Protein AF-A0A6G0V3E5-F1 (afdb_monomer_lite)

Radius of gyration: 25.42 Å; chains: 1; bounding box: 52×51×71 Å

Foldseek 3Di:
DDPDDDVQQFKWFWADDDPDIDIDTDHPPDLVVLVRGQEMEGEPNNQVVVVNPDQQSSVVCCCVVSVNPQGWYWYADPQQAIWIAHVVVPRHIDTDGHDDDPDPDCPCVSVLLVVQCVVCVVVVHDSVVSSVVVSVVVVPVPDLFLEAPQLLVLQCVPDDPCLSVQFRQPVQDGHVQAKFAADNDPPDAQPAAAEEEFEAALAHRCLCVLLCVVVVVVPGDSNRYIYHGFDPRRPDPPLQDALDPRSLLSLLVVLVSSCVRNVAAHEYEAAAQRLVSLLCSQCFQADPVPRDGNDHGPQASHAEYEYFQYQQLHAPPNDPPTNNRPDDPSVVDPEDRSYNAYEYEYECQANGRHQDRPNHGRRDDPHHLYYHYHYPAYRSRSVNVCSVVSVCCSVDRND

Structure (mmCIF, N/CA/C/O backbone):
data_AF-A0A6G0V3E5-F1
#
_entry.id   AF-A0A6G0V3E5-F1
#
loop_
_atom_site.group_PDB
_atom_site.id
_atom_site.type_symbol
_atom_site.label_atom_id
_atom_site.label_alt_id
_atom_site.label_comp_id
_atom_site.label_asym_id
_atom_site.label_entity_id
_atom_site.label_seq_id
_atom_site.pdbx_PDB_ins_code
_atom_site.Cartn_x
_atom_site.Cartn_y
_atom_site.Cartn_z
_atom_site.occupancy
_atom_site.B_iso_or_equiv
_atom_site.auth_seq_id
_atom_site.auth_comp_id
_atom_site.auth_asym_id
_atom_site.auth_atom_id
_atom_site.pdbx_PDB_model_num
ATOM 1 N N . MET A 1 1 ? -5.894 -5.005 -27.599 1.00 24.70 1 MET A N 1
ATOM 2 C CA . MET A 1 1 ? -4.762 -4.752 -26.684 1.00 24.70 1 MET A CA 1
ATOM 3 C C . MET A 1 1 ? -4.203 -6.109 -26.269 1.00 24.70 1 MET A C 1
ATOM 5 O O . MET A 1 1 ? -4.812 -6.770 -25.445 1.00 24.70 1 MET A O 1
ATOM 9 N N . CYS A 1 2 ? -3.124 -6.569 -26.907 1.00 19.83 2 CYS A N 1
ATOM 10 C CA . CYS A 1 2 ? -2.401 -7.780 -26.504 1.00 19.83 2 CYS A CA 1
ATOM 11 C C . CYS A 1 2 ? -0.999 -7.359 -26.060 1.00 19.83 2 CYS A C 1
ATOM 13 O O . CYS A 1 2 ? -0.075 -7.311 -26.864 1.00 19.83 2 CYS A O 1
ATOM 15 N N . LEU A 1 3 ? -0.860 -7.027 -24.778 1.00 27.19 3 LEU A N 1
ATOM 16 C CA . LEU A 1 3 ? 0.431 -7.038 -24.096 1.00 27.19 3 LEU A CA 1
ATOM 17 C C . LEU A 1 3 ? 0.569 -8.423 -23.466 1.00 27.19 3 LEU A C 1
ATOM 19 O O . LEU A 1 3 ? 0.084 -8.678 -22.370 1.00 27.19 3 LEU A O 1
ATOM 23 N N . GLY A 1 4 ? 1.150 -9.341 -24.232 1.00 23.06 4 GLY A N 1
ATOM 24 C CA . GLY A 1 4 ? 1.422 -10.714 -23.825 1.00 23.06 4 GLY A CA 1
ATOM 25 C C . GLY A 1 4 ? 2.794 -11.117 -24.339 1.00 23.06 4 GLY A C 1
ATOM 26 O O . GLY A 1 4 ? 2.901 -11.847 -25.315 1.00 23.06 4 GLY A O 1
ATOM 27 N N . GLY A 1 5 ? 3.844 -10.570 -23.733 1.00 29.44 5 GLY A N 1
ATOM 28 C CA . GLY A 1 5 ? 5.225 -10.876 -24.086 1.00 29.44 5 GLY A CA 1
ATOM 29 C C . GLY A 1 5 ? 6.170 -9.842 -23.497 1.00 29.44 5 GLY A C 1
ATOM 30 O O . GLY A 1 5 ? 5.984 -8.646 -23.688 1.00 29.44 5 GLY A O 1
ATOM 31 N N . ASN A 1 6 ? 7.170 -10.304 -22.755 1.00 35.00 6 ASN A N 1
ATOM 32 C CA . ASN A 1 6 ? 8.210 -9.458 -22.186 1.00 35.00 6 ASN A CA 1
ATOM 33 C C . ASN A 1 6 ? 9.000 -8.817 -23.351 1.00 35.00 6 ASN A C 1
ATOM 35 O O . ASN A 1 6 ? 9.703 -9.531 -24.077 1.00 35.00 6 ASN A O 1
ATOM 39 N N . ALA A 1 7 ? 8.882 -7.500 -23.561 1.00 40.75 7 ALA A N 1
ATOM 40 C CA . ALA A 1 7 ? 9.558 -6.786 -24.656 1.00 40.75 7 ALA A CA 1
ATOM 41 C C . ALA A 1 7 ? 11.096 -6.893 -24.571 1.00 40.75 7 ALA A C 1
ATOM 43 O O . ALA A 1 7 ? 11.799 -6.703 -25.561 1.00 40.75 7 ALA A O 1
ATOM 44 N N . ALA A 1 8 ? 11.620 -7.283 -23.404 1.00 38.12 8 ALA A N 1
ATOM 45 C CA . ALA A 1 8 ? 13.034 -7.560 -23.172 1.00 38.12 8 ALA A CA 1
ATOM 46 C C . ALA A 1 8 ? 13.593 -8.733 -24.012 1.00 38.12 8 ALA A C 1
ATOM 48 O O . ALA A 1 8 ? 14.749 -8.686 -24.430 1.00 38.12 8 ALA A O 1
ATOM 49 N N . ASN A 1 9 ? 12.783 -9.751 -24.334 1.00 41.28 9 ASN A N 1
ATOM 50 C CA . ASN A 1 9 ? 13.268 -11.003 -24.942 1.00 41.28 9 ASN A CA 1
ATOM 51 C C . ASN A 1 9 ? 12.860 -11.191 -26.417 1.00 41.28 9 ASN A C 1
ATOM 53 O O . ASN A 1 9 ? 13.040 -12.279 -26.962 1.00 41.28 9 ASN A O 1
ATOM 57 N N . SER A 1 10 ? 12.275 -10.179 -27.068 1.00 56.00 10 SER A N 1
ATOM 58 C CA . SER A 1 10 ? 11.623 -10.344 -28.378 1.00 56.00 10 SER A CA 1
ATOM 59 C C . SER A 1 10 ? 11.710 -9.099 -29.277 1.00 56.00 10 SER A C 1
ATOM 61 O O . SER A 1 10 ? 12.403 -8.132 -28.958 1.00 56.00 10 SER A O 1
ATOM 63 N N . THR A 1 11 ? 11.043 -9.147 -30.434 1.00 50.44 11 THR A N 1
ATOM 64 C CA . THR A 1 11 ? 10.917 -8.035 -31.384 1.00 50.44 11 THR A CA 1
ATOM 65 C C . THR A 1 11 ? 9.550 -7.370 -31.194 1.00 50.44 11 THR A C 1
ATOM 67 O O . THR A 1 11 ? 8.526 -8.054 -31.154 1.00 50.44 11 THR A O 1
ATOM 70 N N . THR A 1 12 ? 9.510 -6.042 -31.092 1.00 62.66 12 THR A N 1
ATOM 71 C CA . THR A 1 12 ? 8.259 -5.266 -31.032 1.00 62.66 12 THR A CA 1
ATOM 72 C C . THR A 1 12 ? 8.038 -4.570 -32.366 1.00 62.66 12 THR A C 1
ATOM 74 O O . THR A 1 12 ? 8.946 -3.914 -32.867 1.00 62.66 12 THR A O 1
ATOM 77 N N . VAL A 1 13 ? 6.850 -4.700 -32.950 1.00 56.50 13 VAL A N 1
ATOM 78 C CA . VAL A 1 13 ? 6.536 -4.124 -34.266 1.00 56.50 13 VAL A CA 1
ATOM 79 C C . VAL A 1 13 ? 5.373 -3.141 -34.206 1.00 56.50 13 VAL A C 1
ATOM 81 O O . VAL A 1 13 ? 4.427 -3.334 -33.437 1.00 56.50 13 VAL A O 1
ATOM 84 N N . LEU A 1 14 ? 5.457 -2.084 -35.020 1.00 60.41 14 LEU A N 1
ATOM 85 C CA . LEU A 1 14 ? 4.463 -1.015 -35.106 1.00 60.41 14 LEU A CA 1
ATOM 86 C C . LEU A 1 14 ? 4.150 -0.652 -36.569 1.00 60.41 14 LEU A C 1
ATOM 88 O O . LEU A 1 14 ? 5.042 -0.422 -37.386 1.00 60.41 14 LEU A O 1
ATOM 92 N N . LYS A 1 15 ? 2.854 -0.667 -36.898 1.00 49.38 15 LYS A N 1
ATOM 93 C CA . LYS A 1 15 ? 2.314 -0.285 -38.204 1.00 49.38 15 LYS A CA 1
ATOM 94 C C . LYS A 1 15 ? 2.024 1.207 -38.129 1.00 49.38 15 LYS A C 1
ATOM 96 O O . LYS A 1 15 ? 1.567 1.654 -37.079 1.00 49.38 15 LYS A O 1
ATOM 101 N N . GLN A 1 16 ? 2.354 1.943 -39.188 1.00 51.88 16 GLN A N 1
ATOM 102 C CA . GLN A 1 16 ? 2.337 3.406 -39.274 1.00 51.88 16 GLN A CA 1
ATOM 103 C C . GLN A 1 16 ? 1.298 4.140 -38.398 1.00 51.88 16 GLN A C 1
ATOM 105 O O . GLN A 1 16 ? 0.151 3.710 -38.248 1.00 51.88 16 GLN A O 1
ATOM 110 N N . PHE A 1 17 ? 1.701 5.307 -37.887 1.00 50.19 17 PHE A N 1
ATOM 111 C CA . PHE A 1 17 ? 0.911 6.210 -37.046 1.00 50.19 17 PHE A CA 1
ATOM 112 C C . PHE A 1 17 ? -0.388 6.678 -37.731 1.00 50.19 17 PHE A C 1
ATOM 114 O O . PHE A 1 17 ? -0.426 7.696 -38.414 1.00 50.19 17 PHE A O 1
ATOM 121 N N . THR A 1 18 ? -1.469 5.935 -37.519 1.00 45.50 18 THR A N 1
ATOM 122 C CA . THR A 1 18 ? -2.856 6.339 -37.799 1.00 45.50 18 THR A CA 1
ATOM 123 C C . THR A 1 18 ? -3.667 6.201 -36.508 1.00 45.50 18 THR A C 1
ATOM 125 O O . THR A 1 18 ? -3.165 5.649 -35.529 1.00 45.50 18 THR A O 1
ATOM 128 N N . GLU A 1 19 ? -4.919 6.671 -36.473 1.00 40.75 19 GLU A N 1
ATOM 129 C CA . GLU A 1 19 ? -5.807 6.624 -35.288 1.00 40.75 19 GLU A CA 1
ATOM 130 C C . GLU A 1 19 ? -6.019 5.205 -34.696 1.00 40.75 19 GLU A C 1
ATOM 132 O O . GLU A 1 19 ? -6.573 5.062 -33.610 1.00 40.75 19 GLU A O 1
ATOM 137 N N . ASN A 1 20 ? -5.524 4.154 -35.365 1.00 43.44 20 ASN A N 1
ATOM 138 C CA . ASN A 1 20 ? -5.594 2.749 -34.961 1.00 43.44 20 ASN A CA 1
ATOM 139 C C . ASN A 1 20 ? -4.195 2.110 -34.795 1.00 43.44 20 ASN A C 1
ATOM 141 O O . ASN A 1 20 ? -3.851 1.158 -35.499 1.00 43.44 20 ASN A O 1
ATOM 145 N N . VAL A 1 21 ? -3.372 2.609 -33.865 1.00 51.91 21 VAL A N 1
ATOM 146 C CA . VAL A 1 21 ? -2.047 2.024 -33.571 1.00 51.91 21 VAL A CA 1
ATOM 147 C C . VAL A 1 21 ? -2.191 0.608 -32.987 1.00 51.91 21 VAL A C 1
ATOM 149 O O . VAL A 1 21 ? -2.751 0.420 -31.906 1.00 51.91 21 VAL A O 1
ATOM 152 N N . GLN A 1 22 ? -1.634 -0.397 -33.671 1.00 53.62 22 GLN A N 1
ATOM 153 C CA . GLN A 1 22 ? -1.476 -1.760 -33.150 1.00 53.62 22 GLN A CA 1
ATOM 154 C C . GLN A 1 22 ? -0.012 -2.020 -32.770 1.00 53.62 22 GLN A C 1
ATOM 156 O O . GLN A 1 22 ? 0.864 -2.050 -33.632 1.00 53.62 22 GLN A O 1
ATOM 161 N N . LEU A 1 23 ? 0.234 -2.235 -31.473 1.00 55.31 23 LEU A N 1
ATOM 162 C CA . LEU A 1 23 ? 1.493 -2.763 -30.942 1.00 55.31 23 LEU A CA 1
ATOM 163 C C . LEU A 1 23 ? 1.401 -4.283 -30.822 1.00 55.31 23 LEU A C 1
ATOM 165 O O . LEU A 1 23 ? 0.497 -4.799 -30.159 1.00 55.31 23 LEU A O 1
ATOM 169 N N . CYS A 1 24 ? 2.358 -4.987 -31.420 1.00 56.25 24 CYS A N 1
ATOM 170 C CA . CYS A 1 24 ? 2.471 -6.436 -31.302 1.00 56.25 24 CYS A CA 1
ATOM 171 C C . CYS A 1 24 ? 3.870 -6.816 -30.803 1.00 56.25 24 CYS A C 1
ATOM 173 O O . CYS A 1 24 ? 4.877 -6.430 -31.399 1.00 56.25 24 CYS A O 1
ATOM 175 N N . ALA A 1 25 ? 3.925 -7.595 -29.721 1.00 54.66 25 ALA A N 1
ATOM 176 C CA . ALA A 1 25 ? 5.123 -8.338 -29.345 1.00 54.66 25 ALA A CA 1
ATOM 177 C C . ALA A 1 25 ? 5.152 -9.625 -30.180 1.00 54.66 25 ALA A C 1
ATOM 179 O O . ALA A 1 25 ? 4.193 -10.396 -30.161 1.00 54.66 25 ALA A O 1
ATOM 180 N N . SER A 1 26 ? 6.216 -9.841 -30.948 1.00 51.66 26 SER A N 1
ATOM 181 C CA . SER A 1 26 ? 6.352 -10.995 -31.837 1.00 51.66 26 SER A CA 1
ATOM 182 C C . SER A 1 26 ? 7.631 -11.761 -31.505 1.00 51.66 26 SER A C 1
ATOM 184 O O . SER A 1 26 ? 8.723 -11.189 -31.480 1.00 51.66 26 SER A O 1
ATOM 186 N N . LEU A 1 27 ? 7.508 -13.078 -31.318 1.00 49.88 27 LEU A N 1
ATOM 187 C CA . LEU A 1 27 ? 8.622 -13.999 -31.530 1.00 49.88 27 LEU A CA 1
ATOM 188 C C . LEU A 1 27 ? 8.760 -14.195 -33.048 1.00 49.88 27 LEU A C 1
ATOM 190 O O . LEU A 1 27 ? 7.812 -14.664 -33.682 1.00 49.88 27 LEU A O 1
ATOM 194 N N . PRO A 1 28 ? 9.899 -13.845 -33.665 1.00 50.59 28 PRO A N 1
ATOM 195 C CA . PRO A 1 28 ? 10.071 -13.918 -35.111 1.00 50.59 28 PRO A CA 1
ATOM 196 C C . PRO A 1 28 ? 10.420 -15.351 -35.532 1.00 50.59 28 PRO A C 1
ATOM 198 O O . PRO A 1 28 ? 11.506 -15.645 -36.031 1.00 50.59 28 PRO A O 1
ATOM 201 N N . GLU A 1 29 ? 9.487 -16.264 -35.291 1.00 52.44 29 GLU A N 1
ATOM 202 C CA . GLU A 1 29 ? 9.343 -17.469 -36.109 1.00 52.44 29 GLU A CA 1
ATOM 203 C C . GLU A 1 29 ? 8.380 -17.213 -37.279 1.00 52.44 29 GLU A C 1
ATOM 205 O O . GLU A 1 29 ? 8.401 -17.946 -38.262 1.00 52.44 29 GLU A O 1
ATOM 210 N N . ASN A 1 30 ? 7.586 -16.132 -37.223 1.00 55.22 30 ASN A N 1
ATOM 211 C CA . ASN A 1 30 ? 6.556 -15.822 -38.211 1.00 55.22 30 ASN A CA 1
ATOM 212 C C . ASN A 1 30 ? 6.948 -14.610 -39.089 1.00 55.22 30 ASN A C 1
ATOM 214 O O . ASN A 1 30 ? 6.633 -13.463 -38.766 1.00 55.22 30 ASN A O 1
ATOM 218 N N . ASN A 1 31 ? 7.652 -14.874 -40.200 1.00 58.69 31 ASN A N 1
ATOM 219 C CA . ASN A 1 31 ? 8.136 -13.877 -41.179 1.00 58.69 31 ASN A CA 1
ATOM 220 C C . ASN A 1 31 ? 7.040 -12.915 -41.677 1.00 58.69 31 ASN A C 1
ATOM 222 O O . ASN A 1 31 ? 7.294 -11.732 -41.891 1.00 58.69 31 ASN A O 1
ATOM 226 N N . GLU A 1 32 ? 5.811 -13.409 -41.825 1.00 63.19 32 GLU A N 1
ATOM 227 C CA . GLU A 1 32 ? 4.684 -12.653 -42.385 1.00 63.19 32 GLU A CA 1
ATOM 228 C C . GLU A 1 32 ? 4.275 -11.446 -41.531 1.00 63.19 32 GLU A C 1
ATOM 230 O O . GLU A 1 32 ? 3.823 -10.434 -42.063 1.00 63.19 32 GLU A O 1
ATOM 235 N N . ILE A 1 33 ? 4.485 -11.506 -40.210 1.00 62.38 33 ILE A N 1
ATOM 236 C CA . ILE A 1 33 ? 4.178 -10.378 -39.326 1.00 62.38 33 ILE A CA 1
ATOM 237 C C . ILE A 1 33 ? 5.123 -9.228 -39.642 1.00 62.38 33 ILE A C 1
ATOM 239 O O . ILE A 1 33 ? 4.641 -8.149 -39.936 1.00 62.38 33 ILE A O 1
ATOM 243 N N . LEU A 1 34 ? 6.440 -9.444 -39.685 1.00 63.69 34 LEU A N 1
ATOM 244 C CA . LEU A 1 34 ? 7.425 -8.374 -39.908 1.00 63.69 34 LEU A CA 1
ATOM 245 C C . LEU A 1 34 ? 7.197 -7.614 -41.226 1.00 63.69 34 LEU A C 1
ATOM 247 O O . LEU A 1 34 ? 7.428 -6.405 -41.289 1.00 63.69 34 LEU A O 1
ATOM 251 N N . LYS A 1 35 ? 6.659 -8.287 -42.250 1.00 65.88 35 LYS A N 1
ATOM 252 C CA . LYS A 1 35 ? 6.292 -7.675 -43.535 1.00 65.88 35 LYS A CA 1
ATOM 253 C C . LYS A 1 35 ? 5.205 -6.605 -43.404 1.00 65.88 35 LYS A C 1
ATOM 255 O O . LYS A 1 35 ? 5.253 -5.627 -44.143 1.00 65.88 35 LYS A O 1
ATOM 260 N N . MET A 1 36 ? 4.297 -6.719 -42.435 1.00 64.81 36 MET A N 1
ATOM 261 C CA . MET A 1 36 ? 3.136 -5.828 -42.280 1.00 64.81 36 MET A CA 1
ATOM 262 C C . MET A 1 36 ? 3.391 -4.529 -41.493 1.00 64.81 36 MET A C 1
ATOM 264 O O . MET A 1 36 ? 2.482 -3.698 -41.422 1.00 64.81 36 MET A O 1
ATOM 268 N N . TYR A 1 37 ? 4.568 -4.359 -40.880 1.00 72.19 37 TYR A N 1
ATOM 269 C CA . TYR A 1 37 ? 4.875 -3.233 -39.981 1.00 72.19 37 TYR A CA 1
ATOM 270 C C . TYR A 1 37 ? 6.064 -2.419 -40.497 1.00 72.19 37 TYR A C 1
ATOM 272 O O . TYR A 1 37 ? 7.005 -2.984 -41.053 1.00 72.19 37 TYR A O 1
ATOM 280 N N . ASP A 1 38 ? 6.032 -1.105 -40.286 1.00 80.19 38 ASP A N 1
ATOM 281 C CA . ASP A 1 38 ? 7.004 -0.152 -40.845 1.00 80.19 38 ASP A CA 1
ATOM 282 C C . ASP A 1 38 ? 8.120 0.193 -39.853 1.00 80.19 38 ASP A C 1
ATOM 284 O O . ASP A 1 38 ? 9.230 0.536 -40.254 1.00 80.19 38 ASP A O 1
ATOM 288 N N . LEU A 1 39 ? 7.831 0.064 -38.554 1.00 84.19 39 LEU A N 1
ATOM 289 C CA . LEU A 1 39 ? 8.760 0.306 -37.458 1.00 84.19 39 LEU A CA 1
ATOM 290 C C . LEU A 1 39 ? 8.978 -0.978 -36.654 1.00 84.19 39 LEU A C 1
ATOM 292 O O . LEU A 1 39 ? 8.026 -1.611 -36.189 1.00 84.19 39 LEU A O 1
ATOM 296 N N . ILE A 1 40 ? 10.243 -1.333 -36.443 1.00 85.94 40 ILE A N 1
ATOM 297 C CA . ILE A 1 40 ? 10.650 -2.540 -35.727 1.00 85.94 40 ILE A CA 1
ATOM 298 C C . ILE A 1 40 ? 11.621 -2.176 -34.601 1.00 85.94 40 ILE A C 1
ATOM 300 O O . ILE A 1 40 ? 12.705 -1.660 -34.851 1.00 85.94 40 ILE A O 1
ATOM 304 N N . PHE A 1 41 ? 11.275 -2.516 -33.360 1.00 85.75 41 PHE A N 1
ATOM 305 C CA . PHE A 1 41 ? 12.206 -2.538 -32.235 1.00 85.75 41 PHE A CA 1
ATOM 306 C C . PHE A 1 41 ? 12.750 -3.948 -32.035 1.00 85.75 41 PHE A C 1
ATOM 308 O O . PHE A 1 41 ? 11.994 -4.902 -31.851 1.00 85.75 41 PHE A O 1
ATOM 315 N N . MET A 1 42 ? 14.069 -4.080 -32.024 1.00 84.75 42 MET A N 1
ATOM 316 C CA . MET A 1 42 ? 14.763 -5.355 -31.895 1.00 84.75 42 MET A CA 1
ATOM 317 C C . MET A 1 42 ? 15.612 -5.385 -30.627 1.00 84.75 42 MET A C 1
ATOM 319 O O . MET A 1 42 ? 16.400 -4.474 -30.382 1.00 84.75 42 MET A O 1
ATOM 323 N N . SER A 1 43 ? 15.483 -6.440 -29.819 1.00 80.81 43 SER A N 1
ATOM 324 C CA . SER A 1 43 ? 16.285 -6.561 -28.602 1.00 80.81 43 SER A CA 1
ATOM 325 C C . SER A 1 43 ? 17.706 -7.072 -28.882 1.00 80.81 43 SER A C 1
ATOM 327 O O . SER A 1 43 ? 17.966 -7.864 -29.798 1.00 80.81 43 SER A O 1
ATOM 329 N N . LYS A 1 44 ? 18.653 -6.642 -28.041 1.00 80.69 44 LYS A N 1
ATOM 330 C CA . LYS A 1 44 ? 20.040 -7.136 -28.022 1.00 80.69 44 LYS A CA 1
ATOM 331 C C . LYS A 1 44 ? 20.110 -8.656 -27.843 1.00 80.69 44 LYS A C 1
ATOM 333 O O . LYS A 1 44 ? 20.923 -9.311 -28.490 1.00 80.69 44 LYS A O 1
ATOM 338 N N . ASP A 1 45 ? 19.283 -9.215 -26.964 1.00 79.06 45 ASP A N 1
ATOM 339 C CA . ASP A 1 45 ? 19.348 -10.639 -26.621 1.00 79.06 45 ASP A CA 1
ATOM 340 C C . ASP A 1 45 ? 18.791 -11.511 -27.751 1.00 79.06 45 ASP A C 1
ATOM 342 O O . ASP A 1 45 ? 19.390 -12.533 -28.089 1.00 79.06 45 ASP A O 1
ATOM 346 N N . PHE A 1 46 ? 17.739 -11.043 -28.432 1.00 80.12 46 PHE A N 1
ATOM 347 C CA . PHE A 1 46 ? 17.275 -11.643 -29.680 1.00 80.12 46 PHE A CA 1
ATOM 348 C C . PHE A 1 46 ? 18.370 -11.635 -30.758 1.00 80.12 46 PHE A C 1
ATOM 350 O O . PHE A 1 46 ? 18.639 -12.659 -31.388 1.00 80.12 46 PHE A O 1
ATOM 357 N N . SER A 1 47 ? 19.040 -10.493 -30.933 1.00 84.69 47 SER A N 1
ATOM 358 C CA . SER A 1 47 ? 20.103 -10.334 -31.932 1.00 84.69 47 SER A CA 1
ATOM 359 C C . SER A 1 47 ? 21.249 -11.322 -31.698 1.00 84.69 47 SER A C 1
ATOM 361 O O . SER A 1 47 ? 21.670 -12.034 -32.611 1.00 84.69 47 SER A O 1
ATOM 363 N N . LYS A 1 48 ? 21.684 -11.450 -30.438 1.00 82.75 48 LYS A N 1
ATOM 364 C CA . LYS A 1 48 ? 22.708 -12.419 -30.034 1.00 82.75 48 LYS A CA 1
ATOM 365 C C . LYS A 1 48 ? 22.275 -13.863 -30.272 1.00 82.75 48 LYS A C 1
ATOM 367 O O . LYS A 1 48 ? 23.078 -14.653 -30.758 1.00 82.75 48 LYS A O 1
ATOM 372 N N . ALA A 1 49 ? 21.019 -14.205 -29.982 1.00 80.62 49 ALA A N 1
ATOM 373 C CA . ALA A 1 49 ? 20.486 -15.546 -30.225 1.00 80.62 49 ALA A CA 1
ATOM 374 C C . ALA A 1 49 ? 20.467 -15.925 -31.720 1.00 80.62 49 ALA A C 1
ATOM 376 O O . ALA A 1 49 ? 20.504 -17.108 -32.054 1.00 80.62 49 ALA A O 1
ATOM 377 N N . LYS A 1 50 ? 20.442 -14.941 -32.631 1.00 82.38 50 LYS A N 1
ATOM 378 C CA . LYS A 1 50 ? 20.546 -15.151 -34.087 1.00 82.38 50 LYS A CA 1
ATOM 379 C C . LYS A 1 50 ? 21.985 -15.137 -34.617 1.00 82.38 50 LYS A C 1
ATOM 381 O O . LYS A 1 50 ? 22.172 -15.339 -35.814 1.00 82.38 50 LYS A O 1
ATOM 386 N N . GLY A 1 51 ? 22.981 -14.955 -33.747 1.00 86.62 51 GLY A N 1
ATOM 387 C CA . GLY A 1 51 ? 24.399 -14.908 -34.113 1.00 86.62 51 GLY A CA 1
ATOM 388 C C . GLY A 1 51 ? 24.899 -13.524 -34.535 1.00 86.62 51 GLY A C 1
ATOM 389 O O . GLY A 1 51 ? 26.033 -13.410 -34.990 1.00 86.62 51 GLY A O 1
ATOM 390 N N . TRP A 1 52 ? 24.093 -12.470 -34.375 1.00 91.38 52 TRP A N 1
ATOM 391 C CA . TRP A 1 52 ? 24.490 -11.099 -34.694 1.00 91.38 52 TRP A CA 1
ATOM 392 C C . TRP A 1 52 ? 25.187 -10.457 -33.491 1.00 91.38 52 TRP A C 1
ATOM 394 O O . TRP A 1 52 ? 24.605 -10.297 -32.413 1.00 91.38 52 TRP A O 1
ATOM 404 N N . THR A 1 53 ? 26.469 -10.136 -33.654 1.00 85.75 53 THR A N 1
ATOM 405 C CA . THR A 1 53 ? 27.376 -9.781 -32.549 1.00 85.75 53 THR A CA 1
ATOM 406 C C . THR A 1 53 ? 27.377 -8.298 -32.186 1.00 85.75 53 THR A C 1
ATOM 408 O O . THR A 1 53 ? 27.841 -7.925 -31.105 1.00 85.75 53 THR A O 1
ATOM 411 N N . ASP A 1 54 ? 26.828 -7.454 -33.055 1.00 87.19 54 ASP A N 1
ATOM 412 C CA . ASP A 1 54 ? 26.685 -6.010 -32.871 1.00 87.19 54 ASP A CA 1
ATOM 413 C C . ASP A 1 54 ? 25.408 -5.486 -33.546 1.00 87.19 54 ASP A C 1
ATOM 415 O O . ASP A 1 54 ? 24.797 -6.173 -34.367 1.00 87.19 54 ASP A O 1
ATOM 419 N N . GLY A 1 55 ? 24.994 -4.264 -33.206 1.00 84.75 55 GLY A N 1
ATOM 420 C CA . GLY A 1 55 ? 23.729 -3.719 -33.695 1.00 84.75 55 GLY A CA 1
ATOM 421 C C . GLY A 1 55 ? 23.679 -3.454 -35.203 1.00 84.75 55 GLY A C 1
ATOM 422 O O . GLY A 1 55 ? 22.596 -3.547 -35.772 1.00 84.75 55 GLY A O 1
ATOM 423 N N . ASN A 1 56 ? 24.812 -3.214 -35.877 1.00 89.50 56 ASN A N 1
ATOM 424 C CA . ASN A 1 56 ? 24.832 -3.090 -37.339 1.00 89.50 56 ASN A CA 1
ATOM 425 C C . ASN A 1 56 ? 24.602 -4.453 -37.992 1.00 89.50 56 ASN A C 1
ATOM 427 O O . ASN A 1 56 ? 23.733 -4.580 -38.853 1.00 89.50 56 ASN A O 1
ATOM 431 N N . SER A 1 57 ? 25.321 -5.485 -37.537 1.00 91.88 57 SER A N 1
ATOM 432 C CA . SER A 1 57 ? 25.102 -6.863 -37.997 1.00 91.88 57 SER A CA 1
ATOM 433 C C . SER A 1 57 ? 23.667 -7.329 -37.736 1.00 91.88 57 SER A C 1
ATOM 435 O O . SER A 1 57 ? 23.097 -8.049 -38.549 1.00 91.88 57 SER A O 1
ATOM 437 N N . ALA A 1 58 ? 23.056 -6.864 -36.641 1.00 90.00 58 ALA A N 1
ATOM 438 C CA . ALA A 1 58 ? 21.680 -7.182 -36.305 1.00 90.00 58 ALA A CA 1
ATOM 439 C C . ALA A 1 58 ? 20.687 -6.518 -37.268 1.00 90.00 58 ALA A C 1
ATOM 441 O O . ALA A 1 58 ? 19.789 -7.189 -37.766 1.00 90.00 58 ALA A O 1
ATOM 442 N N . ILE A 1 59 ? 20.847 -5.221 -37.560 1.00 91.19 59 ILE A N 1
ATOM 443 C CA . ILE A 1 59 ? 19.986 -4.498 -38.513 1.00 91.19 59 ILE A CA 1
ATOM 444 C C . ILE A 1 59 ? 20.082 -5.126 -39.908 1.00 91.19 59 ILE A C 1
ATOM 446 O O . ILE A 1 59 ? 19.057 -5.432 -40.517 1.00 91.19 59 ILE A O 1
ATOM 450 N N . LEU A 1 60 ? 21.305 -5.353 -40.396 1.00 90.75 60 LEU A N 1
ATOM 451 C CA . LEU A 1 60 ? 21.539 -5.944 -41.715 1.00 90.75 60 LEU A CA 1
ATOM 452 C C . LEU A 1 60 ? 21.016 -7.381 -41.785 1.00 90.75 60 LEU A C 1
ATOM 454 O O . LEU A 1 60 ? 20.297 -7.733 -42.716 1.00 90.75 60 LEU A O 1
ATOM 458 N N . GLY A 1 61 ? 21.298 -8.186 -40.760 1.00 89.25 61 GLY A N 1
ATOM 459 C CA . GLY A 1 61 ? 20.815 -9.557 -40.673 1.00 89.25 61 GLY A CA 1
ATOM 460 C C . GLY A 1 61 ? 19.293 -9.648 -40.583 1.00 89.25 61 GLY A C 1
ATOM 461 O O . GLY A 1 61 ? 18.710 -10.578 -41.137 1.00 89.25 61 GLY A O 1
ATOM 462 N N . LEU A 1 62 ? 18.626 -8.686 -39.935 1.00 86.69 62 LEU A N 1
ATOM 463 C CA . LEU A 1 62 ? 17.166 -8.619 -39.907 1.00 86.69 62 LEU A CA 1
ATOM 464 C C . LEU A 1 62 ? 16.596 -8.291 -41.296 1.00 86.69 62 LEU A C 1
ATOM 466 O O . LEU A 1 62 ? 15.646 -8.949 -41.719 1.00 86.69 62 LEU A O 1
ATOM 470 N N . ARG A 1 63 ? 17.196 -7.330 -42.016 1.00 88.12 63 ARG A N 1
ATOM 471 C CA . ARG A 1 63 ? 16.820 -6.998 -43.404 1.00 88.12 63 ARG A CA 1
ATOM 472 C C . ARG A 1 63 ? 16.958 -8.204 -44.326 1.00 88.12 63 ARG A C 1
ATOM 474 O O . ARG A 1 63 ? 16.006 -8.525 -45.027 1.00 88.12 63 ARG A O 1
ATOM 481 N N . GLU A 1 64 ? 18.098 -8.886 -44.274 1.00 87.19 64 GLU A N 1
ATOM 482 C CA . GLU A 1 64 ? 18.399 -10.035 -45.133 1.00 87.19 64 GLU A CA 1
ATOM 483 C C . GLU A 1 64 ? 17.516 -11.247 -44.807 1.00 87.19 64 GLU A C 1
ATOM 485 O O . GLU A 1 64 ? 16.884 -11.826 -45.686 1.00 87.19 64 GLU A O 1
ATOM 490 N N . LYS A 1 65 ? 17.444 -11.638 -43.531 1.00 83.00 65 LYS A N 1
ATOM 491 C CA . LYS A 1 65 ? 16.817 -12.903 -43.124 1.00 83.00 65 LYS A CA 1
ATOM 492 C C . LYS A 1 65 ? 15.290 -12.848 -43.054 1.00 83.00 65 LYS A C 1
ATOM 494 O O . LYS A 1 65 ? 14.650 -13.893 -43.152 1.00 83.00 65 LYS A O 1
ATOM 499 N N . TYR A 1 66 ? 14.723 -11.662 -42.842 1.00 78.31 66 TYR A N 1
ATOM 500 C CA . TYR A 1 66 ? 13.285 -11.471 -42.624 1.00 78.31 66 TYR A CA 1
ATOM 501 C C . TYR A 1 66 ? 12.654 -10.497 -43.632 1.00 78.31 66 TYR A C 1
ATOM 503 O O . TYR A 1 66 ? 11.562 -9.992 -43.380 1.00 78.31 66 TYR A O 1
ATOM 511 N N . GLU A 1 67 ? 13.329 -10.223 -44.758 1.00 80.81 67 GLU A N 1
ATOM 512 C CA . GLU A 1 67 ? 12.837 -9.347 -45.839 1.00 80.81 67 GLU A CA 1
ATOM 513 C C . GLU A 1 67 ? 12.385 -7.963 -45.321 1.00 80.81 67 GLU A C 1
ATOM 515 O O . GLU A 1 67 ? 11.400 -7.382 -45.776 1.00 80.81 67 GLU A O 1
ATOM 520 N N . ALA A 1 68 ? 13.095 -7.427 -44.322 1.00 79.94 68 ALA A N 1
ATOM 521 C CA . ALA A 1 68 ? 12.746 -6.176 -43.646 1.00 79.94 68 ALA A CA 1
ATOM 522 C C . ALA A 1 68 ? 13.307 -4.926 -44.358 1.00 79.94 68 ALA A C 1
ATOM 524 O O . ALA A 1 68 ? 13.613 -3.920 -43.717 1.00 79.94 68 ALA A O 1
ATOM 525 N N . GLU A 1 69 ? 13.490 -4.996 -45.676 1.00 83.19 69 GLU A N 1
ATOM 526 C CA . GLU A 1 69 ? 14.041 -3.904 -46.478 1.00 83.19 69 GLU A CA 1
ATOM 527 C C . GLU A 1 69 ? 13.092 -2.694 -46.520 1.00 83.19 69 GLU A C 1
ATOM 529 O O . GLU A 1 69 ? 11.872 -2.852 -46.551 1.00 83.19 69 GLU A O 1
ATOM 534 N N . GLY A 1 70 ? 13.642 -1.474 -46.466 1.00 85.50 70 GLY A N 1
ATOM 535 C CA . GLY A 1 70 ? 12.853 -0.234 -46.460 1.00 85.50 70 GLY A CA 1
ATOM 536 C C . GLY A 1 70 ? 12.122 0.081 -45.146 1.00 85.50 70 GLY A C 1
ATOM 537 O O . GLY A 1 70 ? 11.399 1.071 -45.084 1.00 85.50 70 GLY A O 1
ATOM 538 N N . LYS A 1 71 ? 12.315 -0.718 -44.086 1.00 86.94 71 LYS A N 1
ATOM 539 C CA . LYS A 1 71 ? 11.684 -0.516 -42.771 1.00 86.94 71 LYS A CA 1
ATOM 540 C C . LYS A 1 71 ? 12.591 0.245 -41.808 1.00 86.94 71 LYS A C 1
ATOM 542 O O . LYS A 1 71 ? 13.809 0.062 -41.806 1.00 86.94 71 LYS A O 1
ATOM 547 N N . THR A 1 72 ? 11.990 1.036 -40.923 1.00 90.19 72 THR A N 1
ATOM 548 C CA . THR A 1 72 ? 12.701 1.656 -39.802 1.00 90.19 72 THR A CA 1
ATOM 549 C C . THR A 1 72 ? 12.984 0.593 -38.743 1.00 90.19 72 THR A C 1
ATOM 551 O O . THR A 1 72 ? 12.063 -0.033 -38.214 1.00 90.19 72 THR A O 1
ATOM 554 N N . ILE A 1 73 ? 14.255 0.386 -38.399 1.00 90.56 73 ILE A N 1
ATOM 555 C CA . ILE A 1 73 ? 14.665 -0.603 -37.390 1.00 90.56 73 ILE A CA 1
ATOM 556 C C . ILE A 1 73 ? 15.425 0.117 -36.282 1.00 90.56 73 ILE A C 1
ATOM 558 O O . ILE A 1 73 ? 16.347 0.879 -36.555 1.00 90.56 73 ILE A O 1
ATOM 562 N N . ILE A 1 74 ? 15.058 -0.144 -35.029 1.00 89.94 74 ILE A N 1
ATOM 563 C CA . ILE A 1 74 ? 15.687 0.409 -33.828 1.00 89.94 74 ILE A CA 1
ATOM 564 C C . ILE A 1 74 ? 16.140 -0.754 -32.943 1.00 89.94 74 ILE A C 1
ATOM 566 O O . ILE A 1 74 ? 15.341 -1.584 -32.521 1.00 89.94 74 ILE A O 1
ATOM 570 N N . CYS A 1 75 ? 17.431 -0.815 -32.636 1.00 88.25 75 CYS A N 1
ATOM 571 C CA . CYS A 1 75 ? 18.059 -1.882 -31.867 1.00 88.25 75 CYS A CA 1
ATOM 572 C C . CYS A 1 75 ? 18.832 -1.317 -30.663 1.00 88.25 75 CYS A C 1
ATOM 574 O O . CYS A 1 75 ? 20.010 -0.950 -30.783 1.00 88.25 75 CYS A O 1
ATOM 576 N N . PRO A 1 76 ? 18.205 -1.244 -29.475 1.00 85.12 76 PRO A N 1
ATOM 577 C CA . PRO A 1 76 ? 18.890 -0.866 -28.244 1.00 85.12 76 PRO A CA 1
ATOM 578 C C . PRO A 1 76 ? 19.979 -1.880 -27.882 1.00 85.12 76 PRO A C 1
ATOM 580 O O . PRO A 1 76 ? 19.752 -3.090 -27.890 1.00 85.12 76 PRO A O 1
ATOM 583 N N . TRP A 1 77 ? 21.162 -1.392 -27.511 1.00 84.38 77 TRP A N 1
ATOM 584 C CA . TRP A 1 77 ? 22.341 -2.209 -27.212 1.00 84.38 77 TRP A CA 1
ATOM 585 C C . TRP A 1 77 ? 22.856 -2.016 -25.779 1.00 84.38 77 TRP A C 1
ATOM 587 O O . TRP A 1 77 ? 24.061 -2.027 -25.507 1.00 84.38 77 TRP A O 1
ATOM 597 N N . GLY A 1 78 ? 21.923 -1.863 -24.837 1.00 75.12 78 GLY A N 1
ATOM 598 C CA . GLY A 1 78 ? 22.218 -1.619 -23.425 1.00 75.12 78 GLY A CA 1
ATOM 599 C C . GLY A 1 78 ? 22.992 -0.317 -23.215 1.00 75.12 78 GLY A C 1
ATOM 600 O O . GLY A 1 78 ? 22.733 0.680 -23.882 1.00 75.12 78 GLY A O 1
ATOM 601 N N . GLU A 1 79 ? 23.981 -0.344 -22.321 1.00 70.44 79 GLU A N 1
ATOM 602 C CA . GLU A 1 79 ? 24.813 0.820 -21.970 1.00 70.44 79 GLU A CA 1
ATOM 603 C C . GLU A 1 79 ? 25.585 1.427 -23.150 1.00 70.44 79 GLU A C 1
ATOM 605 O O . GLU A 1 79 ? 25.974 2.592 -23.099 1.00 70.44 79 GLU A O 1
ATOM 610 N N . LYS A 1 80 ? 25.804 0.659 -24.229 1.00 79.75 80 LYS A N 1
ATOM 611 C CA . LYS A 1 80 ? 26.536 1.163 -25.394 1.00 79.75 80 LYS A CA 1
ATOM 612 C C . LYS A 1 80 ? 25.743 2.246 -26.117 1.00 79.75 80 LYS A C 1
ATOM 614 O O . LYS A 1 80 ? 26.352 3.186 -26.617 1.00 79.75 80 LYS A O 1
ATOM 619 N N . GLY A 1 81 ? 24.416 2.147 -26.146 1.00 83.06 81 GLY A N 1
ATOM 620 C CA . GLY A 1 81 ? 23.549 3.059 -26.887 1.00 83.06 81 GLY A CA 1
ATOM 621 C C . GLY A 1 81 ? 22.551 2.321 -27.765 1.00 83.06 81 GLY A C 1
ATOM 622 O O . GLY A 1 81 ? 22.186 1.183 -27.476 1.00 83.06 81 GLY A O 1
ATOM 623 N N . VAL A 1 82 ? 22.118 2.963 -28.844 1.00 87.75 82 VAL A N 1
ATOM 624 C CA . VAL A 1 82 ? 21.132 2.415 -29.780 1.00 87.75 82 VAL A CA 1
ATOM 625 C C . VAL A 1 82 ? 21.652 2.484 -31.209 1.00 87.75 82 VAL A C 1
ATOM 627 O O . VAL A 1 82 ? 22.199 3.499 -31.636 1.00 87.75 82 VAL A O 1
ATOM 630 N N . PHE A 1 83 ? 21.475 1.387 -31.938 1.00 90.81 83 PHE A N 1
ATOM 631 C CA . PHE A 1 83 ? 21.653 1.334 -33.383 1.00 90.81 83 PHE A CA 1
ATOM 632 C C . PHE A 1 83 ? 20.291 1.514 -34.035 1.00 90.81 83 PHE A C 1
ATOM 634 O O . PHE A 1 83 ? 19.315 0.938 -33.560 1.00 90.81 83 PHE A O 1
ATOM 641 N N . ALA A 1 84 ? 20.204 2.295 -35.099 1.00 91.88 84 ALA A N 1
ATOM 642 C CA . ALA A 1 84 ? 18.959 2.461 -35.827 1.00 91.88 84 ALA A CA 1
ATOM 643 C C . ALA A 1 84 ? 19.213 2.686 -37.317 1.00 91.88 84 ALA A C 1
ATOM 645 O O . ALA A 1 84 ? 20.308 3.068 -37.716 1.00 91.88 84 ALA A O 1
ATOM 646 N N . ILE A 1 85 ? 18.195 2.444 -38.130 1.00 92.31 85 ILE A N 1
ATOM 647 C CA . ILE A 1 85 ? 18.151 2.797 -39.548 1.00 92.31 85 ILE A CA 1
ATOM 648 C C . ILE A 1 85 ? 16.782 3.389 -39.850 1.00 92.31 85 ILE A C 1
ATOM 650 O O . ILE A 1 85 ? 15.768 2.909 -39.335 1.00 92.31 85 ILE A O 1
ATOM 654 N N . ASP A 1 86 ? 16.763 4.432 -40.670 1.00 91.88 86 ASP A N 1
ATOM 655 C CA . ASP A 1 86 ? 15.545 5.075 -41.142 1.00 91.88 86 ASP A CA 1
ATOM 656 C C . ASP A 1 86 ? 15.656 5.314 -42.654 1.00 91.88 86 ASP A C 1
ATOM 658 O O . ASP A 1 86 ? 16.136 6.372 -43.073 1.00 91.88 86 ASP A O 1
ATOM 662 N N . PRO A 1 87 ? 15.206 4.347 -43.475 1.00 88.25 87 PRO A N 1
ATOM 663 C CA . PRO A 1 87 ? 15.329 4.416 -44.931 1.00 88.25 87 PRO A CA 1
ATOM 664 C C . PRO A 1 87 ? 14.601 5.605 -45.569 1.00 88.25 87 PRO A C 1
ATOM 666 O O . PRO A 1 87 ? 14.861 5.930 -46.724 1.00 88.25 87 PRO A O 1
ATOM 669 N N . SER A 1 88 ? 13.698 6.271 -44.836 1.00 82.81 88 SER A N 1
ATOM 670 C CA . SER A 1 88 ? 13.033 7.488 -45.313 1.00 82.81 88 SER A CA 1
ATOM 671 C C . SER A 1 88 ? 13.955 8.715 -45.335 1.00 82.81 88 SER A C 1
ATOM 673 O O . SER A 1 88 ? 13.665 9.684 -46.037 1.00 82.81 88 SER A O 1
ATOM 675 N N . ILE A 1 89 ? 15.065 8.668 -44.589 1.00 82.44 89 ILE A N 1
ATOM 676 C CA . ILE A 1 89 ? 16.064 9.738 -44.485 1.00 82.44 89 ILE A CA 1
ATOM 677 C C . ILE A 1 89 ? 17.393 9.291 -45.101 1.00 82.44 89 ILE A C 1
ATOM 679 O O . ILE A 1 89 ? 17.928 9.974 -45.973 1.00 82.44 89 ILE A O 1
ATOM 683 N N . ASP A 1 90 ? 17.934 8.168 -44.628 1.00 84.94 90 ASP A N 1
ATOM 684 C CA . ASP A 1 90 ? 19.205 7.587 -45.064 1.00 84.94 90 ASP A CA 1
ATOM 685 C C . ASP A 1 90 ? 19.145 6.071 -44.849 1.00 84.94 90 ASP A C 1
ATOM 687 O O . ASP A 1 90 ? 18.906 5.592 -43.737 1.00 84.94 90 ASP A O 1
ATOM 691 N N . ASP A 1 91 ? 19.383 5.306 -45.913 1.00 88.44 91 ASP A N 1
ATOM 692 C CA . ASP A 1 91 ? 19.345 3.840 -45.885 1.00 88.44 91 ASP A CA 1
ATOM 693 C C . ASP A 1 91 ? 20.630 3.211 -45.306 1.00 88.44 91 ASP A C 1
ATOM 695 O O . ASP A 1 91 ? 20.991 2.069 -45.599 1.00 88.44 91 ASP A O 1
ATOM 699 N N . SER A 1 92 ? 21.322 3.959 -44.447 1.00 88.88 92 SER A N 1
ATOM 700 C CA . SER A 1 92 ? 22.541 3.555 -43.752 1.00 88.88 92 SER A CA 1
ATOM 701 C C . SER A 1 92 ? 22.290 3.469 -42.239 1.00 88.88 92 SER A C 1
ATOM 703 O O . SER A 1 92 ? 21.771 4.419 -41.646 1.00 88.88 92 SER A O 1
ATOM 705 N N . PRO A 1 93 ? 22.674 2.369 -41.559 1.00 91.44 93 PRO A N 1
ATOM 706 C CA . PRO A 1 93 ? 22.578 2.294 -40.107 1.00 91.44 93 PRO A CA 1
ATOM 707 C C . PRO A 1 93 ? 23.411 3.383 -39.423 1.00 91.44 93 PRO A C 1
ATOM 709 O O . PRO A 1 93 ? 24.577 3.600 -39.755 1.00 91.44 93 PRO A O 1
ATOM 712 N N . PHE A 1 94 ? 22.842 4.013 -38.403 1.00 91.00 94 PHE A N 1
ATOM 713 C CA . PHE A 1 94 ? 23.523 4.965 -37.539 1.00 91.00 94 PHE A CA 1
ATOM 714 C C . PHE A 1 94 ? 23.506 4.501 -36.084 1.00 91.00 94 PHE A C 1
ATOM 716 O O . PHE A 1 94 ? 22.673 3.704 -35.647 1.00 91.00 94 PHE A O 1
ATOM 723 N N . PHE A 1 95 ? 24.447 5.030 -35.307 1.00 89.88 95 PHE A N 1
ATOM 724 C CA . PHE A 1 95 ? 24.596 4.711 -33.895 1.00 89.88 95 PHE A CA 1
ATOM 725 C C . PHE A 1 95 ? 24.513 5.971 -33.042 1.00 89.88 95 PHE A C 1
ATOM 727 O O . PHE A 1 95 ? 25.230 6.947 -33.267 1.00 89.88 95 PHE A O 1
ATOM 734 N N . VAL A 1 96 ? 23.666 5.924 -32.019 1.00 86.06 96 VAL A N 1
ATOM 735 C CA . VAL A 1 96 ? 23.585 6.949 -30.983 1.00 86.06 96 VAL A CA 1
ATOM 736 C C . VAL A 1 96 ? 24.222 6.388 -29.722 1.00 86.06 96 VAL A C 1
ATOM 738 O O . VAL A 1 96 ? 23.703 5.454 -29.107 1.00 86.06 96 VAL A O 1
ATOM 741 N N . LYS A 1 97 ? 25.367 6.964 -29.346 1.00 82.94 97 LYS A N 1
ATOM 742 C CA . LYS A 1 97 ? 26.128 6.555 -28.164 1.00 82.94 97 LYS A CA 1
ATOM 743 C C . LYS A 1 97 ? 25.302 6.767 -26.893 1.00 82.94 97 LYS A C 1
ATOM 745 O O . LYS A 1 97 ? 24.775 7.853 -26.662 1.00 82.94 97 LYS A O 1
ATOM 750 N N . GLY A 1 98 ? 25.239 5.732 -26.064 1.00 71.75 98 GLY A N 1
ATOM 751 C CA . GLY A 1 98 ? 24.645 5.785 -24.736 1.00 71.75 98 GLY A CA 1
ATOM 752 C C . GLY A 1 98 ? 25.478 6.653 -23.799 1.00 71.75 98 GLY A C 1
ATOM 753 O O . GLY A 1 98 ? 26.709 6.696 -23.885 1.00 71.75 98 GLY A O 1
ATOM 754 N N . ILE A 1 99 ? 24.804 7.356 -22.896 1.00 70.12 99 ILE A N 1
ATOM 755 C CA . ILE A 1 99 ? 25.471 8.091 -21.824 1.00 70.12 99 ILE A CA 1
ATOM 756 C C . ILE A 1 99 ? 25.674 7.108 -20.664 1.00 70.12 99 ILE A C 1
ATOM 758 O O . ILE A 1 99 ? 24.689 6.529 -20.203 1.00 70.12 99 ILE A O 1
ATOM 762 N N . PRO A 1 100 ? 26.917 6.885 -20.191 1.00 60.81 100 PRO A N 1
ATOM 763 C CA . PRO A 1 100 ? 27.167 5.999 -19.064 1.00 60.81 100 PRO A CA 1
ATOM 764 C C . PRO A 1 100 ? 26.442 6.509 -17.819 1.00 60.81 100 PRO A C 1
ATOM 766 O O . PRO A 1 100 ? 26.662 7.640 -17.386 1.00 60.81 100 PR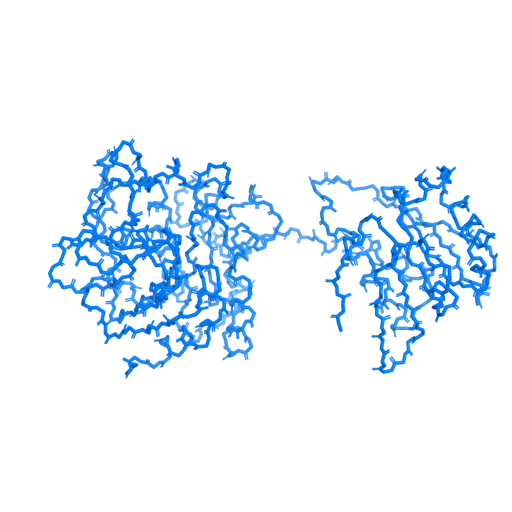O A O 1
ATOM 769 N N . VAL A 1 101 ? 25.604 5.663 -17.229 1.00 58.06 101 VAL A N 1
ATOM 770 C CA . VAL A 1 101 ? 24.926 5.926 -15.957 1.00 58.06 101 VAL A CA 1
ATOM 771 C C . VAL A 1 101 ? 25.255 4.807 -14.980 1.00 58.06 101 VAL A C 1
ATOM 773 O O . VAL A 1 101 ? 25.453 3.659 -15.381 1.00 58.06 101 VAL A O 1
ATOM 776 N N . LYS A 1 102 ? 25.315 5.121 -13.684 1.00 51.81 102 LYS A N 1
ATOM 777 C CA . LYS A 1 102 ? 25.429 4.092 -12.647 1.00 51.81 102 LYS A CA 1
ATOM 778 C C . LYS A 1 102 ? 24.093 3.352 -12.569 1.00 51.81 102 LYS A C 1
ATOM 780 O O . LYS A 1 102 ? 23.181 3.799 -11.882 1.00 51.81 102 LYS A O 1
ATOM 785 N N . ALA A 1 103 ? 23.971 2.258 -13.315 1.00 48.91 103 ALA A N 1
ATOM 786 C CA . ALA A 1 103 ? 22.784 1.414 -13.300 1.00 48.91 103 ALA A CA 1
ATOM 787 C C . ALA A 1 103 ? 22.612 0.791 -11.905 1.00 48.91 103 ALA A C 1
ATOM 789 O O . ALA A 1 103 ? 23.509 0.105 -11.416 1.00 48.91 103 ALA A O 1
ATOM 790 N N . ILE A 1 104 ? 21.480 1.076 -11.257 1.00 51.16 104 ILE A N 1
ATOM 791 C CA . ILE A 1 104 ? 21.099 0.475 -9.969 1.00 51.16 104 ILE A CA 1
ATOM 792 C C . ILE A 1 104 ? 20.205 -0.747 -10.226 1.00 51.16 104 ILE A C 1
ATOM 794 O O . ILE A 1 104 ? 20.444 -1.801 -9.649 1.00 51.16 104 ILE A O 1
ATOM 798 N N . ASP A 1 105 ? 19.247 -0.631 -11.151 1.00 48.94 105 ASP A N 1
ATOM 799 C CA . ASP A 1 105 ? 18.445 -1.728 -11.709 1.00 48.94 105 ASP A CA 1
ATOM 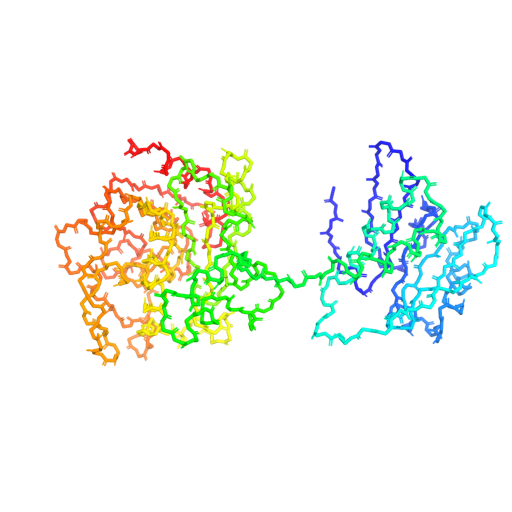800 C C . ASP A 1 105 ? 17.956 -1.305 -13.124 1.00 48.94 105 ASP A C 1
ATOM 802 O O . ASP A 1 105 ? 17.970 -0.123 -13.477 1.00 48.94 105 ASP A O 1
ATOM 806 N N . THR A 1 106 ? 17.654 -2.272 -13.990 1.00 54.56 106 THR A N 1
ATOM 807 C CA . THR A 1 106 ? 17.348 -2.095 -15.423 1.00 54.56 106 THR A CA 1
ATOM 808 C C . THR A 1 106 ? 15.966 -2.630 -15.822 1.00 54.56 106 THR A C 1
ATOM 810 O O . THR A 1 106 ? 15.606 -2.573 -17.002 1.00 54.56 106 THR A O 1
ATOM 813 N N . LEU A 1 107 ? 15.171 -3.126 -14.863 1.00 53.81 107 LEU A N 1
ATOM 814 C CA . LEU A 1 107 ? 13.812 -3.615 -15.106 1.00 53.81 107 LEU A CA 1
ATOM 815 C C . LEU A 1 107 ? 12.914 -2.498 -15.680 1.00 53.81 107 LEU A C 1
ATOM 817 O O . LEU A 1 107 ? 12.833 -1.407 -15.123 1.00 53.81 107 LEU A O 1
ATOM 821 N N . GLY A 1 108 ? 12.254 -2.752 -16.816 1.00 57.44 108 GLY A N 1
ATOM 822 C CA . GLY A 1 108 ? 11.371 -1.785 -17.494 1.00 57.44 108 GLY A CA 1
ATOM 823 C C . GLY A 1 108 ? 12.079 -0.700 -18.323 1.00 57.44 108 GLY A C 1
ATOM 824 O O . GLY A 1 108 ? 11.417 0.060 -19.028 1.00 57.44 108 GLY A O 1
ATOM 825 N N . ALA A 1 109 ? 13.418 -0.642 -18.322 1.00 65.81 109 ALA A N 1
ATOM 826 C CA . ALA A 1 109 ? 14.167 0.347 -19.108 1.00 65.81 109 ALA A CA 1
ATOM 827 C C . ALA A 1 109 ? 13.897 0.231 -20.621 1.00 65.81 109 ALA A C 1
ATOM 829 O O . ALA A 1 109 ? 13.838 1.240 -21.323 1.00 65.81 109 ALA A O 1
ATOM 830 N N . GLY A 1 110 ? 13.692 -0.996 -21.115 1.00 69.19 110 GLY A N 1
ATOM 831 C CA . GLY A 1 110 ? 13.320 -1.261 -22.507 1.00 69.19 110 GLY A CA 1
ATOM 832 C C . GLY A 1 110 ? 11.928 -0.735 -22.867 1.00 69.19 110 GLY A C 1
ATOM 833 O O . GLY A 1 110 ? 11.770 -0.117 -23.917 1.00 69.19 110 GLY A O 1
ATOM 834 N N . ASP A 1 111 ? 10.944 -0.903 -21.982 1.00 70.62 111 ASP A N 1
ATOM 835 C CA . ASP A 1 111 ? 9.569 -0.443 -22.215 1.00 70.62 111 ASP A CA 1
ATOM 836 C C . ASP A 1 111 ? 9.494 1.086 -22.234 1.00 70.62 111 ASP A C 1
ATOM 838 O O . ASP A 1 111 ? 8.921 1.676 -23.151 1.00 70.62 111 ASP A O 1
ATOM 842 N N . CYS A 1 112 ? 10.154 1.740 -21.271 1.00 69.94 112 CYS A N 1
ATOM 843 C CA . CYS A 1 112 ? 10.284 3.196 -21.238 1.00 69.94 112 CYS A CA 1
ATOM 844 C C . CYS A 1 112 ? 10.976 3.730 -22.498 1.00 69.94 112 CYS A C 1
ATOM 846 O O . CYS A 1 112 ? 10.547 4.735 -23.066 1.00 69.94 112 CYS A O 1
ATOM 848 N N . PHE A 1 113 ? 12.023 3.041 -22.960 1.00 76.12 113 PHE A N 1
ATOM 849 C CA . PHE A 1 113 ? 12.726 3.393 -24.187 1.00 76.12 113 PHE A CA 1
ATOM 850 C C . PHE A 1 113 ? 11.808 3.308 -25.415 1.00 76.12 113 PHE A C 1
ATOM 852 O O . PHE A 1 113 ? 11.750 4.256 -26.200 1.00 76.12 113 PHE A O 1
ATOM 859 N N . ILE A 1 114 ? 11.069 2.206 -25.577 1.00 77.81 114 ILE A N 1
ATOM 860 C CA . ILE A 1 114 ? 10.141 2.012 -26.700 1.00 77.81 114 ILE A CA 1
ATOM 861 C C . ILE A 1 114 ? 9.042 3.079 -26.663 1.00 77.81 114 ILE A C 1
ATOM 863 O O . ILE A 1 114 ? 8.812 3.759 -27.664 1.00 77.81 114 ILE A O 1
ATOM 867 N N . ALA A 1 115 ? 8.407 3.287 -25.507 1.00 73.38 115 ALA A N 1
ATOM 868 C CA . ALA A 1 115 ? 7.319 4.249 -25.352 1.00 73.38 115 ALA A CA 1
ATOM 869 C C . ALA A 1 115 ? 7.754 5.679 -25.705 1.00 73.38 115 ALA A C 1
ATOM 871 O O . ALA A 1 115 ? 7.087 6.369 -26.478 1.00 73.38 115 ALA A O 1
ATOM 872 N N . ALA A 1 116 ? 8.902 6.119 -25.192 1.00 72.31 116 ALA A N 1
ATOM 873 C CA . ALA A 1 116 ? 9.377 7.468 -25.453 1.00 72.31 116 ALA A CA 1
ATOM 874 C C . ALA A 1 116 ? 9.958 7.631 -26.878 1.00 72.31 116 ALA A C 1
ATOM 876 O O . ALA A 1 116 ? 9.872 8.722 -27.443 1.00 72.31 116 ALA A O 1
ATOM 877 N N . SER A 1 117 ? 10.452 6.553 -27.505 1.00 79.75 117 SER A N 1
ATOM 878 C CA . SER A 1 117 ? 10.797 6.535 -28.938 1.00 79.75 117 SER A CA 1
ATOM 879 C C . SER A 1 117 ? 9.567 6.798 -29.801 1.00 79.75 117 SER A C 1
ATOM 881 O O . SER A 1 117 ? 9.588 7.670 -30.668 1.00 79.75 117 SER A O 1
ATOM 883 N N . ILE A 1 118 ? 8.482 6.068 -29.526 1.00 78.81 118 ILE A N 1
ATOM 884 C CA . ILE A 1 118 ? 7.199 6.208 -30.220 1.00 78.81 118 ILE A CA 1
ATOM 885 C C . ILE A 1 118 ? 6.654 7.626 -30.036 1.00 78.81 118 ILE A C 1
ATOM 887 O O . ILE A 1 118 ? 6.252 8.252 -31.012 1.00 78.81 118 ILE A O 1
ATOM 891 N N . TRP A 1 119 ? 6.699 8.163 -28.815 1.00 77.25 119 TRP A N 1
ATOM 892 C CA . TRP A 1 119 ? 6.262 9.532 -28.533 1.00 77.25 119 TRP A CA 1
ATOM 893 C C . TRP A 1 119 ? 7.062 10.592 -29.301 1.00 77.25 119 TRP A C 1
ATOM 895 O O . TRP A 1 119 ? 6.481 11.546 -29.824 1.00 77.25 119 TRP A O 1
ATOM 905 N N . GLY A 1 120 ? 8.387 10.433 -29.385 1.00 79.50 120 GLY A N 1
ATOM 906 C CA . GLY A 1 120 ? 9.255 11.335 -30.143 1.00 79.50 120 GLY A CA 1
ATOM 907 C C . GLY A 1 120 ? 8.849 11.407 -31.614 1.00 79.50 120 GLY A C 1
ATOM 908 O O . GLY A 1 120 ? 8.597 12.502 -32.121 1.00 79.50 120 GLY A O 1
ATOM 909 N N . MET A 1 121 ? 8.695 10.243 -32.249 1.00 83.38 121 MET A N 1
ATOM 910 C CA . MET A 1 121 ? 8.281 10.136 -33.651 1.00 83.38 121 MET A CA 1
ATOM 911 C C . MET A 1 121 ? 6.854 10.654 -33.868 1.00 83.38 121 MET A C 1
ATOM 913 O O . MET A 1 121 ? 6.611 11.405 -34.808 1.00 83.38 121 MET A O 1
ATOM 917 N N . TYR A 1 122 ? 5.927 10.344 -32.956 1.00 77.38 122 TYR A N 1
ATOM 918 C CA . TYR A 1 122 ? 4.559 10.874 -32.987 1.00 77.38 122 TYR A CA 1
ATOM 919 C C . TYR A 1 122 ? 4.516 12.407 -32.892 1.00 77.38 122 TYR A C 1
ATOM 921 O O . TYR A 1 122 ? 3.676 13.053 -33.510 1.00 77.38 122 TYR A O 1
ATOM 929 N N . SER A 1 123 ? 5.460 13.008 -32.165 1.00 77.19 123 SER A N 1
ATOM 930 C CA . SER A 1 123 ? 5.591 14.464 -32.028 1.00 77.19 123 SER A CA 1
ATOM 931 C C . SER A 1 123 ? 6.276 15.136 -33.231 1.00 77.19 123 SER A C 1
ATOM 933 O O . SER A 1 123 ? 6.679 16.294 -33.130 1.00 77.19 123 SER A O 1
ATOM 935 N N . GLY A 1 124 ? 6.459 14.418 -34.344 1.00 80.25 124 GLY A N 1
ATOM 936 C CA . GLY A 1 124 ? 7.061 14.936 -35.574 1.00 80.25 124 GLY A CA 1
ATOM 937 C C . GLY A 1 124 ? 8.590 14.999 -35.571 1.00 80.25 124 GLY A C 1
ATOM 938 O O . GLY A 1 124 ? 9.164 15.646 -36.443 1.00 80.25 124 GLY A O 1
ATOM 939 N N . LYS A 1 125 ? 9.267 14.360 -34.608 1.00 83.94 125 LYS A N 1
ATOM 940 C CA . LYS A 1 125 ? 10.736 14.281 -34.590 1.00 83.94 125 LYS A CA 1
ATOM 941 C C . LYS A 1 125 ? 11.221 13.153 -35.496 1.00 83.94 125 LYS A C 1
ATOM 943 O O . LYS A 1 125 ? 10.605 12.090 -35.544 1.00 83.94 125 LYS A O 1
ATOM 948 N N . SER A 1 126 ? 12.375 13.340 -36.135 1.00 87.62 126 SER A N 1
ATOM 949 C CA . SER A 1 126 ? 13.059 12.247 -36.841 1.00 87.62 126 SER A CA 1
ATOM 950 C C . 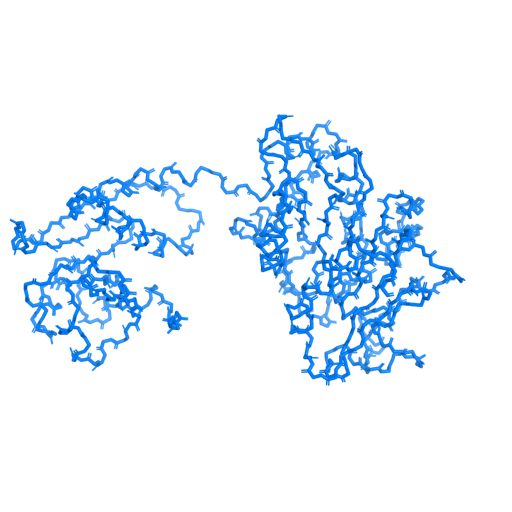SER A 1 126 ? 13.414 11.098 -35.887 1.00 87.62 126 SER A C 1
ATOM 952 O O . SER A 1 126 ? 13.477 11.282 -34.664 1.00 87.62 126 SER A O 1
ATOM 954 N N . VAL A 1 127 ? 13.702 9.905 -36.421 1.00 87.00 127 VAL A N 1
ATOM 955 C CA . VAL A 1 127 ? 14.177 8.773 -35.604 1.00 87.00 127 VAL A CA 1
ATOM 956 C C . VAL A 1 127 ? 15.433 9.176 -34.830 1.00 87.00 127 VAL A C 1
ATOM 958 O O . VAL A 1 127 ? 15.505 8.966 -33.621 1.00 87.00 127 VAL A O 1
ATOM 961 N N . LEU A 1 128 ? 16.385 9.849 -35.483 1.00 86.50 128 LEU A N 1
ATOM 962 C CA . LEU A 1 128 ? 17.614 10.331 -34.850 1.00 86.50 128 LEU A CA 1
ATOM 963 C C . LEU A 1 128 ? 17.342 11.317 -33.701 1.00 86.50 128 LEU A C 1
ATOM 965 O O . LEU A 1 128 ? 17.942 11.198 -32.633 1.00 86.50 128 LEU A O 1
ATOM 969 N N . GLU A 1 129 ? 16.450 12.290 -33.891 1.00 83.12 129 GLU A N 1
ATOM 970 C CA . GLU A 1 129 ? 16.076 13.244 -32.836 1.00 83.12 129 GLU A CA 1
ATOM 971 C C . GLU A 1 129 ? 15.317 12.571 -31.695 1.00 83.12 129 GLU A C 1
ATOM 973 O O . GLU A 1 129 ? 15.565 12.880 -30.529 1.00 83.12 129 GLU A O 1
ATOM 978 N N . SER A 1 130 ? 14.447 11.614 -32.012 1.00 83.81 130 SER A N 1
ATOM 979 C CA . SER A 1 130 ? 13.754 10.792 -31.020 1.00 83.81 130 SER A CA 1
ATOM 980 C C . SER A 1 130 ? 14.763 10.015 -30.174 1.00 83.81 130 SER A C 1
ATOM 982 O O . SER A 1 130 ? 14.688 10.056 -28.949 1.00 83.81 130 SER A O 1
ATOM 984 N N . MET A 1 131 ? 15.789 9.424 -30.800 1.00 81.44 131 MET A N 1
ATOM 985 C CA . MET A 1 131 ? 16.878 8.738 -30.093 1.00 81.44 131 MET A CA 1
ATOM 986 C C . MET A 1 131 ? 17.726 9.683 -29.230 1.00 81.44 131 MET A C 1
ATOM 988 O O . MET A 1 131 ? 18.198 9.289 -28.165 1.00 81.44 131 MET A O 1
ATOM 992 N N . LYS A 1 132 ? 17.905 10.942 -29.648 1.00 72.12 132 LYS A N 1
ATOM 993 C CA . LYS A 1 132 ? 18.659 11.955 -28.889 1.00 72.12 132 LYS A CA 1
ATOM 994 C C . LYS A 1 132 ? 17.877 12.524 -27.700 1.00 72.12 132 LYS A C 1
ATOM 996 O O . LYS A 1 132 ? 18.466 12.763 -26.652 1.00 72.12 132 LYS A O 1
ATOM 1001 N N . VAL A 1 133 ? 16.565 12.727 -27.830 1.00 58.88 133 VAL A N 1
ATOM 1002 C CA . VAL A 1 133 ? 15.695 13.253 -26.755 1.00 58.88 133 VAL A CA 1
ATOM 1003 C C . VAL A 1 133 ? 15.519 12.227 -25.630 1.00 58.88 133 VAL A C 1
ATOM 1005 O O . VAL A 1 133 ? 15.424 12.595 -24.460 1.00 58.88 133 VAL A O 1
ATOM 1008 N N . LEU A 1 134 ? 15.573 10.937 -25.963 1.00 55.84 134 LEU A N 1
ATOM 1009 C CA . LEU A 1 134 ? 15.558 9.832 -25.002 1.00 55.84 134 LEU A CA 1
ATOM 1010 C C . LEU A 1 134 ? 16.729 9.856 -24.013 1.00 55.84 134 LEU A C 1
ATOM 1012 O O . LEU A 1 134 ? 16.545 9.484 -22.856 1.00 55.84 134 LEU A O 1
ATOM 1016 N N . LEU A 1 135 ? 17.893 10.376 -24.420 1.00 51.50 135 LEU A N 1
ATOM 1017 C CA . LEU A 1 135 ? 19.060 10.543 -23.543 1.00 51.50 135 LEU A CA 1
ATOM 1018 C C . LEU A 1 135 ? 18.821 11.571 -22.422 1.00 51.50 135 LEU A C 1
ATOM 1020 O O . LEU A 1 135 ? 19.496 11.524 -21.396 1.00 51.50 135 LEU A O 1
ATOM 1024 N N . ILE A 1 136 ? 17.840 12.466 -22.591 1.00 47.66 136 ILE A N 1
ATOM 1025 C CA . ILE A 1 136 ? 17.420 13.450 -21.583 1.00 47.66 136 ILE A CA 1
ATOM 1026 C C . ILE A 1 136 ? 16.283 12.891 -20.712 1.00 47.66 136 ILE A C 1
ATOM 1028 O O . ILE A 1 136 ? 16.205 13.205 -19.530 1.00 47.66 136 ILE A O 1
ATOM 1032 N N . ILE A 1 137 ? 15.436 11.999 -21.236 1.00 46.69 137 ILE A N 1
ATOM 1033 C CA . ILE A 1 137 ? 14.360 11.367 -20.448 1.00 46.69 137 ILE A CA 1
ATOM 1034 C C . ILE A 1 137 ? 14.925 10.307 -19.486 1.00 46.69 137 ILE A C 1
ATOM 1036 O O . ILE A 1 137 ? 14.438 10.193 -18.364 1.00 46.69 137 ILE A O 1
ATOM 1040 N N . SER A 1 138 ? 16.036 9.637 -19.823 1.00 44.03 138 SER A N 1
ATOM 1041 C CA . SER A 1 138 ? 16.821 8.863 -18.840 1.00 44.03 138 SER A CA 1
ATOM 1042 C C . SER A 1 138 ? 17.455 9.736 -17.742 1.00 44.03 138 SER A C 1
ATOM 1044 O O . SER A 1 138 ? 17.834 9.222 -16.694 1.00 44.03 138 SER A O 1
ATOM 1046 N N . PHE A 1 139 ? 17.535 11.053 -17.959 1.00 39.06 139 PHE A N 1
ATOM 1047 C CA . PHE A 1 139 ? 17.935 12.059 -16.970 1.00 39.06 139 PHE A CA 1
ATOM 1048 C C . PHE A 1 139 ? 16.760 12.535 -16.089 1.00 39.06 139 PHE A C 1
ATOM 1050 O O . PHE A 1 139 ? 16.993 13.142 -15.047 1.00 39.06 139 PHE A O 1
ATOM 1057 N N . ILE A 1 140 ? 15.510 12.211 -16.451 1.00 41.22 140 ILE A N 1
ATOM 1058 C CA . ILE A 1 140 ? 14.294 12.439 -15.645 1.00 41.22 140 ILE A CA 1
ATOM 1059 C C . ILE A 1 140 ? 13.747 11.094 -15.127 1.00 41.22 140 ILE A C 1
ATOM 1061 O O . ILE A 1 140 ? 12.550 10.904 -14.950 1.00 41.22 140 ILE A O 1
ATOM 1065 N N . VAL A 1 141 ? 14.634 10.150 -14.806 1.00 41.69 141 VAL A N 1
ATOM 1066 C CA . VAL A 1 141 ? 14.378 9.231 -13.684 1.00 41.69 141 VAL A CA 1
ATOM 1067 C C . VAL A 1 141 ? 15.117 9.796 -12.471 1.00 41.69 141 VAL A C 1
ATOM 1069 O O . VAL A 1 141 ? 15.964 9.161 -11.847 1.00 41.69 141 VAL A O 1
ATOM 1072 N N . GLY A 1 142 ? 14.854 11.076 -12.198 1.00 37.34 142 GLY A N 1
ATOM 1073 C CA . GLY A 1 142 ? 15.285 11.735 -10.980 1.00 37.34 142 GLY A CA 1
ATOM 1074 C C . GLY A 1 142 ? 14.518 11.108 -9.831 1.00 37.34 142 GLY A C 1
ATOM 1075 O O . GLY A 1 142 ? 13.321 11.327 -9.728 1.00 37.34 142 GLY A O 1
ATOM 1076 N N . VAL A 1 143 ? 15.221 10.301 -9.035 1.00 40.84 143 VAL A N 1
ATOM 1077 C CA . VAL A 1 143 ? 14.793 9.734 -7.750 1.00 40.84 143 VAL A CA 1
ATOM 1078 C C . VAL A 1 143 ? 13.368 9.188 -7.805 1.00 40.84 143 VAL A C 1
ATOM 1080 O O . VAL A 1 143 ? 12.403 9.880 -7.501 1.00 40.84 143 VAL A O 1
ATOM 1083 N N . SER A 1 144 ? 13.239 7.911 -8.163 1.00 47.56 144 SER A N 1
ATOM 1084 C CA . SER A 1 144 ? 12.002 7.172 -7.927 1.00 47.56 144 SER A CA 1
ATOM 1085 C C . SER A 1 144 ? 11.807 7.024 -6.415 1.00 47.56 144 SER A C 1
ATOM 1087 O O . SER A 1 144 ? 12.124 5.983 -5.842 1.00 47.56 144 SER A O 1
ATOM 1089 N N . SER A 1 145 ? 11.366 8.090 -5.756 1.00 52.62 145 SER A N 1
ATOM 1090 C CA . SER A 1 145 ? 10.996 8.068 -4.354 1.00 52.62 145 SER A CA 1
ATOM 1091 C C . SER A 1 145 ? 9.692 7.287 -4.238 1.00 52.62 145 SER A C 1
ATOM 1093 O O . SER A 1 145 ? 8.794 7.406 -5.074 1.00 52.62 145 SER A O 1
ATOM 1095 N N . THR A 1 146 ? 9.626 6.398 -3.258 1.00 77.88 146 THR A N 1
ATOM 1096 C CA . THR A 1 146 ? 8.422 5.611 -3.011 1.00 77.88 146 THR A CA 1
ATOM 1097 C C . THR A 1 146 ? 7.332 6.561 -2.508 1.00 77.88 146 THR A C 1
ATOM 1099 O O . THR A 1 146 ? 6.302 6.730 -3.155 1.00 77.88 146 THR A O 1
ATOM 1102 N N . PHE A 1 147 ? 7.618 7.320 -1.448 1.00 89.38 147 PHE A N 1
ATOM 1103 C CA . PHE A 1 147 ? 6.842 8.486 -1.030 1.00 89.38 147 PHE A CA 1
ATOM 1104 C C . PHE A 1 147 ? 7.269 9.752 -1.755 1.00 89.38 147 PHE A C 1
ATOM 1106 O O . PHE A 1 147 ? 8.361 9.827 -2.305 1.00 89.38 147 PHE A O 1
ATOM 1113 N N . THR A 1 148 ? 6.444 10.795 -1.727 1.00 89.12 148 THR A N 1
ATOM 1114 C CA . THR A 1 148 ? 6.900 12.105 -2.197 1.00 89.12 148 THR A CA 1
ATOM 1115 C C . THR A 1 148 ? 8.018 12.648 -1.296 1.00 89.12 148 THR A C 1
ATOM 1117 O O . THR A 1 148 ? 7.986 12.431 -0.079 1.00 89.12 148 THR A O 1
ATOM 1120 N N . PRO A 1 149 ? 8.969 13.438 -1.834 1.00 89.00 149 PRO A N 1
ATOM 1121 C CA . PRO A 1 149 ? 10.028 14.046 -1.025 1.00 89.00 149 PRO A CA 1
ATOM 1122 C C . PRO A 1 149 ? 9.499 14.870 0.155 1.00 89.00 149 PRO A C 1
ATOM 1124 O O . PRO A 1 149 ? 10.128 14.935 1.209 1.00 89.00 149 PRO A O 1
ATOM 1127 N N . HIS A 1 150 ? 8.321 15.481 0.002 1.00 92.38 150 HIS A N 1
ATOM 1128 C CA . HIS A 1 150 ? 7.673 16.234 1.069 1.00 92.38 150 HIS A CA 1
ATOM 1129 C C . HIS A 1 150 ? 7.259 15.339 2.240 1.00 92.38 150 HIS A C 1
ATOM 1131 O O . HIS A 1 150 ? 7.412 15.730 3.398 1.00 92.38 150 HIS A O 1
ATOM 1137 N N . PHE A 1 151 ? 6.676 14.172 1.964 1.00 94.38 151 PHE A N 1
ATOM 1138 C CA . PHE A 1 151 ? 6.263 13.273 3.031 1.00 94.38 151 PHE A CA 1
ATOM 1139 C C . PHE A 1 151 ? 7.478 12.605 3.674 1.00 94.38 151 PHE A C 1
ATOM 1141 O O . PHE A 1 151 ? 7.558 12.581 4.895 1.00 94.38 151 PHE A O 1
ATOM 1148 N N . GLU A 1 152 ? 8.493 12.208 2.901 1.00 91.62 152 GLU A N 1
ATOM 1149 C CA . GLU A 1 152 ? 9.756 11.708 3.469 1.00 91.62 152 GLU A CA 1
ATOM 1150 C C . GLU A 1 152 ? 10.443 12.734 4.379 1.00 91.62 152 GLU A C 1
ATOM 1152 O O . GLU A 1 152 ? 10.929 12.387 5.454 1.00 91.62 152 GLU A O 1
ATOM 1157 N N . ALA A 1 153 ? 10.463 14.011 3.979 1.00 91.88 153 ALA A N 1
ATOM 1158 C CA . ALA A 1 153 ? 10.985 15.085 4.819 1.00 91.88 153 ALA A CA 1
ATOM 1159 C C . ALA A 1 153 ? 10.170 15.243 6.109 1.00 91.88 153 ALA A C 1
ATOM 1161 O O . ALA A 1 153 ? 10.747 15.430 7.177 1.00 91.88 153 ALA A O 1
ATOM 1162 N N . TYR A 1 154 ? 8.842 15.126 6.033 1.00 94.56 154 TYR A N 1
ATOM 1163 C CA . TYR A 1 154 ? 7.994 15.119 7.221 1.00 94.56 154 TYR A CA 1
ATOM 1164 C C . TYR A 1 154 ? 8.327 13.940 8.147 1.00 94.56 154 TYR A C 1
ATOM 1166 O O . TYR A 1 154 ? 8.522 14.165 9.339 1.00 94.56 154 TYR A O 1
ATOM 1174 N N . LEU A 1 155 ? 8.463 12.721 7.613 1.00 94.31 155 LEU A N 1
ATOM 1175 C CA . LEU A 1 155 ? 8.821 11.542 8.406 1.00 94.31 155 LEU A CA 1
ATOM 1176 C C . LEU A 1 155 ? 10.162 11.736 9.122 1.00 94.31 155 LEU A C 1
ATOM 1178 O O . LEU A 1 155 ? 10.251 11.523 10.325 1.00 94.31 155 LEU A O 1
ATOM 1182 N N . ARG A 1 156 ? 11.179 12.224 8.405 1.00 92.69 156 ARG A N 1
ATOM 1183 C CA . ARG A 1 156 ? 12.517 12.476 8.959 1.00 92.69 156 ARG A CA 1
ATOM 1184 C C . ARG A 1 156 ? 12.538 13.546 10.048 1.00 92.69 156 ARG A C 1
ATOM 1186 O O . ARG A 1 156 ? 13.359 13.478 10.949 1.00 92.69 156 ARG A O 1
ATOM 1193 N N . ASN A 1 157 ? 11.668 14.547 9.945 1.00 92.88 157 ASN A N 1
ATOM 1194 C CA . ASN A 1 157 ? 11.661 15.680 10.870 1.00 92.88 157 ASN A CA 1
ATOM 1195 C C . ASN A 1 157 ? 10.790 15.450 12.116 1.00 92.88 157 ASN A C 1
ATOM 1197 O O . ASN A 1 157 ? 10.888 16.239 13.052 1.00 92.88 157 ASN A O 1
ATOM 1201 N N . ASN A 1 158 ? 9.912 14.439 12.119 1.00 91.81 158 ASN A N 1
ATOM 1202 C CA . ASN A 1 158 ? 8.898 14.256 13.169 1.00 91.81 158 ASN A CA 1
ATOM 1203 C C . ASN A 1 158 ? 8.956 12.890 13.873 1.00 91.81 158 ASN A C 1
ATOM 1205 O O . ASN A 1 158 ? 8.230 12.696 14.845 1.00 91.81 158 ASN A O 1
ATOM 1209 N N . PHE A 1 159 ? 9.784 11.957 13.402 1.00 90.50 159 PHE A N 1
ATOM 1210 C CA . PHE A 1 159 ? 9.912 10.608 13.958 1.00 90.50 159 PHE A CA 1
ATOM 1211 C C . PHE A 1 159 ? 11.381 10.248 14.196 1.00 90.50 159 PHE A C 1
ATOM 1213 O O . PHE A 1 159 ? 12.278 10.940 13.717 1.00 90.50 159 PHE A O 1
ATOM 1220 N N . ASP A 1 160 ? 11.608 9.162 14.939 1.00 86.94 160 ASP A N 1
ATOM 1221 C CA . ASP A 1 160 ? 12.943 8.685 15.302 1.00 86.94 160 ASP A CA 1
ATOM 1222 C C . ASP A 1 160 ? 13.843 8.425 14.081 1.00 86.94 160 ASP A C 1
ATOM 1224 O O . ASP A 1 160 ? 13.386 8.086 12.982 1.00 86.94 160 ASP A O 1
ATOM 1228 N N . ASP A 1 161 ? 15.155 8.530 14.295 1.00 81.38 161 ASP A N 1
ATOM 1229 C CA . ASP A 1 161 ? 16.157 8.311 13.255 1.00 81.38 161 ASP A CA 1
ATOM 1230 C C . ASP A 1 161 ? 15.977 6.950 12.560 1.00 81.38 161 ASP A C 1
ATOM 1232 O O . ASP A 1 161 ? 15.973 5.887 13.181 1.00 81.38 161 ASP A O 1
ATOM 1236 N N . GLY A 1 162 ? 15.869 6.980 11.228 1.00 77.75 162 GLY A N 1
ATOM 1237 C CA . GLY A 1 162 ? 15.689 5.787 10.397 1.00 77.75 162 GLY A CA 1
ATOM 1238 C C . GLY A 1 162 ? 14.233 5.362 10.182 1.00 77.75 162 GLY A C 1
ATOM 1239 O O . GLY A 1 162 ? 13.995 4.456 9.377 1.00 77.75 162 GLY A O 1
ATOM 1240 N N . PHE A 1 163 ? 13.266 6.034 10.814 1.00 84.62 163 PHE A N 1
ATOM 1241 C CA . PHE A 1 163 ? 11.840 5.810 10.576 1.00 84.62 163 PHE A CA 1
ATOM 1242 C C . PHE A 1 163 ? 11.437 6.075 9.120 1.00 84.62 163 PHE A C 1
ATOM 1244 O O . PHE A 1 163 ? 10.694 5.295 8.523 1.00 84.62 163 PHE A O 1
ATOM 1251 N N . ASP A 1 164 ? 11.982 7.134 8.513 1.00 82.44 164 ASP A N 1
ATOM 1252 C CA . ASP A 1 164 ? 11.760 7.458 7.102 1.00 82.44 164 ASP A CA 1
ATOM 1253 C C . ASP A 1 164 ? 12.161 6.287 6.197 1.00 82.44 164 ASP A C 1
ATOM 1255 O O . ASP A 1 164 ? 11.363 5.843 5.381 1.00 82.44 164 ASP A O 1
ATOM 1259 N N . LYS A 1 165 ? 13.342 5.696 6.406 1.00 83.44 165 LYS A N 1
ATOM 1260 C CA . LYS A 1 165 ? 13.811 4.526 5.643 1.00 83.44 165 LYS A CA 1
ATOM 1261 C C . LYS A 1 165 ? 12.934 3.296 5.863 1.00 83.44 165 LYS A C 1
ATOM 1263 O O . LYS A 1 165 ? 12.623 2.601 4.893 1.00 83.44 165 LYS A O 1
ATOM 1268 N N . GLN A 1 166 ? 12.523 3.044 7.109 1.00 84.88 166 GLN A N 1
ATOM 1269 C CA . GLN A 1 166 ? 11.631 1.933 7.449 1.00 84.88 166 GLN A CA 1
ATOM 1270 C C . GLN A 1 166 ? 10.297 2.042 6.699 1.00 84.88 166 GLN A C 1
ATOM 1272 O O . GLN A 1 166 ? 9.774 1.031 6.240 1.00 84.88 166 GLN A O 1
ATOM 1277 N N . MET A 1 167 ? 9.763 3.253 6.533 1.00 89.00 167 MET A N 1
ATOM 1278 C CA . MET A 1 167 ? 8.494 3.469 5.837 1.00 89.00 167 MET A CA 1
ATOM 1279 C C . MET A 1 167 ? 8.655 3.585 4.323 1.00 89.00 167 MET A C 1
ATOM 1281 O O . MET A 1 167 ? 7.822 3.064 3.583 1.00 89.00 167 MET A O 1
ATOM 1285 N N . THR A 1 168 ? 9.702 4.254 3.840 1.00 86.19 168 THR A N 1
ATOM 1286 C CA . THR A 1 168 ? 9.971 4.470 2.412 1.00 86.19 168 THR A CA 1
ATOM 1287 C C . THR A 1 168 ? 10.182 3.140 1.700 1.00 86.19 168 THR A C 1
ATOM 1289 O O . THR A 1 168 ? 9.706 2.982 0.583 1.00 86.19 168 THR A O 1
ATOM 1292 N N . ARG A 1 169 ? 10.838 2.153 2.320 1.00 85.62 169 ARG A N 1
ATOM 1293 C CA . ARG A 1 169 ? 11.043 0.830 1.703 1.00 85.62 169 ARG A CA 1
ATOM 1294 C C . ARG A 1 169 ? 11.637 0.881 0.292 1.00 85.62 169 ARG A C 1
ATOM 1296 O O . ARG A 1 169 ? 11.213 0.163 -0.613 1.00 85.62 169 ARG A O 1
ATOM 1303 N N . SER A 1 170 ? 12.640 1.734 0.092 1.00 79.12 170 SER A N 1
ATOM 1304 C CA . SER A 1 170 ? 13.375 1.829 -1.179 1.00 79.12 170 SER A CA 1
ATOM 1305 C C . SER A 1 170 ? 14.165 0.554 -1.513 1.00 79.12 170 SER A C 1
ATOM 1307 O O . SER A 1 170 ? 14.595 0.374 -2.648 1.00 79.12 170 SER A O 1
ATOM 1309 N N . ASP A 1 171 ? 14.311 -0.357 -0.545 1.00 76.81 171 ASP A N 1
ATOM 1310 C CA . ASP A 1 171 ? 14.854 -1.710 -0.694 1.00 76.81 171 ASP A CA 1
ATOM 1311 C C . ASP A 1 171 ? 13.898 -2.684 -1.412 1.00 76.81 171 ASP A C 1
ATOM 1313 O O . ASP A 1 171 ? 14.322 -3.748 -1.857 1.00 76.81 171 ASP A O 1
ATOM 1317 N N . MET A 1 172 ? 12.615 -2.337 -1.563 1.00 76.25 172 MET A N 1
ATOM 1318 C CA . MET A 1 172 ? 11.561 -3.226 -2.078 1.00 76.25 172 MET A CA 1
ATOM 1319 C C . MET A 1 172 ? 11.333 -3.130 -3.599 1.00 76.25 172 MET A C 1
ATOM 1321 O O . MET A 1 172 ? 10.279 -3.531 -4.105 1.00 76.25 172 MET A O 1
ATOM 1325 N N . GLY A 1 173 ? 12.331 -2.654 -4.346 1.00 61.06 173 GLY A N 1
ATOM 1326 C CA . GLY A 1 173 ? 12.282 -2.492 -5.803 1.00 61.06 173 GLY A CA 1
ATOM 1327 C C . GLY A 1 173 ? 11.793 -1.110 -6.250 1.00 61.06 173 GLY A C 1
ATOM 1328 O O . GLY A 1 173 ? 11.609 -0.204 -5.442 1.00 61.06 173 GLY A O 1
ATOM 1329 N N . PHE A 1 174 ? 11.621 -0.924 -7.561 1.00 52.31 174 PHE A N 1
ATOM 1330 C CA . PHE A 1 174 ? 11.379 0.398 -8.141 1.00 52.31 174 PHE A CA 1
ATOM 1331 C C . PHE A 1 174 ? 10.004 1.007 -7.830 1.00 52.31 174 PHE A C 1
ATOM 1333 O O . PHE A 1 174 ? 8.964 0.355 -7.936 1.00 52.31 174 PHE A O 1
ATOM 1340 N N . GLY A 1 175 ? 10.009 2.315 -7.558 1.00 60.03 175 GLY A N 1
ATOM 1341 C CA . GLY A 1 175 ? 8.816 3.157 -7.496 1.00 60.03 175 GLY A CA 1
ATOM 1342 C C . GLY A 1 175 ? 7.805 2.724 -6.451 1.00 60.03 175 GLY A C 1
ATOM 1343 O O . GLY A 1 175 ? 8.146 2.362 -5.330 1.00 60.03 175 GLY A O 1
ATOM 1344 N N . LEU A 1 176 ? 6.536 2.760 -6.837 1.00 58.84 176 LEU A N 1
ATOM 1345 C CA . LEU A 1 176 ? 5.407 2.545 -5.936 1.00 58.84 176 LEU A CA 1
ATOM 1346 C C . LEU A 1 176 ? 5.239 1.070 -5.498 1.00 58.84 176 LEU A C 1
ATOM 1348 O O . LEU A 1 176 ? 4.232 0.710 -4.891 1.00 58.84 176 LEU A O 1
ATOM 1352 N N . MET A 1 177 ? 6.201 0.199 -5.832 1.00 69.31 177 MET A N 1
ATOM 1353 C CA . MET A 1 177 ? 6.248 -1.189 -5.366 1.00 69.31 177 MET A CA 1
ATOM 1354 C C . MET A 1 177 ? 6.492 -1.254 -3.858 1.00 69.31 177 MET A C 1
ATOM 1356 O O . MET A 1 177 ? 5.818 -2.030 -3.183 1.00 69.31 177 MET A O 1
ATOM 1360 N N . GLY A 1 178 ? 7.424 -0.441 -3.347 1.00 81.75 178 GLY A N 1
ATOM 1361 C CA . GLY A 1 178 ? 7.772 -0.400 -1.928 1.00 81.75 178 GLY A CA 1
ATOM 1362 C C . GLY A 1 178 ? 6.743 0.366 -1.111 1.00 81.75 178 GLY A C 1
ATOM 1363 O O . GLY A 1 178 ? 6.091 -0.213 -0.243 1.00 81.75 178 GLY A O 1
ATOM 1364 N N . SER A 1 179 ? 6.560 1.641 -1.439 1.00 91.56 179 SER A N 1
ATOM 1365 C CA . SER A 1 179 ? 5.630 2.538 -0.751 1.00 91.56 179 SER A CA 1
ATOM 1366 C C . SER A 1 179 ? 5.125 3.625 -1.697 1.00 91.56 179 SER A C 1
ATOM 1368 O O . SER A 1 179 ? 5.699 3.834 -2.764 1.00 91.56 179 SER A O 1
ATOM 1370 N N . PHE A 1 180 ? 4.041 4.301 -1.327 1.00 92.81 180 PHE A N 1
ATOM 1371 C CA . PHE A 1 180 ? 3.491 5.430 -2.074 1.00 92.81 180 PHE A CA 1
ATOM 1372 C C . PHE A 1 180 ? 2.681 6.371 -1.191 1.00 92.81 180 PHE A C 1
ATOM 1374 O O . PHE A 1 180 ? 2.129 5.951 -0.176 1.00 92.81 180 PHE A O 1
ATOM 1381 N N . GLY A 1 181 ? 2.610 7.642 -1.591 1.00 94.44 181 GLY A N 1
ATOM 1382 C CA . GLY A 1 181 ? 1.800 8.670 -0.939 1.00 94.44 181 GLY A CA 1
ATOM 1383 C C . GLY A 1 181 ? 2.583 9.919 -0.545 1.00 94.44 181 GLY A C 1
ATOM 1384 O O . GLY A 1 181 ? 3.812 9.971 -0.637 1.00 94.44 181 GLY A O 1
ATOM 1385 N N . GLY A 1 182 ? 1.841 10.933 -0.106 1.00 94.44 182 GLY A N 1
ATOM 1386 C CA . GLY A 1 182 ? 2.379 12.233 0.276 1.00 94.44 182 GLY A CA 1
ATOM 1387 C C . GLY A 1 182 ? 2.026 13.351 -0.699 1.00 94.44 182 GLY A C 1
ATOM 1388 O O . GLY A 1 182 ? 1.690 13.122 -1.860 1.00 94.44 182 GLY A O 1
ATOM 1389 N N . LYS A 1 183 ? 2.110 14.593 -0.219 1.00 93.31 183 LYS A N 1
ATOM 1390 C CA . LYS A 1 183 ? 1.917 15.781 -1.056 1.00 93.31 183 LYS A CA 1
ATOM 1391 C C . LYS A 1 183 ? 3.112 15.976 -1.979 1.00 93.31 183 LYS A C 1
ATOM 1393 O O . LYS A 1 183 ? 4.243 15.759 -1.560 1.00 93.31 183 LYS A O 1
ATOM 1398 N N . GLN A 1 184 ? 2.904 16.434 -3.203 1.00 88.06 184 GLN A N 1
ATOM 1399 C CA . GLN A 1 184 ? 3.992 16.889 -4.068 1.00 88.06 184 GLN A CA 1
ATOM 1400 C C . GLN A 1 184 ? 4.621 18.175 -3.532 1.00 88.06 184 GLN A C 1
ATOM 1402 O O . GLN A 1 184 ? 5.834 18.363 -3.606 1.00 88.06 184 GLN A O 1
ATOM 1407 N N . SER A 1 185 ? 3.803 19.052 -2.950 1.00 89.06 185 SER A N 1
ATOM 1408 C CA . SER A 1 185 ? 4.254 20.317 -2.382 1.00 89.06 185 SER A CA 1
ATOM 1409 C C . SER A 1 185 ? 3.413 20.738 -1.179 1.00 89.06 185 SER A C 1
ATOM 1411 O O . SER A 1 185 ? 2.327 20.216 -0.937 1.00 89.06 185 SER A O 1
ATOM 1413 N N . GLN A 1 186 ? 3.881 21.750 -0.450 1.00 89.50 186 GLN A N 1
ATOM 1414 C CA . GLN A 1 186 ? 3.125 22.343 0.655 1.00 89.50 186 GLN A CA 1
ATOM 1415 C C . GLN A 1 186 ? 1.771 22.933 0.205 1.00 89.50 186 GLN A C 1
ATOM 1417 O O . GLN A 1 186 ? 0.866 23.077 1.027 1.00 89.50 186 GLN A O 1
ATOM 1422 N N . ASN A 1 187 ? 1.622 23.253 -1.087 1.00 90.69 187 ASN A N 1
ATOM 1423 C CA . ASN A 1 187 ? 0.409 23.839 -1.662 1.00 90.69 187 ASN A CA 1
ATOM 1424 C C . ASN A 1 187 ? -0.681 22.803 -1.962 1.00 90.69 187 ASN A C 1
ATOM 1426 O O . ASN A 1 187 ? -1.805 23.181 -2.293 1.00 90.69 187 ASN A O 1
ATOM 1430 N N . ASP A 1 188 ? -0.371 21.510 -1.872 1.00 90.44 188 ASP A N 1
ATOM 1431 C CA . ASP A 1 188 ? -1.346 20.463 -2.134 1.00 90.44 188 ASP A CA 1
ATOM 1432 C C . ASP A 1 188 ? -2.397 20.435 -1.018 1.00 90.44 188 ASP A C 1
ATOM 1434 O O . ASP A 1 188 ? -2.094 20.334 0.181 1.00 90.44 188 ASP A O 1
ATOM 1438 N N . ILE A 1 189 ? -3.658 20.500 -1.435 1.00 92.31 189 ILE A N 1
ATOM 1439 C CA . ILE A 1 189 ? -4.814 20.527 -0.544 1.00 92.31 189 ILE A CA 1
ATOM 1440 C C . ILE A 1 189 ? -5.393 19.119 -0.449 1.00 92.31 189 ILE A C 1
ATOM 1442 O O . ILE A 1 189 ? -5.819 18.550 -1.453 1.00 92.31 189 ILE A O 1
ATOM 1446 N N . ILE A 1 190 ? -5.460 18.605 0.775 1.00 95.00 190 ILE A N 1
ATOM 1447 C CA . ILE A 1 190 ? -6.157 17.362 1.109 1.00 95.00 190 ILE A CA 1
ATOM 1448 C C . ILE A 1 190 ? -7.629 17.711 1.309 1.00 95.00 190 ILE A C 1
ATOM 1450 O O . ILE A 1 190 ? -7.967 18.516 2.176 1.00 95.00 190 ILE A O 1
ATOM 1454 N N . LYS A 1 191 ? -8.496 17.160 0.462 1.00 95.00 191 LYS A N 1
ATOM 1455 C CA . LYS A 1 191 ? -9.941 17.431 0.446 1.00 95.00 191 LYS A CA 1
ATOM 1456 C C . LYS A 1 191 ? -10.742 16.292 1.069 1.00 95.00 191 LYS A C 1
ATOM 1458 O O . LYS A 1 191 ? -11.849 16.515 1.548 1.00 95.00 191 LYS A O 1
ATOM 1463 N N . ARG A 1 192 ? -10.204 15.077 1.024 1.00 96.25 192 ARG A N 1
ATOM 1464 C CA . ARG A 1 192 ? -10.809 13.839 1.511 1.00 96.25 192 ARG A CA 1
ATOM 1465 C C . ARG A 1 192 ? -9.925 13.224 2.587 1.00 96.25 192 ARG A C 1
ATOM 1467 O O . ARG A 1 192 ? -8.717 13.444 2.617 1.00 96.25 192 ARG A O 1
ATOM 1474 N N . LYS A 1 193 ? -10.535 12.410 3.449 1.00 97.81 193 LYS A N 1
ATOM 1475 C CA . LYS A 1 193 ? -9.793 11.588 4.410 1.00 97.81 193 LYS A CA 1
ATOM 1476 C C . LYS A 1 193 ? -8.838 10.665 3.640 1.00 97.81 193 LYS A C 1
ATOM 1478 O O . LYS A 1 193 ? -9.298 9.998 2.703 1.00 97.81 193 LYS A O 1
ATOM 1483 N N . PRO A 1 194 ? -7.541 10.632 3.986 1.00 98.38 194 PRO A N 1
ATOM 1484 C CA . PRO A 1 194 ? -6.569 9.800 3.291 1.00 98.38 194 PRO A CA 1
ATOM 1485 C C . PRO A 1 194 ? -6.897 8.314 3.452 1.00 98.38 194 PRO A C 1
ATOM 1487 O O . PRO A 1 194 ? -7.470 7.898 4.458 1.00 98.38 194 PRO A O 1
ATOM 1490 N N . ILE A 1 195 ? -6.509 7.510 2.469 1.00 98.75 195 ILE A N 1
ATOM 1491 C CA . ILE A 1 195 ? -6.683 6.059 2.464 1.00 98.75 195 ILE A CA 1
ATOM 1492 C C . ILE A 1 195 ? -5.318 5.394 2.587 1.00 98.75 195 ILE A C 1
ATOM 1494 O O . ILE A 1 195 ? -4.424 5.649 1.782 1.00 98.75 195 ILE A O 1
ATOM 1498 N N . ILE A 1 196 ? -5.187 4.514 3.573 1.00 98.81 196 ILE A N 1
ATOM 1499 C CA . ILE A 1 196 ? -4.033 3.653 3.803 1.00 98.81 196 ILE A CA 1
ATOM 1500 C C . ILE A 1 196 ? -4.356 2.248 3.298 1.00 98.81 196 ILE A C 1
ATOM 1502 O O . ILE A 1 196 ? -5.309 1.611 3.748 1.00 98.81 196 ILE A O 1
ATOM 1506 N N . PHE A 1 197 ? -3.529 1.742 2.394 1.00 98.56 197 PHE A N 1
ATOM 1507 C CA . PHE A 1 197 ? -3.607 0.385 1.879 1.00 98.56 197 PHE A CA 1
ATOM 1508 C C . PHE A 1 197 ? -2.598 -0.520 2.591 1.00 98.56 197 PHE A C 1
ATOM 1510 O O . PHE A 1 197 ? -1.403 -0.216 2.631 1.00 98.56 197 PHE A O 1
ATOM 1517 N N . VAL A 1 198 ? -3.065 -1.652 3.127 1.00 98.38 198 VAL A N 1
ATOM 1518 C CA . VAL A 1 198 ? -2.228 -2.614 3.863 1.00 98.38 198 VAL A CA 1
ATOM 1519 C C . VAL A 1 198 ? -2.298 -3.983 3.196 1.00 98.38 198 VAL A C 1
ATOM 1521 O O . VAL A 1 198 ? -3.355 -4.611 3.129 1.00 98.38 198 VAL A O 1
ATOM 1524 N N . HIS A 1 199 ? -1.165 -4.439 2.660 1.00 95.19 199 HIS A N 1
ATOM 1525 C CA . HIS A 1 199 ? -1.097 -5.644 1.830 1.00 95.19 199 HIS A CA 1
ATOM 1526 C C . HIS A 1 199 ? -1.123 -6.944 2.647 1.00 95.19 199 HIS A C 1
ATOM 1528 O O . HIS A 1 199 ? -0.981 -6.949 3.868 1.00 95.19 199 HIS A O 1
ATOM 1534 N N . GLY A 1 200 ? -1.299 -8.068 1.955 1.00 90.88 200 GLY A N 1
ATOM 1535 C CA . GLY A 1 200 ? -1.233 -9.406 2.541 1.00 90.88 200 GLY A CA 1
ATOM 1536 C C . GLY A 1 200 ? 0.190 -9.939 2.681 1.00 90.88 200 GLY A C 1
ATOM 1537 O O . GLY A 1 200 ? 1.155 -9.333 2.219 1.00 90.88 200 GLY A O 1
ATOM 1538 N N . VAL A 1 201 ? 0.318 -11.124 3.265 1.00 85.00 201 VAL A N 1
ATOM 1539 C CA . VAL A 1 201 ? 1.588 -11.855 3.307 1.00 85.00 201 VAL A CA 1
ATOM 1540 C C . VAL A 1 201 ? 2.098 -12.137 1.893 1.00 85.00 201 VAL A C 1
ATOM 1542 O O . VAL A 1 201 ? 1.310 -12.277 0.960 1.00 85.00 201 VAL A O 1
ATOM 1545 N N . THR A 1 202 ? 3.415 -12.232 1.715 1.00 79.56 202 THR A N 1
ATOM 1546 C CA . THR A 1 202 ? 4.076 -12.445 0.410 1.00 79.56 202 THR A CA 1
ATOM 1547 C C . THR A 1 202 ? 3.877 -11.354 -0.648 1.00 79.56 202 THR A C 1
ATOM 1549 O O . THR A 1 202 ? 4.267 -11.532 -1.799 1.00 79.56 202 THR A O 1
ATOM 1552 N N . LEU A 1 203 ? 3.293 -10.214 -0.274 1.00 85.50 203 LEU A N 1
ATOM 1553 C CA . LEU A 1 203 ? 3.003 -9.104 -1.178 1.00 85.50 203 LEU A CA 1
ATOM 1554 C C . LEU A 1 203 ? 3.754 -7.837 -0.763 1.00 85.50 203 LEU A C 1
ATOM 1556 O O . LEU A 1 203 ? 4.481 -7.812 0.228 1.00 85.50 203 LEU A O 1
ATOM 1560 N N . ARG A 1 204 ? 3.568 -6.787 -1.562 1.00 89.62 204 ARG A N 1
ATOM 1561 C CA . ARG A 1 204 ? 4.101 -5.438 -1.353 1.00 89.62 204 ARG A CA 1
ATOM 1562 C C . ARG A 1 204 ? 2.996 -4.413 -1.559 1.00 89.62 204 ARG A C 1
ATOM 1564 O O . ARG A 1 204 ? 1.961 -4.745 -2.143 1.00 89.62 204 ARG A O 1
ATOM 1571 N N . ALA A 1 205 ? 3.223 -3.168 -1.149 1.00 91.19 205 ALA A N 1
ATOM 1572 C CA . ALA A 1 205 ? 2.261 -2.075 -1.309 1.00 91.19 205 ALA A CA 1
ATOM 1573 C C . ALA A 1 205 ? 1.767 -1.934 -2.760 1.00 91.19 205 ALA A C 1
ATOM 1575 O O . ALA A 1 205 ? 0.583 -1.691 -2.995 1.00 91.19 205 ALA A O 1
ATOM 1576 N N . GLY A 1 206 ? 2.638 -2.184 -3.743 1.00 88.06 206 GLY A N 1
ATOM 1577 C CA . GLY A 1 206 ? 2.290 -2.066 -5.159 1.00 88.06 206 GLY A CA 1
ATOM 1578 C C . GLY A 1 206 ? 1.158 -2.978 -5.660 1.00 88.06 206 GLY A C 1
ATOM 1579 O O . GLY A 1 206 ? 0.630 -2.712 -6.738 1.00 88.06 206 GLY A O 1
ATOM 1580 N N . ILE A 1 207 ? 0.706 -3.987 -4.896 1.00 88.31 207 ILE A N 1
ATOM 1581 C CA . ILE A 1 207 ? -0.512 -4.755 -5.238 1.00 88.31 207 ILE A CA 1
ATOM 1582 C C . ILE A 1 207 ? -1.751 -3.852 -5.371 1.00 88.31 207 ILE A C 1
ATOM 1584 O O . ILE A 1 207 ? -2.662 -4.149 -6.142 1.00 88.31 207 ILE A O 1
ATOM 1588 N N . PHE A 1 208 ? -1.757 -2.710 -4.679 1.00 94.62 208 PHE A N 1
ATOM 1589 C CA . PHE A 1 208 ? -2.836 -1.726 -4.714 1.00 94.62 208 PHE A CA 1
ATOM 1590 C C . PHE A 1 208 ? -2.708 -0.707 -5.847 1.00 94.62 208 PHE A C 1
ATOM 1592 O O . PHE A 1 208 ? -3.498 0.229 -5.903 1.00 94.62 208 PHE A O 1
ATOM 1599 N N . MET A 1 209 ? -1.776 -0.857 -6.796 1.00 89.56 209 MET A N 1
ATOM 1600 C CA . MET A 1 209 ? -1.643 0.119 -7.888 1.00 89.56 209 MET A CA 1
ATOM 1601 C C . MET A 1 209 ? -2.930 0.255 -8.711 1.00 89.56 209 MET A C 1
ATOM 1603 O O . MET A 1 209 ? -3.340 1.356 -9.078 1.00 89.56 209 MET A O 1
ATOM 1607 N N . GLY A 1 210 ? -3.627 -0.864 -8.927 1.00 86.44 210 GLY A N 1
ATOM 1608 C CA . GLY A 1 210 ? -4.934 -0.868 -9.579 1.00 86.44 210 GLY A CA 1
ATOM 1609 C C . GLY A 1 210 ? -6.043 -0.196 -8.757 1.00 86.44 210 GLY A C 1
ATOM 1610 O O . GLY A 1 210 ? -7.057 0.190 -9.342 1.00 86.44 210 GLY A O 1
ATOM 1611 N N . HIS A 1 211 ? -5.879 -0.064 -7.436 1.00 94.69 211 HIS A N 1
ATOM 1612 C CA . HIS A 1 211 ? -6.759 0.702 -6.545 1.00 94.69 211 HIS A CA 1
ATOM 1613 C C . HIS A 1 211 ? -6.403 2.175 -6.590 1.00 94.69 211 HIS A C 1
ATOM 1615 O O . HIS A 1 211 ? -7.292 2.986 -6.809 1.00 94.69 211 HIS A O 1
ATOM 1621 N N . VAL A 1 212 ? -5.116 2.509 -6.480 1.00 92.19 212 VAL A N 1
ATOM 1622 C CA . VAL A 1 212 ? -4.619 3.887 -6.576 1.00 92.19 212 VAL A CA 1
ATOM 1623 C C . VAL A 1 212 ? -5.113 4.541 -7.865 1.00 92.19 212 VAL A C 1
ATOM 1625 O O . VAL A 1 212 ? -5.725 5.603 -7.818 1.00 92.19 212 VAL A O 1
ATOM 1628 N N . GLN A 1 213 ? -4.959 3.862 -9.006 1.00 90.38 213 GLN A N 1
ATOM 1629 C CA . GLN A 1 213 ? -5.459 4.347 -10.295 1.00 90.38 213 GLN A CA 1
ATOM 1630 C C . GLN A 1 213 ? -6.984 4.496 -10.317 1.00 90.38 213 GLN A C 1
ATOM 1632 O O . GLN A 1 213 ? -7.500 5.506 -10.788 1.00 90.38 213 GLN A O 1
ATOM 1637 N N . TYR A 1 214 ? -7.723 3.505 -9.814 1.00 90.94 214 TYR A N 1
ATOM 1638 C CA . TYR A 1 214 ? -9.188 3.548 -9.809 1.00 90.94 214 TYR A CA 1
ATOM 1639 C C . TYR A 1 214 ? -9.722 4.694 -8.937 1.00 90.94 214 TYR A C 1
ATOM 1641 O O . TYR A 1 214 ? -10.591 5.450 -9.359 1.00 90.94 214 TYR A O 1
ATOM 1649 N N . PHE A 1 215 ? -9.161 4.861 -7.740 1.00 96.44 215 PHE A N 1
ATOM 1650 C CA . PHE A 1 215 ? -9.586 5.858 -6.762 1.00 96.44 215 PHE A CA 1
ATOM 1651 C C . PHE A 1 215 ? -9.183 7.261 -7.230 1.00 96.44 215 PHE A C 1
ATOM 1653 O O . PHE A 1 215 ? -9.951 8.208 -7.055 1.00 96.44 215 PHE A O 1
ATOM 1660 N N . HIS A 1 216 ? -8.034 7.386 -7.905 1.00 91.00 216 HIS A N 1
ATOM 1661 C CA . HIS A 1 216 ? -7.624 8.628 -8.550 1.00 91.00 216 HIS A CA 1
ATOM 1662 C C . HIS A 1 216 ? -8.609 9.068 -9.642 1.00 91.00 216 HIS A C 1
ATOM 1664 O O . HIS A 1 216 ? -9.068 10.209 -9.628 1.00 91.00 216 HIS A O 1
ATOM 1670 N N . HIS A 1 217 ? -9.023 8.152 -10.529 1.00 92.06 217 HIS A N 1
ATOM 1671 C CA . HIS A 1 217 ? -10.062 8.439 -11.528 1.00 92.06 217 HIS A CA 1
ATOM 1672 C C . HIS A 1 217 ? -11.419 8.789 -10.897 1.00 92.06 217 HIS A C 1
ATOM 1674 O O . HIS A 1 217 ? -12.184 9.553 -11.481 1.00 92.06 217 HIS A O 1
ATOM 1680 N N . ALA A 1 218 ? -11.705 8.283 -9.694 1.00 93.88 218 ALA A N 1
ATOM 1681 C CA . ALA A 1 218 ? -12.896 8.631 -8.921 1.00 93.88 218 ALA A CA 1
ATOM 1682 C C . ALA A 1 218 ? -12.763 9.941 -8.107 1.00 93.88 218 ALA A C 1
ATOM 1684 O O . ALA A 1 218 ? -13.669 10.299 -7.351 1.00 93.88 218 ALA A O 1
ATOM 1685 N N . GLY A 1 219 ? -11.655 10.676 -8.259 1.00 94.12 219 GLY A N 1
ATOM 1686 C CA . GLY A 1 219 ? -11.476 12.018 -7.705 1.00 94.12 219 GLY A CA 1
ATOM 1687 C C . GLY A 1 219 ? -10.656 12.109 -6.416 1.00 94.12 219 GLY A C 1
ATOM 1688 O O . GLY A 1 219 ? -10.664 13.172 -5.793 1.00 94.12 219 GLY A O 1
ATOM 1689 N N . TYR A 1 220 ? -9.956 11.046 -6.009 1.00 95.75 220 TYR A N 1
ATOM 1690 C CA . TYR A 1 220 ? -8.883 11.154 -5.012 1.00 95.75 220 TYR A CA 1
ATOM 1691 C C . TYR A 1 220 ? -7.619 11.744 -5.643 1.00 95.75 220 TYR A C 1
ATOM 1693 O O . TYR A 1 220 ? -7.271 11.455 -6.785 1.00 95.75 220 TYR A O 1
ATOM 1701 N N . SER A 1 221 ? -6.884 12.554 -4.896 1.00 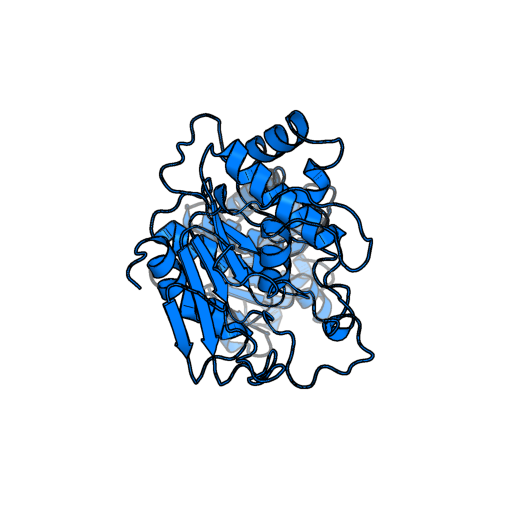94.50 221 SER A N 1
ATOM 1702 C CA . SER A 1 221 ? -5.538 12.988 -5.269 1.00 94.50 221 SER A CA 1
ATOM 1703 C C . SER A 1 221 ? -4.488 11.970 -4.815 1.00 94.50 221 SER A C 1
ATOM 1705 O O . SER A 1 221 ? -4.697 11.215 -3.868 1.00 94.50 221 SER A O 1
ATOM 1707 N N . MET A 1 222 ? -3.308 11.979 -5.441 1.00 90.56 222 MET A N 1
ATOM 1708 C CA . MET A 1 222 ? -2.187 11.141 -4.984 1.00 90.56 222 MET A CA 1
ATOM 1709 C C . MET A 1 222 ? -1.703 11.521 -3.571 1.00 90.56 222 MET A C 1
ATOM 1711 O O . MET A 1 222 ? -1.119 10.690 -2.884 1.00 90.56 222 MET A O 1
ATOM 1715 N N . ALA A 1 223 ? -2.001 12.743 -3.112 1.00 94.94 223 ALA A N 1
ATOM 1716 C CA . ALA A 1 223 ? -1.734 13.203 -1.750 1.00 94.94 223 ALA A CA 1
ATOM 1717 C C . ALA A 1 223 ? -2.678 12.594 -0.695 1.00 94.94 223 ALA A C 1
ATOM 1719 O O . ALA A 1 223 ? -2.501 12.842 0.492 1.00 94.94 223 ALA A O 1
ATOM 1720 N N . GLU A 1 224 ? -3.681 11.820 -1.113 1.00 97.81 224 GLU A N 1
ATOM 1721 C CA . GLU A 1 224 ? -4.680 11.186 -0.245 1.00 97.81 224 GLU A CA 1
ATOM 1722 C C . GLU A 1 224 ? -4.581 9.653 -0.260 1.00 97.81 224 GLU A C 1
ATOM 1724 O O . GLU A 1 224 ? -5.380 8.987 0.390 1.00 97.81 224 GLU A O 1
ATOM 1729 N N . LEU A 1 225 ? -3.630 9.070 -0.995 1.00 97.62 225 LEU A N 1
ATOM 1730 C CA . LEU A 1 225 ? -3.511 7.624 -1.191 1.00 97.62 225 LEU A CA 1
ATOM 1731 C C . LEU A 1 225 ? -2.141 7.150 -0.704 1.00 97.62 225 LEU A C 1
ATOM 1733 O O . LEU A 1 225 ? -1.115 7.599 -1.208 1.00 97.62 225 LEU A O 1
ATOM 1737 N N . TYR A 1 226 ? -2.131 6.237 0.265 1.00 98.25 226 TYR A N 1
ATOM 1738 C CA . TYR A 1 226 ? -0.936 5.858 1.012 1.00 98.25 226 TYR A CA 1
ATOM 1739 C C . TYR A 1 226 ? -0.772 4.345 1.108 1.00 98.25 226 TYR A C 1
ATOM 1741 O O . TYR A 1 226 ? -1.729 3.621 1.358 1.00 98.25 226 TYR A O 1
ATOM 1749 N N . GLY A 1 227 ? 0.455 3.859 0.986 1.00 96.81 227 GLY A N 1
ATOM 1750 C CA . GLY A 1 227 ? 0.788 2.457 1.216 1.00 96.81 227 GLY A CA 1
ATOM 1751 C C . GLY A 1 227 ? 2.258 2.299 1.568 1.00 96.81 227 GLY A C 1
ATOM 1752 O O . GLY A 1 227 ? 3.098 3.045 1.072 1.00 96.81 227 GLY A O 1
ATOM 1753 N N . THR A 1 228 ? 2.569 1.325 2.418 1.00 94.69 228 THR A N 1
ATOM 1754 C CA . THR A 1 228 ? 3.945 0.913 2.721 1.00 94.69 228 THR A CA 1
ATOM 1755 C C . THR A 1 228 ? 4.032 -0.604 2.764 1.00 94.69 228 THR A C 1
ATOM 1757 O O . THR A 1 228 ? 3.049 -1.284 3.072 1.00 94.69 228 THR A O 1
ATOM 1760 N N . THR A 1 229 ? 5.199 -1.138 2.414 1.00 92.69 229 THR A N 1
ATOM 1761 C CA . THR A 1 229 ? 5.463 -2.571 2.508 1.00 92.69 229 THR A CA 1
ATOM 1762 C C . THR A 1 229 ? 5.950 -2.908 3.911 1.00 92.69 229 THR A C 1
ATOM 1764 O O . THR A 1 229 ? 6.965 -2.367 4.353 1.00 92.69 229 THR A O 1
ATOM 1767 N N . TYR A 1 230 ? 5.276 -3.818 4.612 1.00 91.19 230 TYR A N 1
ATOM 1768 C CA . TYR A 1 230 ? 5.793 -4.384 5.861 1.00 91.19 230 TYR A CA 1
ATOM 1769 C C . TYR A 1 230 ? 6.561 -5.686 5.613 1.00 91.19 230 TYR A C 1
ATOM 1771 O O . TYR A 1 230 ? 6.439 -6.319 4.560 1.00 91.19 230 TYR A O 1
ATOM 1779 N N . GLY A 1 231 ? 7.383 -6.084 6.583 1.00 87.25 231 GLY A N 1
ATOM 1780 C CA . GLY A 1 231 ? 8.189 -7.297 6.500 1.00 87.25 231 GLY A CA 1
ATOM 1781 C C . GLY A 1 231 ? 9.195 -7.283 5.346 1.00 87.25 231 GLY A C 1
ATOM 1782 O O . GLY A 1 231 ? 9.707 -6.243 4.934 1.00 87.25 231 GLY A O 1
ATOM 1783 N N . ASP A 1 232 ? 9.484 -8.454 4.794 1.00 79.88 232 ASP A N 1
ATOM 1784 C CA . ASP A 1 232 ? 10.494 -8.638 3.745 1.00 79.88 232 ASP A CA 1
ATOM 1785 C C . ASP A 1 232 ? 9.946 -8.516 2.311 1.00 79.88 232 ASP A C 1
ATOM 1787 O O . ASP A 1 232 ? 10.647 -8.829 1.350 1.00 79.88 232 ASP A O 1
ATOM 1791 N N . GLY A 1 233 ? 8.687 -8.090 2.152 1.00 78.88 233 GLY A N 1
ATOM 1792 C CA . GLY A 1 233 ? 8.047 -7.944 0.842 1.00 78.88 233 GLY A CA 1
ATOM 1793 C C . GLY A 1 233 ? 7.946 -9.246 0.043 1.00 78.88 233 GLY A C 1
ATOM 1794 O O . GLY A 1 233 ? 7.985 -9.203 -1.191 1.00 78.88 233 GLY A O 1
ATOM 1795 N N . GLY A 1 234 ? 7.850 -10.380 0.744 1.00 78.81 234 GLY A N 1
ATOM 1796 C CA . GLY A 1 234 ? 7.551 -11.702 0.201 1.00 78.81 234 GLY A CA 1
ATOM 1797 C C . GLY A 1 234 ? 8.740 -12.610 -0.059 1.00 78.81 234 GLY A C 1
ATOM 1798 O O . GLY A 1 234 ? 8.629 -13.536 -0.858 1.00 78.81 234 GLY A O 1
ATOM 1799 N N . ILE A 1 235 ? 9.851 -12.376 0.639 1.00 77.19 235 ILE A N 1
ATOM 1800 C CA . ILE A 1 235 ? 10.985 -13.308 0.657 1.00 77.19 235 ILE A CA 1
ATOM 1801 C C . ILE A 1 235 ? 10.623 -14.544 1.491 1.00 77.19 235 ILE A C 1
ATOM 1803 O O . ILE A 1 235 ? 10.863 -15.673 1.062 1.00 77.19 235 ILE A O 1
ATOM 1807 N N . THR A 1 236 ? 10.007 -14.351 2.659 1.00 74.50 236 THR A N 1
ATOM 1808 C CA . THR A 1 236 ? 9.549 -15.452 3.510 1.00 74.50 236 THR A CA 1
ATOM 1809 C C . THR A 1 236 ? 8.271 -16.063 2.928 1.00 74.50 236 THR A C 1
ATOM 1811 O O . THR A 1 236 ? 7.291 -15.340 2.717 1.00 74.50 236 THR A O 1
ATOM 1814 N N . PRO A 1 237 ? 8.218 -17.390 2.698 1.00 74.81 237 PRO A N 1
ATOM 1815 C CA . PRO A 1 237 ? 7.009 -18.038 2.205 1.00 74.81 237 PRO A CA 1
ATOM 1816 C C . PRO A 1 237 ? 5.844 -17.906 3.195 1.00 74.81 237 PRO A C 1
ATOM 1818 O O . PRO A 1 237 ? 6.034 -17.957 4.409 1.00 74.81 237 PRO A O 1
ATOM 1821 N N . MET A 1 238 ? 4.625 -17.809 2.660 1.00 75.06 238 MET A N 1
ATOM 1822 C CA . MET A 1 238 ? 3.377 -17.525 3.385 1.00 75.06 238 MET A CA 1
ATOM 1823 C C . MET A 1 238 ? 3.218 -18.272 4.717 1.00 75.06 238 MET A C 1
ATOM 1825 O O . MET A 1 238 ? 2.972 -17.651 5.743 1.00 75.06 238 MET A O 1
ATOM 1829 N N . PHE A 1 239 ? 3.402 -19.591 4.722 1.00 73.50 239 PHE A N 1
ATOM 1830 C CA . PHE A 1 239 ? 3.191 -20.423 5.910 1.00 73.50 239 PHE A CA 1
ATOM 1831 C C . PHE A 1 239 ? 4.250 -20.249 7.012 1.00 73.50 239 PHE A C 1
ATOM 1833 O O . PHE A 1 239 ? 4.041 -20.673 8.150 1.00 73.50 239 PHE A O 1
ATOM 1840 N N . PHE A 1 240 ? 5.376 -19.611 6.691 1.00 71.62 240 PHE A N 1
ATOM 1841 C CA . PHE A 1 240 ? 6.464 -19.337 7.629 1.00 71.62 240 PHE A CA 1
ATOM 1842 C C . PHE A 1 240 ? 6.494 -17.885 8.106 1.00 71.62 240 PHE A C 1
ATOM 1844 O O . PHE A 1 240 ? 7.195 -17.588 9.074 1.00 71.62 240 PHE A O 1
ATOM 1851 N N . LYS A 1 241 ? 5.727 -16.989 7.474 1.00 76.94 241 LYS A N 1
ATOM 1852 C CA . LYS A 1 241 ? 5.624 -15.596 7.900 1.00 76.94 241 LYS A CA 1
ATOM 1853 C C . LYS A 1 241 ? 4.495 -15.460 8.919 1.00 76.94 241 LYS A C 1
ATOM 1855 O O . LYS A 1 241 ? 3.317 -15.460 8.576 1.00 76.94 241 LYS A O 1
ATOM 1860 N N . ALA A 1 242 ? 4.879 -15.365 10.187 1.00 77.62 242 ALA A N 1
ATOM 1861 C CA . ALA A 1 242 ? 3.961 -15.010 11.259 1.00 77.62 242 ALA A CA 1
ATOM 1862 C C . ALA A 1 242 ? 3.715 -13.497 11.288 1.00 77.62 242 ALA A C 1
ATOM 1864 O O . ALA A 1 242 ? 4.463 -12.715 10.700 1.00 77.62 242 ALA A O 1
ATOM 1865 N N . MET A 1 243 ? 2.672 -13.093 12.007 1.00 84.50 243 MET A N 1
ATOM 1866 C CA . MET A 1 243 ? 2.421 -11.691 12.304 1.00 84.50 243 MET A CA 1
ATOM 1867 C C . MET A 1 243 ? 3.387 -11.212 13.396 1.00 84.50 243 MET A C 1
ATOM 1869 O O . MET A 1 243 ? 3.131 -11.395 14.585 1.00 84.50 243 MET A O 1
ATOM 1873 N N . GLU A 1 244 ? 4.511 -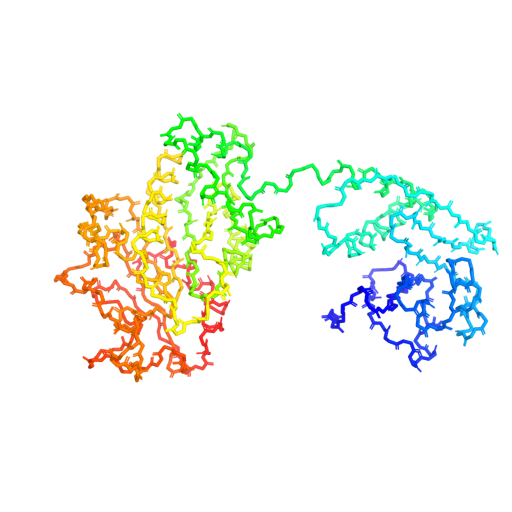10.635 12.983 1.00 88.88 244 GLU A N 1
ATOM 1874 C CA . GLU A 1 244 ? 5.576 -10.188 13.886 1.00 88.88 244 GLU A CA 1
ATOM 1875 C C . GLU A 1 244 ? 5.261 -8.815 14.493 1.00 88.88 244 GLU A C 1
ATOM 1877 O O . GLU A 1 244 ? 4.688 -7.944 13.830 1.00 88.88 244 GLU A O 1
ATOM 1882 N N . CYS A 1 245 ? 5.692 -8.575 15.738 1.00 91.00 245 CYS A N 1
ATOM 1883 C CA . CYS A 1 245 ? 5.499 -7.281 16.404 1.00 91.00 245 CYS A CA 1
ATOM 1884 C C . CYS A 1 245 ? 6.046 -6.115 15.575 1.00 91.00 245 CYS A C 1
ATOM 1886 O O . CYS A 1 245 ? 5.457 -5.037 15.547 1.00 91.00 245 CYS A O 1
ATOM 1888 N N . ASN A 1 246 ? 7.156 -6.329 14.865 1.00 91.94 246 ASN A N 1
ATOM 1889 C CA . ASN A 1 246 ? 7.764 -5.296 14.037 1.00 91.94 246 ASN A CA 1
ATOM 1890 C C . ASN A 1 246 ? 6.860 -4.874 12.865 1.00 91.94 246 ASN A C 1
ATOM 1892 O O . ASN A 1 246 ? 6.747 -3.680 12.594 1.00 91.94 246 ASN A O 1
ATOM 1896 N N . ASP A 1 247 ? 6.160 -5.819 12.228 1.00 92.25 247 ASP A N 1
ATOM 1897 C CA . ASP A 1 247 ? 5.206 -5.520 11.150 1.00 92.25 247 ASP A CA 1
ATOM 1898 C C . ASP A 1 247 ? 4.015 -4.711 11.693 1.00 92.25 247 ASP A C 1
ATOM 1900 O O . ASP A 1 247 ? 3.575 -3.730 11.090 1.00 92.25 247 ASP A O 1
ATOM 1904 N N . VAL A 1 248 ? 3.533 -5.080 12.886 1.00 94.50 248 VAL A N 1
ATOM 1905 C CA . VAL A 1 248 ? 2.461 -4.363 13.592 1.00 94.50 248 VAL A CA 1
ATOM 1906 C C . VAL A 1 248 ? 2.887 -2.944 13.961 1.00 94.50 248 VAL A C 1
ATOM 1908 O O . VAL A 1 248 ? 2.141 -2.003 13.694 1.00 94.50 248 VAL A O 1
ATOM 1911 N N . LYS A 1 249 ? 4.076 -2.771 14.550 1.00 94.44 249 LYS A N 1
ATOM 1912 C CA . LYS A 1 249 ? 4.637 -1.455 14.897 1.00 94.44 249 LYS A CA 1
ATOM 1913 C C . LYS A 1 249 ? 4.784 -0.587 13.657 1.00 94.44 249 LYS A C 1
ATOM 1915 O O . LYS A 1 249 ? 4.422 0.583 13.692 1.00 94.44 249 LYS A O 1
ATOM 1920 N N . GLN A 1 250 ? 5.251 -1.164 12.551 1.00 94.38 250 GLN A N 1
ATOM 1921 C CA . GLN A 1 250 ? 5.403 -0.427 11.305 1.00 94.38 250 GLN A CA 1
ATOM 1922 C C . GLN A 1 250 ? 4.053 0.110 10.808 1.00 94.38 250 GLN A C 1
ATOM 1924 O O . GLN A 1 250 ? 3.916 1.308 10.572 1.00 94.38 250 GLN A O 1
ATOM 1929 N N . ILE A 1 251 ? 3.024 -0.738 10.715 1.00 97.12 251 ILE A N 1
ATOM 1930 C CA . ILE A 1 251 ? 1.692 -0.295 10.278 1.00 97.12 251 ILE A CA 1
ATOM 1931 C C . ILE A 1 251 ? 1.055 0.677 11.272 1.00 97.12 251 ILE A C 1
ATOM 1933 O O . ILE A 1 251 ? 0.436 1.653 10.852 1.00 97.12 251 ILE A O 1
ATOM 1937 N N . ARG A 1 252 ? 1.244 0.466 12.576 1.00 97.31 252 ARG A N 1
ATOM 1938 C CA . ARG A 1 252 ? 0.763 1.381 13.613 1.00 97.31 252 ARG A CA 1
ATOM 1939 C C . ARG A 1 252 ? 1.347 2.782 13.443 1.00 97.31 252 ARG A C 1
ATOM 1941 O O . ARG A 1 252 ? 0.596 3.746 13.321 1.00 97.31 252 ARG A O 1
ATOM 1948 N N . ASN A 1 253 ? 2.669 2.875 13.375 1.00 95.94 253 ASN A N 1
ATOM 1949 C CA . ASN A 1 253 ? 3.347 4.156 13.248 1.00 95.94 253 ASN A CA 1
ATOM 1950 C C . ASN A 1 253 ? 3.022 4.815 11.897 1.00 95.94 253 ASN A C 1
ATOM 1952 O O . ASN A 1 253 ? 2.961 6.037 11.802 1.00 95.94 253 ASN A O 1
ATOM 1956 N N . PHE A 1 254 ? 2.771 4.025 10.846 1.00 97.75 254 PHE A N 1
ATOM 1957 C CA . PHE A 1 254 ? 2.330 4.548 9.554 1.00 97.75 254 PHE A CA 1
ATOM 1958 C C . PHE A 1 254 ? 0.932 5.183 9.624 1.00 97.75 254 PHE A C 1
ATOM 1960 O O . PHE A 1 254 ? 0.726 6.257 9.060 1.00 97.75 254 PHE A O 1
ATOM 1967 N N . ILE A 1 255 ? -0.009 4.573 10.356 1.00 98.62 255 ILE A N 1
ATOM 1968 C CA . ILE A 1 255 ? -1.341 5.148 10.614 1.00 98.62 255 ILE A CA 1
ATOM 1969 C C . ILE A 1 255 ? -1.214 6.494 11.336 1.00 98.62 255 ILE A C 1
ATOM 1971 O O . ILE A 1 255 ? -1.796 7.485 10.892 1.00 98.62 255 ILE A O 1
ATOM 1975 N N . GLU A 1 256 ? -0.421 6.548 12.409 1.00 97.81 256 GLU A N 1
ATOM 1976 C CA . GLU A 1 256 ? -0.178 7.778 13.174 1.00 97.81 256 GLU A CA 1
ATOM 1977 C C . GLU A 1 256 ? 0.489 8.859 12.306 1.00 97.81 256 GLU A C 1
ATOM 1979 O O . GLU A 1 256 ? 0.053 10.013 12.308 1.00 97.81 256 GLU A O 1
ATOM 1984 N N . ALA A 1 257 ? 1.490 8.487 11.501 1.00 97.81 257 ALA A N 1
ATOM 1985 C CA . ALA A 1 257 ? 2.201 9.405 10.618 1.00 97.81 257 ALA A CA 1
ATOM 1986 C C . ALA A 1 257 ? 1.303 10.004 9.535 1.00 97.81 257 ALA A C 1
ATOM 1988 O O . ALA A 1 257 ? 1.339 11.214 9.321 1.00 97.81 257 ALA A O 1
ATOM 1989 N N . VAL A 1 258 ? 0.477 9.196 8.867 1.00 98.44 258 VAL A N 1
ATOM 1990 C CA . VAL A 1 258 ? -0.452 9.695 7.843 1.00 98.44 258 VAL A CA 1
ATOM 1991 C C . VAL A 1 258 ? -1.548 10.548 8.482 1.00 98.44 258 VAL A C 1
ATOM 1993 O O . VAL A 1 258 ? -1.845 11.630 7.974 1.00 98.44 258 VAL A O 1
ATOM 1996 N N . SER A 1 259 ? -2.116 10.123 9.614 1.00 98.44 259 SER A N 1
ATOM 1997 C CA . SER A 1 259 ? -3.138 10.904 10.322 1.00 98.44 259 SER A CA 1
ATOM 1998 C C . SER A 1 259 ? -2.608 12.279 10.743 1.00 98.44 259 SER A C 1
ATOM 2000 O O . SER A 1 259 ? -3.226 13.302 10.445 1.00 98.44 259 SER A O 1
ATOM 2002 N N . SER A 1 260 ? -1.414 12.321 11.341 1.00 97.88 260 SER A N 1
ATOM 2003 C CA . SER A 1 260 ? -0.766 13.561 11.778 1.00 97.88 260 SER A CA 1
ATOM 2004 C C . SER A 1 260 ? -0.340 14.448 10.600 1.00 97.88 260 SER A C 1
ATOM 2006 O O . SER A 1 260 ? -0.628 15.644 10.584 1.00 97.88 260 SER A O 1
ATOM 2008 N N . TYR A 1 261 ? 0.258 13.869 9.552 1.00 97.88 261 TYR A N 1
ATOM 2009 C CA . TYR A 1 261 ? 0.687 14.596 8.350 1.00 97.88 261 TYR A CA 1
ATOM 2010 C C . TYR A 1 261 ? -0.468 15.278 7.611 1.00 97.88 261 TYR A C 1
ATOM 2012 O O . TYR A 1 261 ? -0.328 16.382 7.077 1.00 97.88 261 TYR A O 1
ATOM 2020 N N . THR A 1 262 ? -1.610 14.597 7.551 1.00 97.44 262 THR A N 1
ATOM 2021 C CA . THR A 1 262 ? -2.806 15.082 6.857 1.00 97.44 262 THR A CA 1
ATOM 2022 C C . THR A 1 262 ? -3.740 15.881 7.763 1.00 97.44 262 THR A C 1
ATOM 2024 O O . THR A 1 262 ? -4.666 16.513 7.256 1.00 97.44 262 THR A O 1
ATOM 2027 N N . ASN A 1 263 ? -3.479 15.889 9.077 1.00 96.62 263 ASN A N 1
ATOM 2028 C CA . ASN A 1 263 ? -4.352 16.436 10.112 1.00 96.62 263 ASN A CA 1
ATOM 2029 C C . ASN A 1 263 ? -5.802 15.939 9.955 1.00 96.62 263 ASN A C 1
ATOM 2031 O O . ASN A 1 263 ? -6.755 16.720 9.917 1.00 96.62 263 ASN A O 1
ATOM 2035 N N . SER A 1 264 ? -5.951 14.626 9.776 1.00 97.62 264 SER A N 1
ATOM 2036 C CA . SER A 1 264 ? -7.227 13.977 9.482 1.00 97.62 264 SER A CA 1
ATOM 2037 C C . SER A 1 264 ? -7.287 12.574 10.078 1.00 97.62 264 SER A C 1
ATOM 2039 O O . SER A 1 264 ? -6.255 11.950 10.335 1.00 97.62 264 SER A O 1
ATOM 2041 N N . THR A 1 265 ? -8.496 12.051 10.270 1.00 98.50 265 THR A N 1
ATOM 2042 C CA . THR A 1 265 ? -8.672 10.607 10.446 1.00 98.50 265 THR A CA 1
ATOM 2043 C C . THR A 1 265 ? -8.412 9.895 9.122 1.00 98.50 265 THR A C 1
ATOM 2045 O O . THR A 1 265 ? -8.560 10.475 8.045 1.00 98.50 265 THR A O 1
ATOM 2048 N N . VAL A 1 266 ? -8.008 8.631 9.190 1.00 98.75 266 VAL A N 1
ATOM 2049 C CA . VAL A 1 266 ? -7.638 7.834 8.020 1.00 98.75 266 VAL A CA 1
ATOM 2050 C C . VAL A 1 266 ? -8.697 6.785 7.718 1.00 98.75 266 VAL A C 1
ATOM 2052 O O . VAL A 1 266 ? -9.375 6.273 8.606 1.00 98.75 266 VAL A O 1
ATOM 2055 N N . ASN A 1 267 ? -8.795 6.425 6.450 1.00 98.81 267 ASN A N 1
ATOM 2056 C CA . ASN A 1 267 ? -9.470 5.224 5.995 1.00 98.81 267 ASN A CA 1
ATOM 2057 C C . ASN A 1 267 ? -8.433 4.121 5.784 1.00 98.81 267 ASN A C 1
ATOM 2059 O O . ASN A 1 267 ? -7.326 4.404 5.332 1.00 98.81 267 ASN A O 1
ATOM 2063 N N . ILE A 1 268 ? -8.772 2.870 6.074 1.00 98.88 268 ILE A N 1
ATOM 2064 C CA . ILE A 1 268 ? -7.857 1.735 5.926 1.00 98.88 268 ILE A CA 1
ATOM 2065 C C . ILE A 1 268 ? -8.521 0.660 5.075 1.00 98.88 268 ILE A C 1
ATOM 2067 O O . ILE A 1 268 ? -9.607 0.191 5.401 1.00 98.88 268 ILE A O 1
ATOM 2071 N N . ILE A 1 269 ? -7.840 0.236 4.012 1.00 98.81 269 ILE A N 1
ATOM 2072 C CA . ILE A 1 269 ? -8.197 -0.949 3.229 1.00 98.81 269 ILE A CA 1
ATOM 2073 C C . ILE A 1 269 ? -7.095 -1.981 3.444 1.00 98.81 269 ILE A C 1
ATOM 2075 O O . ILE A 1 269 ? -5.978 -1.841 2.941 1.00 98.81 269 ILE A O 1
ATOM 2079 N N . ALA A 1 270 ? -7.410 -3.016 4.213 1.00 98.44 270 ALA A N 1
ATOM 2080 C CA . ALA A 1 270 ? -6.480 -4.071 4.574 1.00 98.44 270 ALA A CA 1
ATOM 2081 C C . ALA A 1 270 ? -6.850 -5.377 3.866 1.00 98.44 270 ALA A C 1
ATOM 2083 O O . ALA A 1 270 ? -8.022 -5.742 3.785 1.00 98.44 270 ALA A O 1
ATOM 2084 N N . TYR A 1 271 ? -5.850 -6.094 3.359 1.00 97.62 271 TYR A N 1
ATOM 2085 C CA . TYR A 1 271 ? -6.046 -7.318 2.585 1.00 97.62 271 TYR A CA 1
ATOM 2086 C C . TYR A 1 271 ? -5.334 -8.512 3.216 1.00 97.62 271 TYR A C 1
ATOM 2088 O O . TYR A 1 271 ? -4.161 -8.408 3.582 1.00 97.62 271 TYR A O 1
ATOM 2096 N N . SER A 1 272 ? -6.005 -9.668 3.282 1.00 94.12 272 SER A N 1
ATOM 2097 C CA . SER A 1 272 ? -5.394 -10.926 3.738 1.00 94.12 272 SER A CA 1
ATOM 2098 C C . SER A 1 272 ? -4.763 -10.772 5.133 1.00 94.12 272 SER A C 1
ATOM 2100 O O . SER A 1 272 ? -5.419 -10.278 6.054 1.00 94.12 272 SER A O 1
ATOM 2102 N N . MET A 1 273 ? -3.492 -11.141 5.321 1.00 92.31 273 MET A N 1
ATOM 2103 C CA . MET A 1 273 ? -2.761 -10.927 6.584 1.00 92.31 273 MET A CA 1
ATOM 2104 C C . MET A 1 273 ? -2.682 -9.459 7.025 1.00 92.31 273 MET A C 1
ATOM 2106 O O . MET A 1 273 ? -2.616 -9.184 8.224 1.00 92.31 273 MET A O 1
ATOM 2110 N N . GLY A 1 274 ? -2.784 -8.513 6.088 1.00 95.25 274 GLY A N 1
ATOM 2111 C CA . GLY A 1 274 ? -2.880 -7.090 6.396 1.00 95.25 274 GLY A CA 1
ATOM 2112 C C . GLY A 1 274 ? -4.056 -6.770 7.315 1.00 95.25 274 GLY A C 1
ATOM 2113 O O . GLY A 1 274 ? -3.936 -5.887 8.155 1.00 95.25 274 GLY A O 1
ATOM 2114 N N . VAL A 1 275 ? -5.159 -7.528 7.239 1.00 95.62 275 VAL A N 1
ATOM 2115 C CA . VAL A 1 275 ? -6.313 -7.350 8.135 1.00 95.62 275 VAL A CA 1
ATOM 2116 C C . VAL A 1 275 ? -5.922 -7.621 9.584 1.00 95.62 275 VAL A C 1
ATOM 2118 O O . VAL A 1 275 ? -6.165 -6.777 10.439 1.00 95.62 275 VAL A O 1
ATOM 2121 N N . ALA A 1 276 ? -5.274 -8.751 9.873 1.00 92.75 276 ALA A N 1
ATOM 2122 C CA . ALA A 1 276 ? -4.845 -9.078 11.234 1.00 92.75 276 ALA A CA 1
ATOM 2123 C C . ALA A 1 276 ? -3.797 -8.079 11.758 1.00 92.75 276 ALA A C 1
ATOM 2125 O O . ALA A 1 276 ? -3.910 -7.607 12.892 1.00 92.75 276 ALA A O 1
ATOM 2126 N N . ILE A 1 277 ? -2.834 -7.692 10.911 1.00 94.44 277 ILE A N 1
ATOM 2127 C CA . ILE A 1 277 ? -1.797 -6.705 11.251 1.00 94.44 277 ILE A CA 1
ATOM 2128 C C . ILE A 1 277 ? -2.419 -5.356 11.597 1.00 94.44 277 ILE A C 1
ATOM 2130 O O . ILE A 1 277 ? -2.153 -4.821 12.673 1.00 94.44 277 ILE A O 1
ATOM 2134 N N . SER A 1 278 ? -3.275 -4.816 10.726 1.00 96.94 278 SER A N 1
ATOM 2135 C CA . SER A 1 278 ? -3.934 -3.531 10.959 1.00 96.94 278 SER A CA 1
ATOM 2136 C C . SER A 1 278 ? -4.833 -3.582 12.187 1.00 96.94 278 SER A C 1
ATOM 2138 O O . SER A 1 278 ? -4.776 -2.683 13.020 1.00 96.94 278 SER A O 1
ATOM 2140 N N . ARG A 1 279 ? -5.601 -4.662 12.367 1.00 95.81 279 ARG A N 1
ATOM 2141 C CA . ARG A 1 279 ? -6.431 -4.863 13.560 1.00 95.81 279 ARG A CA 1
ATOM 2142 C C . ARG A 1 279 ? -5.600 -4.861 14.836 1.00 95.81 279 ARG A C 1
ATOM 2144 O O . ARG A 1 279 ? -6.010 -4.245 15.815 1.00 95.81 279 ARG A O 1
ATOM 2151 N N . LYS A 1 280 ? -4.422 -5.490 14.853 1.00 94.94 280 LYS A N 1
ATOM 2152 C CA . LYS A 1 280 ? -3.542 -5.445 16.027 1.00 94.94 280 LYS A CA 1
ATOM 2153 C C . LYS A 1 280 ? -2.881 -4.076 16.216 1.00 94.94 280 LYS A C 1
ATOM 2155 O O . LYS A 1 280 ? -2.776 -3.619 17.353 1.00 94.94 280 LYS A O 1
ATOM 2160 N N . ALA A 1 281 ? -2.486 -3.412 15.131 1.00 96.62 281 ALA A N 1
ATOM 2161 C CA . ALA A 1 281 ? -1.920 -2.064 15.160 1.00 96.62 281 ALA A CA 1
ATOM 2162 C C . ALA A 1 281 ? -2.906 -1.053 15.770 1.00 96.62 281 ALA A C 1
ATOM 2164 O O . ALA A 1 281 ? -2.517 -0.247 16.620 1.00 96.62 281 ALA A O 1
ATOM 2165 N N . ILE A 1 282 ? -4.186 -1.159 15.397 1.00 97.75 282 ILE A N 1
ATOM 2166 C C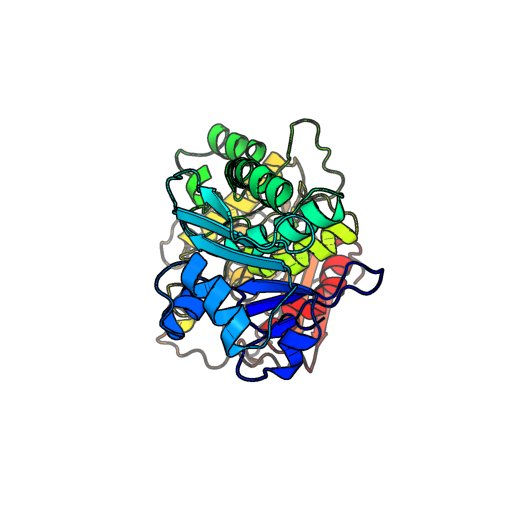A . ILE A 1 282 ? -5.275 -0.321 15.909 1.00 97.75 282 ILE A CA 1
ATOM 2167 C C . ILE A 1 282 ? -5.627 -0.691 17.349 1.00 97.75 282 ILE A C 1
ATOM 2169 O O . ILE A 1 282 ? -5.799 0.203 18.169 1.00 97.75 282 ILE A O 1
ATOM 2173 N N . LEU A 1 283 ? -5.699 -1.983 17.688 1.00 96.00 283 LEU A N 1
ATOM 2174 C CA . LEU A 1 283 ? -6.022 -2.431 19.047 1.00 96.00 283 LEU A CA 1
ATOM 2175 C C . LEU A 1 283 ? -4.975 -1.987 20.080 1.00 96.00 283 LEU A C 1
ATOM 2177 O O . LEU A 1 283 ? -5.319 -1.736 21.234 1.00 96.00 283 LEU A O 1
ATOM 2181 N N . GLY A 1 284 ? -3.702 -1.932 19.681 1.00 94.62 284 GLY A N 1
ATOM 2182 C CA . GLY A 1 284 ? -2.589 -1.649 20.581 1.00 94.62 284 GLY A CA 1
ATOM 2183 C C . GLY A 1 284 ? -2.363 -2.768 21.606 1.00 94.62 284 GLY A C 1
ATOM 2184 O O . GLY A 1 284 ? -2.463 -3.970 21.304 1.00 94.62 284 GLY A O 1
ATOM 2185 N N . GLY A 1 285 ? -2.028 -2.383 22.837 1.00 93.94 285 GLY A N 1
ATOM 2186 C CA . GLY A 1 285 ? -1.713 -3.322 23.913 1.00 93.94 285 GLY A CA 1
ATOM 2187 C C . GLY A 1 285 ? -0.348 -3.990 23.725 1.00 93.94 285 GLY A C 1
ATOM 2188 O O . GLY A 1 285 ? 0.574 -3.395 23.180 1.00 93.94 285 GLY A O 1
ATOM 2189 N N . ARG A 1 286 ? -0.188 -5.233 24.192 1.00 91.94 286 ARG A N 1
ATOM 2190 C CA . ARG A 1 286 ? 1.086 -5.968 24.079 1.00 91.94 286 ARG A CA 1
ATOM 2191 C C . ARG A 1 286 ? 1.158 -6.826 22.816 1.00 91.94 286 ARG A C 1
ATOM 2193 O O . ARG A 1 286 ? 0.153 -7.434 22.438 1.00 91.94 286 ARG A O 1
ATOM 2200 N N . CYS A 1 287 ? 2.324 -6.883 22.179 1.00 89.50 287 CYS A N 1
ATOM 2201 C CA . CYS A 1 287 ? 2.631 -7.851 21.125 1.00 89.50 287 CYS A CA 1
ATOM 2202 C C . CYS A 1 287 ? 2.633 -9.283 21.673 1.00 89.50 287 CYS A C 1
ATOM 2204 O O . CYS A 1 287 ? 2.985 -9.505 22.828 1.00 89.50 287 CYS A O 1
ATOM 2206 N N . VAL A 1 288 ? 2.234 -10.254 20.851 1.00 80.88 288 VAL A N 1
ATOM 2207 C CA . VAL A 1 288 ? 2.107 -11.659 21.284 1.00 80.88 288 VAL A CA 1
ATOM 2208 C C . VAL A 1 288 ? 3.463 -12.364 21.323 1.00 80.88 288 VAL A C 1
ATOM 2210 O O . VAL A 1 288 ? 3.728 -13.148 22.226 1.00 80.88 288 VAL A O 1
ATOM 2213 N N . ASP A 1 289 ? 4.323 -12.068 20.357 1.00 84.31 289 ASP A N 1
ATOM 2214 C CA . ASP A 1 289 ? 5.646 -12.659 20.162 1.00 84.31 289 ASP A CA 1
ATOM 2215 C C . ASP A 1 289 ? 6.733 -12.009 21.032 1.00 84.31 289 ASP A C 1
ATOM 2217 O O . ASP A 1 289 ? 7.530 -12.725 21.635 1.00 84.31 289 ASP A O 1
ATOM 2221 N N . THR A 1 290 ? 6.765 -10.674 21.131 1.00 90.12 290 THR A N 1
ATOM 2222 C CA . THR A 1 290 ? 7.823 -9.949 21.870 1.00 90.12 290 THR A CA 1
ATOM 2223 C C . THR A 1 290 ? 7.382 -9.375 23.215 1.00 90.12 290 THR A C 1
ATOM 2225 O O . THR A 1 290 ? 8.221 -8.931 23.997 1.00 90.12 290 THR A O 1
ATOM 2228 N N . ASN A 1 291 ? 6.077 -9.366 23.512 1.00 89.44 291 ASN A N 1
ATOM 2229 C CA . ASN A 1 291 ? 5.489 -8.740 24.705 1.00 89.44 291 ASN A CA 1
ATOM 2230 C C . ASN A 1 291 ? 5.723 -7.213 24.827 1.00 89.44 291 ASN A C 1
ATOM 2232 O O . ASN A 1 291 ? 5.395 -6.615 25.861 1.00 89.44 291 ASN A O 1
ATOM 2236 N N . GLU A 1 292 ? 6.254 -6.568 23.781 1.00 93.38 292 GLU A N 1
ATOM 2237 C CA . GLU A 1 292 ? 6.424 -5.114 23.695 1.00 93.38 292 GLU A CA 1
ATOM 2238 C C . GLU A 1 292 ? 5.076 -4.392 23.750 1.00 93.38 292 GLU A C 1
ATOM 2240 O O . GLU A 1 292 ? 4.073 -4.877 23.222 1.00 93.38 292 GLU A O 1
ATOM 2245 N N . TYR A 1 293 ? 5.046 -3.222 24.391 1.00 94.69 293 TYR A N 1
ATOM 2246 C CA . TYR A 1 293 ? 3.844 -2.398 24.468 1.00 94.69 293 TYR A CA 1
ATOM 2247 C C . TYR A 1 293 ? 3.728 -1.494 23.238 1.00 94.69 293 TYR A C 1
ATOM 2249 O O . TYR A 1 293 ? 4.606 -0.675 22.987 1.00 94.69 293 TYR A O 1
ATOM 2257 N N . LEU A 1 294 ? 2.633 -1.640 22.495 1.00 94.44 294 LEU A N 1
ATOM 2258 C CA . LEU A 1 294 ? 2.316 -0.866 21.294 1.00 94.44 294 LEU A CA 1
ATOM 2259 C C . LEU A 1 294 ? 1.687 0.495 21.611 1.00 94.44 294 LEU A C 1
ATOM 2261 O O . LEU A 1 294 ? 1.650 1.350 20.737 1.00 94.44 294 LEU A O 1
ATOM 2265 N N . GLY A 1 295 ? 1.179 0.697 22.828 1.00 95.50 295 GLY A N 1
ATOM 2266 C CA . GLY A 1 295 ? 0.404 1.884 23.193 1.00 95.50 295 GLY A CA 1
ATOM 2267 C C . GLY A 1 295 ? -1.106 1.644 23.220 1.00 95.50 295 GLY A C 1
ATOM 2268 O O . GLY A 1 295 ? -1.588 0.518 23.061 1.00 95.50 295 GLY A O 1
ATOM 2269 N N . GLU A 1 296 ? -1.841 2.733 23.440 1.00 96.06 296 GLU A N 1
ATOM 2270 C CA . GLU A 1 296 ? -3.307 2.754 23.501 1.00 96.06 296 GLU A CA 1
ATOM 2271 C C . GLU A 1 296 ? -3.960 2.508 22.126 1.00 96.06 296 GLU A C 1
ATOM 2273 O O . GLU A 1 296 ? -3.299 2.637 21.088 1.00 96.06 296 GLU A O 1
ATOM 2278 N N . PRO A 1 297 ? -5.257 2.164 22.072 1.00 97.06 297 PRO A N 1
ATOM 2279 C CA . PRO A 1 297 ? -5.952 1.965 20.806 1.00 97.06 297 PRO A CA 1
ATOM 2280 C C . PRO A 1 297 ? -5.937 3.204 19.894 1.00 97.06 297 PRO A C 1
ATOM 2282 O O . PRO A 1 297 ? -6.133 4.327 20.355 1.00 97.06 297 PRO A O 1
ATOM 2285 N N . LEU A 1 298 ? -5.778 2.992 18.584 1.00 98.38 298 LEU A N 1
ATOM 2286 C CA . LEU A 1 298 ? -5.852 4.039 17.550 1.00 98.38 298 LEU A CA 1
ATOM 2287 C C . LEU A 1 298 ? -7.255 4.221 16.969 1.00 98.38 298 LEU A C 1
ATOM 2289 O O . LEU A 1 298 ? -7.402 4.877 15.943 1.00 98.38 298 LEU A O 1
ATOM 2293 N N . THR A 1 299 ? -8.288 3.657 17.598 1.00 97.50 299 THR A N 1
ATOM 2294 C CA . THR A 1 299 ? -9.673 3.686 17.097 1.00 97.50 299 THR A CA 1
ATOM 2295 C C . THR A 1 299 ? -10.114 5.090 16.677 1.00 97.50 299 THR A C 1
ATOM 2297 O O . THR A 1 299 ? -10.711 5.258 15.623 1.00 97.50 299 THR A O 1
ATOM 2300 N N . ASN A 1 300 ? -9.737 6.116 17.447 1.00 98.00 300 ASN A N 1
ATOM 2301 C CA . ASN A 1 300 ? -10.103 7.510 17.178 1.00 98.00 300 ASN A CA 1
ATOM 2302 C C . ASN A 1 300 ? -9.384 8.144 15.972 1.00 98.00 300 ASN A C 1
ATOM 2304 O O . ASN A 1 300 ? -9.766 9.232 15.549 1.00 98.00 300 ASN A O 1
ATOM 2308 N N . LEU A 1 301 ? -8.340 7.504 15.438 1.00 98.56 301 LEU A N 1
ATOM 2309 C CA . LEU A 1 301 ? -7.647 7.947 14.227 1.00 98.56 301 LEU A CA 1
ATOM 2310 C C . LEU A 1 301 ? -8.223 7.307 12.961 1.00 98.56 301 LEU A C 1
ATOM 2312 O O . LEU A 1 301 ? -7.892 7.760 11.867 1.00 98.56 301 LEU A O 1
ATOM 2316 N N . VAL A 1 302 ? -9.064 6.274 13.082 1.00 98.69 302 VAL A N 1
ATOM 2317 C CA . VAL A 1 302 ? -9.584 5.510 11.942 1.00 98.69 302 VAL A CA 1
ATOM 2318 C C . VAL A 1 302 ? -11.064 5.805 11.739 1.00 98.69 302 VAL A C 1
ATOM 2320 O O . VAL A 1 302 ? -11.907 5.500 12.578 1.00 98.69 302 VAL A O 1
ATOM 2323 N N . ASP A 1 303 ? -11.385 6.385 10.589 1.00 98.38 303 ASP A N 1
ATOM 2324 C CA . ASP A 1 303 ? -12.762 6.667 10.204 1.00 98.38 303 ASP A CA 1
ATOM 2325 C C . ASP A 1 303 ? -13.467 5.424 9.679 1.00 98.38 303 ASP A C 1
ATOM 2327 O O . ASP A 1 303 ? -14.492 5.020 10.224 1.00 98.38 303 ASP A O 1
ATOM 2331 N N . THR A 1 304 ? -12.889 4.805 8.651 1.00 98.56 304 THR A N 1
ATOM 2332 C CA . THR A 1 304 ? -13.429 3.595 8.039 1.00 98.56 304 THR A CA 1
ATOM 2333 C C . THR A 1 304 ? -12.346 2.539 7.894 1.00 98.56 304 THR A C 1
ATOM 2335 O O . THR A 1 304 ? -11.289 2.796 7.318 1.00 98.56 304 THR A O 1
ATOM 2338 N N . PHE A 1 305 ? -12.618 1.335 8.386 1.00 98.62 305 PHE A N 1
ATOM 2339 C CA . PHE A 1 305 ? -11.781 0.157 8.206 1.00 98.62 305 PHE A CA 1
ATOM 2340 C C . PHE A 1 305 ? -12.492 -0.857 7.310 1.00 98.62 305 PHE A C 1
ATOM 2342 O O . PHE A 1 305 ? -13.609 -1.277 7.598 1.00 98.62 305 PHE A O 1
ATOM 2349 N N . ILE A 1 306 ? -11.831 -1.286 6.240 1.00 98.62 306 ILE A N 1
ATOM 2350 C CA . ILE A 1 306 ? -12.327 -2.316 5.330 1.00 98.62 306 ILE A CA 1
ATOM 2351 C C . ILE A 1 306 ? -11.350 -3.487 5.347 1.00 98.62 306 ILE A C 1
ATOM 2353 O O . ILE A 1 306 ? -10.194 -3.349 4.939 1.00 98.62 306 ILE A O 1
ATOM 2357 N N . GLY A 1 307 ? -11.821 -4.649 5.796 1.00 98.06 307 GLY A N 1
ATOM 2358 C CA . GLY A 1 307 ? -11.081 -5.904 5.698 1.00 98.06 307 GLY A CA 1
ATOM 2359 C C . GLY A 1 307 ? -11.505 -6.696 4.469 1.00 98.06 307 GLY A C 1
ATOM 2360 O O . GLY A 1 307 ? -12.664 -7.085 4.353 1.00 98.06 307 GLY A O 1
ATOM 2361 N N . VAL A 1 308 ? -10.565 -6.971 3.566 1.00 98.12 308 VAL A N 1
ATOM 2362 C CA . VAL A 1 308 ? -10.805 -7.740 2.340 1.00 98.12 308 VAL A CA 1
ATOM 2363 C C . VAL A 1 308 ? -10.095 -9.084 2.433 1.00 98.12 308 VAL A C 1
ATOM 2365 O O . VAL A 1 308 ? -8.870 -9.128 2.551 1.00 98.12 308 VAL A O 1
ATOM 2368 N N . ALA A 1 309 ? -10.856 -10.179 2.378 1.00 95.38 309 ALA A N 1
ATOM 2369 C CA . ALA A 1 309 ? -10.342 -11.550 2.439 1.00 95.38 309 ALA A CA 1
ATOM 2370 C C . ALA A 1 309 ? -9.357 -11.774 3.598 1.00 95.38 309 ALA A C 1
ATOM 2372 O O . ALA A 1 309 ? -8.294 -12.366 3.428 1.00 95.38 309 ALA A O 1
ATOM 2373 N N . GLY A 1 310 ? -9.658 -11.191 4.760 1.00 92.25 310 GLY A N 1
ATOM 2374 C CA . GLY A 1 310 ? -8.751 -11.163 5.899 1.00 92.25 310 GLY A CA 1
ATOM 2375 C C . GLY A 1 310 ? -8.607 -12.512 6.593 1.00 92.25 310 GLY A C 1
ATOM 2376 O O . GLY A 1 310 ? -9.518 -13.328 6.571 1.00 92.25 310 GLY A O 1
ATOM 2377 N N . VAL A 1 311 ? -7.500 -12.711 7.301 1.00 88.44 311 VAL A N 1
ATOM 2378 C CA . VAL A 1 311 ? -7.319 -13.838 8.239 1.00 88.44 311 VAL A CA 1
ATOM 2379 C C . VAL A 1 311 ? -7.742 -13.431 9.654 1.00 88.44 311 VAL A C 1
ATOM 2381 O O . VAL A 1 311 ? -6.983 -13.550 10.613 1.00 88.44 311 VAL A O 1
ATOM 2384 N N . ALA A 1 312 ? -8.949 -12.873 9.787 1.00 85.44 312 ALA A N 1
ATOM 2385 C CA . ALA A 1 312 ? -9.450 -12.303 11.042 1.00 85.44 312 ALA A CA 1
ATOM 2386 C C . ALA A 1 312 ? -9.590 -13.353 12.157 1.00 85.44 312 ALA A C 1
ATOM 2388 O O . ALA A 1 312 ? -9.367 -13.042 13.329 1.00 85.44 312 ALA A O 1
ATOM 2389 N N . TYR A 1 313 ? -9.904 -14.591 11.773 1.00 83.19 313 TYR A N 1
ATOM 2390 C CA . TYR A 1 313 ? -9.960 -15.769 12.639 1.00 83.19 313 TYR A CA 1
ATOM 2391 C C . TYR A 1 313 ? -8.848 -16.787 12.337 1.00 83.19 313 TYR A C 1
ATOM 2393 O O . TYR A 1 313 ? -8.894 -17.917 12.815 1.00 83.19 313 TYR A O 1
ATOM 2401 N N . GLY A 1 314 ? -7.830 -16.391 11.568 1.00 82.25 314 GLY A N 1
ATOM 2402 C CA . GLY A 1 314 ? -6.766 -17.275 11.093 1.00 82.25 314 GLY A CA 1
ATOM 2403 C C . GLY A 1 314 ? -7.053 -17.879 9.715 1.00 82.25 314 GLY A C 1
ATOM 2404 O O . GLY A 1 314 ? -7.760 -17.285 8.903 1.00 82.25 314 GLY A O 1
ATOM 2405 N N . LEU A 1 315 ? -6.442 -19.035 9.452 1.00 83.56 315 LEU A N 1
ATOM 2406 C CA . LEU A 1 315 ? -6.578 -19.807 8.213 1.00 83.56 315 LEU A CA 1
ATOM 2407 C C . LEU A 1 315 ? -7.295 -21.133 8.499 1.00 83.56 315 LEU A C 1
ATOM 2409 O O . LEU A 1 315 ? -7.050 -21.773 9.526 1.00 83.56 315 LEU A O 1
ATOM 2413 N N . GLU A 1 316 ? -8.146 -21.578 7.581 1.00 81.75 316 GLU A N 1
ATOM 2414 C CA . GLU A 1 316 ? -8.788 -22.887 7.671 1.00 81.75 316 GLU A CA 1
ATOM 2415 C C . GLU A 1 316 ? -7.736 -24.000 7.534 1.00 81.75 316 GLU A C 1
ATOM 2417 O O . GLU A 1 316 ? -6.816 -23.918 6.720 1.00 81.75 316 GLU A O 1
ATOM 2422 N N . ASN A 1 317 ? -7.855 -25.058 8.342 1.00 77.06 317 ASN A N 1
ATOM 2423 C CA . ASN A 1 317 ? -6.901 -26.178 8.387 1.00 77.06 317 ASN A CA 1
ATOM 2424 C C . ASN A 1 317 ? -5.444 -25.782 8.710 1.00 77.06 317 ASN A C 1
ATOM 2426 O O . ASN A 1 317 ? -4.512 -26.518 8.378 1.00 77.06 317 ASN A O 1
ATOM 2430 N N . CYS A 1 318 ? -5.227 -24.645 9.375 1.00 69.81 318 CYS A N 1
ATOM 2431 C CA . CYS A 1 318 ? -3.891 -24.200 9.758 1.00 69.81 318 CYS A CA 1
ATOM 2432 C C . CYS A 1 318 ? -3.278 -25.157 10.807 1.00 69.81 318 CYS A C 1
ATOM 2434 O O . CYS A 1 318 ? -3.834 -25.298 11.901 1.00 69.81 318 CYS A O 1
ATOM 2436 N N . PRO A 1 319 ? -2.148 -25.835 10.522 1.00 67.06 319 PRO A N 1
ATOM 2437 C CA . PRO A 1 319 ? -1.547 -26.775 11.462 1.00 67.06 319 PRO A CA 1
ATOM 2438 C C . PRO A 1 319 ? -1.042 -26.062 12.721 1.00 67.06 319 PRO A C 1
ATOM 2440 O O . PRO A 1 319 ? -0.315 -25.076 12.630 1.00 67.06 319 PRO A O 1
ATOM 2443 N N . THR A 1 320 ? -1.345 -26.604 13.902 1.00 62.97 320 THR A N 1
ATOM 2444 C CA . THR A 1 320 ? -1.007 -25.997 15.208 1.00 62.97 320 THR A CA 1
ATOM 2445 C C . THR A 1 320 ? 0.490 -25.770 15.445 1.00 62.97 320 THR A C 1
ATOM 2447 O O . THR A 1 320 ? 0.857 -24.974 16.302 1.00 62.97 320 THR A O 1
ATOM 2450 N N . PHE A 1 321 ? 1.371 -26.440 14.697 1.00 62.78 321 PHE A N 1
ATOM 2451 C CA . PHE A 1 321 ? 2.823 -26.256 14.788 1.00 62.78 321 PHE A CA 1
ATOM 2452 C C . PHE A 1 321 ? 3.358 -25.085 13.944 1.00 62.78 321 PHE A C 1
ATOM 2454 O O . PHE A 1 321 ? 4.532 -24.733 14.066 1.00 62.78 321 PHE A O 1
ATOM 2461 N N . MET A 1 322 ? 2.543 -24.488 13.068 1.00 63.66 322 MET A N 1
ATOM 2462 C CA . MET A 1 322 ? 2.979 -23.389 12.208 1.00 63.66 322 MET A CA 1
ATOM 2463 C C . MET A 1 322 ? 2.765 -22.039 12.889 1.00 63.66 322 MET A C 1
ATOM 2465 O O . MET A 1 322 ? 1.660 -21.693 13.298 1.00 63.66 322 MET A O 1
ATOM 2469 N N . LYS A 1 323 ? 3.831 -21.233 12.967 1.00 58.25 323 LYS A N 1
ATOM 2470 C CA . LYS A 1 323 ? 3.806 -19.922 13.639 1.00 58.25 323 LYS A CA 1
ATOM 2471 C C . LYS A 1 323 ? 2.769 -18.955 13.054 1.00 58.25 323 LYS A C 1
ATOM 2473 O O . LYS A 1 323 ? 2.222 -18.154 13.804 1.00 58.25 323 LYS A O 1
ATOM 2478 N N . ALA A 1 324 ? 2.481 -19.045 11.753 1.00 58.88 324 ALA A N 1
ATOM 2479 C CA . ALA A 1 324 ? 1.453 -18.240 11.086 1.00 58.88 324 ALA A CA 1
ATOM 2480 C C . ALA A 1 324 ? 0.022 -18.524 11.596 1.00 58.88 324 ALA A C 1
ATOM 2482 O O . ALA A 1 324 ? -0.864 -17.696 11.416 1.00 58.88 324 ALA A O 1
ATOM 2483 N N . CYS A 1 325 ? -0.193 -19.668 12.255 1.00 58.91 325 CYS A N 1
ATOM 2484 C CA . CYS A 1 325 ? -1.489 -20.123 12.758 1.00 58.91 325 CYS A CA 1
ATOM 2485 C C . CYS A 1 325 ? -1.761 -19.740 14.218 1.00 58.91 325 CYS A C 1
ATOM 2487 O O . CYS A 1 325 ? -2.854 -20.002 14.719 1.00 58.91 325 CYS A O 1
ATOM 2489 N N . ASN A 1 326 ? -0.778 -19.177 14.930 1.00 56.31 326 ASN A N 1
ATOM 2490 C CA . ASN A 1 326 ? -0.956 -18.808 16.329 1.00 56.31 326 ASN A CA 1
ATOM 2491 C C . ASN A 1 326 ? -1.915 -17.618 16.412 1.00 56.31 326 ASN A C 1
ATOM 2493 O O . ASN A 1 326 ? -1.547 -16.487 16.097 1.00 56.31 326 ASN A O 1
ATOM 2497 N N . LEU A 1 327 ? -3.157 -17.910 16.800 1.00 55.28 327 LEU A N 1
ATOM 2498 C CA . LEU A 1 327 ? -4.255 -16.957 16.910 1.00 55.28 327 LEU A CA 1
ATOM 2499 C C . LEU A 1 327 ? -3.857 -15.795 17.820 1.00 55.28 327 LEU A C 1
ATOM 2501 O O . LEU A 1 327 ? -3.580 -15.968 19.007 1.00 55.28 327 LEU A O 1
ATOM 2505 N N . ILE A 1 328 ? -3.840 -14.597 17.246 1.00 60.41 328 ILE A N 1
ATOM 2506 C CA . ILE A 1 328 ? -3.655 -13.358 17.990 1.00 60.41 328 ILE A CA 1
ATOM 2507 C C . ILE A 1 328 ? -5.042 -12.877 18.372 1.00 60.41 328 ILE A C 1
ATOM 2509 O O . ILE A 1 328 ? -5.932 -12.823 17.527 1.00 60.41 328 ILE A O 1
ATOM 2513 N N . ASP A 1 329 ? -5.232 -12.545 19.646 1.00 67.69 329 ASP A N 1
ATOM 2514 C CA . ASP A 1 329 ? -6.539 -12.202 20.206 1.00 67.69 329 ASP A CA 1
ATOM 2515 C C . ASP A 1 329 ? -6.993 -10.774 19.821 1.00 67.69 329 ASP A C 1
ATOM 2517 O O . ASP A 1 329 ? -7.295 -9.919 20.659 1.00 67.69 329 ASP A O 1
ATOM 2521 N N . VAL A 1 330 ? -7.019 -10.499 18.510 1.00 82.12 330 VAL A N 1
ATOM 2522 C CA . VAL A 1 330 ? -7.677 -9.332 17.902 1.00 82.12 330 VAL A CA 1
ATOM 2523 C C . VAL A 1 330 ? -9.199 -9.400 18.055 1.00 82.12 330 VAL A C 1
ATOM 2525 O O . VAL A 1 330 ? -9.878 -8.401 17.874 1.00 82.12 330 VAL A O 1
ATOM 2528 N N . ASN A 1 331 ? -9.743 -10.557 18.442 1.00 83.50 331 ASN A N 1
ATOM 2529 C CA . ASN A 1 331 ? -11.174 -10.770 18.665 1.00 83.50 331 ASN A CA 1
ATOM 2530 C C . ASN A 1 331 ? -11.576 -10.684 20.155 1.00 83.50 331 ASN A C 1
ATOM 2532 O O . ASN A 1 331 ? -12.729 -10.942 20.489 1.00 83.50 331 ASN A O 1
ATOM 2536 N N . SER A 1 332 ? -10.662 -10.278 21.048 1.00 81.31 332 SER A N 1
ATOM 2537 C CA . SER A 1 332 ? -10.906 -10.145 22.499 1.00 81.31 332 SER A CA 1
ATOM 2538 C C . SER A 1 332 ? -11.968 -9.107 22.854 1.00 81.31 332 SER A C 1
ATOM 2540 O O . SER A 1 332 ? -12.589 -9.164 23.922 1.00 81.31 332 SER A O 1
ATOM 2542 N N . LYS A 1 333 ? -12.150 -8.104 21.993 1.00 84.00 333 LYS A N 1
ATOM 2543 C CA . LYS A 1 333 ? -13.099 -7.016 22.214 1.00 84.00 333 LYS A CA 1
ATOM 2544 C C . LYS A 1 333 ? -14.515 -7.473 21.879 1.00 84.00 333 LYS A C 1
ATOM 2546 O O . LYS A 1 333 ? -14.766 -8.080 20.848 1.00 84.00 333 LYS A O 1
ATOM 2551 N N . LYS A 1 334 ? -15.461 -7.115 22.750 1.00 85.69 334 LYS A N 1
ATOM 2552 C CA . LYS A 1 334 ? -16.903 -7.370 22.572 1.00 85.69 334 LYS A CA 1
ATOM 2553 C C . LYS A 1 334 ? -17.626 -6.226 21.849 1.00 85.69 334 LYS A C 1
ATOM 2555 O O . LYS A 1 334 ? -18.831 -6.058 22.007 1.00 85.69 334 LYS A O 1
ATOM 2560 N N . SER A 1 335 ? -16.873 -5.399 21.139 1.00 89.00 335 SER A N 1
ATOM 2561 C CA . SER A 1 335 ? -17.362 -4.263 20.370 1.00 89.00 335 SER A CA 1
ATOM 2562 C C . SER A 1 335 ? -16.399 -3.986 19.225 1.00 89.00 335 SER A C 1
ATOM 2564 O O . SER A 1 335 ? -15.213 -4.318 19.315 1.00 89.00 335 SER A O 1
ATOM 2566 N N . MET A 1 336 ? -16.908 -3.319 18.196 1.00 90.75 336 MET A N 1
ATOM 2567 C CA . MET A 1 336 ? -16.105 -2.752 17.119 1.00 90.75 336 MET A CA 1
ATOM 2568 C C . MET A 1 336 ? -15.037 -1.808 17.687 1.00 90.75 336 MET A C 1
ATOM 2570 O O . MET A 1 336 ? -15.319 -1.032 18.607 1.00 90.75 336 MET A O 1
ATOM 2574 N N . TYR A 1 337 ? -13.811 -1.895 17.173 1.00 95.31 337 TYR A N 1
ATOM 2575 C CA . TYR A 1 337 ? -12.696 -1.049 17.620 1.00 95.31 337 TYR A CA 1
ATOM 2576 C C . TYR A 1 337 ? -11.780 -0.602 16.474 1.00 95.31 337 TYR A C 1
ATOM 2578 O O . TYR A 1 337 ? -10.887 0.219 16.681 1.00 95.31 337 TYR A O 1
ATOM 2586 N N . GLU A 1 338 ? -11.962 -1.152 15.278 1.00 97.06 338 GLU A N 1
ATOM 2587 C CA . GLU A 1 338 ? -11.103 -0.918 14.126 1.00 97.06 338 GLU A CA 1
ATOM 2588 C C . GLU A 1 338 ? -11.252 0.506 13.566 1.00 97.06 338 GLU A C 1
ATOM 2590 O O . GLU A 1 338 ? -10.318 1.013 12.958 1.00 97.06 338 GLU A O 1
ATOM 2595 N N . GLY A 1 339 ? -12.382 1.171 13.805 1.00 96.62 339 GLY A N 1
ATOM 2596 C CA . GLY A 1 339 ? -12.640 2.558 13.419 1.00 96.62 339 GLY A CA 1
ATOM 2597 C C . GLY A 1 339 ? -14.070 2.969 13.758 1.00 96.62 339 GLY A C 1
ATOM 2598 O O . GLY A 1 339 ? -14.765 2.234 14.460 1.00 96.62 339 GLY A O 1
ATOM 2599 N N . PHE A 1 340 ? -14.523 4.123 13.262 1.00 96.62 340 PHE A N 1
ATOM 2600 C CA . PHE A 1 340 ? -15.923 4.552 13.409 1.00 96.62 340 PHE A CA 1
ATOM 2601 C C . PHE A 1 340 ? -16.891 3.758 12.526 1.00 96.62 340 PHE A C 1
ATOM 2603 O O . PHE A 1 340 ? -18.050 3.589 12.898 1.00 96.62 340 PHE A O 1
ATOM 2610 N N . ASN A 1 341 ? -16.409 3.262 11.386 1.00 97.50 341 ASN A N 1
ATOM 2611 C CA . ASN A 1 341 ? -17.146 2.415 10.458 1.00 97.50 341 ASN A CA 1
ATOM 2612 C C . ASN A 1 341 ? -16.265 1.224 10.074 1.00 97.50 341 ASN A C 1
ATOM 2614 O O . ASN A 1 341 ? -15.081 1.386 9.779 1.00 97.50 341 ASN A O 1
ATOM 2618 N N . VAL A 1 342 ? -16.820 0.019 10.082 1.00 97.56 342 VAL A N 1
ATOM 2619 C CA . VAL A 1 342 ? -16.089 -1.219 9.814 1.00 97.56 342 VAL A CA 1
ATOM 2620 C C . VAL A 1 342 ? -16.863 -2.063 8.823 1.00 97.56 342 VAL A C 1
ATOM 2622 O O . VAL A 1 342 ? -18.035 -2.361 9.036 1.00 97.56 342 VAL A O 1
ATOM 2625 N N . PHE A 1 343 ? -16.192 -2.486 7.757 1.00 97.75 343 PHE A N 1
ATOM 2626 C CA . PHE A 1 343 ? -16.790 -3.307 6.715 1.00 97.75 343 PHE A CA 1
ATOM 2627 C C . PHE A 1 343 ? -15.933 -4.525 6.383 1.00 97.75 343 PHE A C 1
ATOM 2629 O O . PHE A 1 343 ? -14.703 -4.454 6.334 1.00 97.75 343 PHE A O 1
ATOM 2636 N N . GLY A 1 344 ? -16.596 -5.651 6.131 1.00 96.62 344 GLY A N 1
ATOM 2637 C CA . GLY A 1 344 ? -15.966 -6.887 5.671 1.00 96.62 344 GLY A CA 1
ATOM 2638 C C . GLY A 1 344 ? -16.277 -7.169 4.204 1.00 96.62 344 GLY A C 1
ATOM 2639 O O . GLY A 1 344 ? -17.398 -6.963 3.746 1.00 96.62 344 GLY A O 1
ATOM 2640 N N . ILE A 1 345 ? -15.303 -7.685 3.460 1.00 97.12 345 ILE A N 1
ATOM 2641 C CA . ILE A 1 345 ? -15.507 -8.239 2.119 1.00 97.12 345 ILE A CA 1
ATOM 2642 C C . ILE A 1 345 ? -14.835 -9.606 2.068 1.00 97.12 345 ILE A C 1
ATOM 2644 O O . ILE A 1 345 ? -13.628 -9.710 2.292 1.00 97.12 345 ILE A O 1
ATOM 2648 N N . TYR A 1 346 ? -15.579 -10.657 1.737 1.00 95.50 346 TYR A N 1
ATOM 2649 C CA . TYR A 1 346 ? -15.007 -11.992 1.556 1.00 95.50 346 TYR A CA 1
ATOM 2650 C C . TYR A 1 346 ? -15.727 -12.784 0.470 1.00 95.50 346 TYR A C 1
ATOM 2652 O O . TYR A 1 346 ? -16.763 -12.368 -0.052 1.00 95.50 346 TYR A O 1
ATOM 2660 N N . SER A 1 347 ? -15.152 -13.930 0.105 1.00 94.62 347 SER A N 1
ATOM 2661 C CA . SER A 1 347 ? -15.720 -14.821 -0.899 1.00 94.62 347 SER A CA 1
ATOM 2662 C C . SER A 1 347 ? -15.748 -16.272 -0.431 1.00 94.62 347 SER A C 1
ATOM 2664 O O . SER A 1 347 ? -14.797 -16.750 0.188 1.00 94.62 347 SER A O 1
ATOM 2666 N N . LYS A 1 348 ? -16.818 -16.989 -0.782 1.00 92.75 348 LYS A N 1
ATOM 2667 C CA . LYS A 1 348 ? -16.977 -18.424 -0.507 1.00 92.75 348 LYS A CA 1
ATOM 2668 C C . LYS A 1 348 ? -16.047 -19.324 -1.324 1.00 92.75 348 LYS A C 1
ATOM 2670 O O . LYS A 1 348 ? -15.796 -20.452 -0.918 1.00 92.75 348 LYS A O 1
ATOM 2675 N N . ASP A 1 349 ? -15.512 -18.830 -2.443 1.00 92.38 349 ASP A N 1
ATOM 2676 C CA . ASP A 1 349 ? -14.495 -19.541 -3.241 1.00 92.38 349 ASP A CA 1
ATOM 2677 C C . ASP A 1 349 ? -13.061 -19.075 -2.912 1.00 92.38 349 ASP A C 1
ATOM 2679 O O . ASP A 1 349 ? -12.100 -19.401 -3.613 1.00 92.38 349 ASP A O 1
ATOM 2683 N N . ASP A 1 350 ? -12.880 -18.333 -1.812 1.00 91.31 350 ASP A N 1
ATOM 2684 C CA . ASP A 1 350 ? -11.556 -18.101 -1.242 1.00 91.31 350 ASP A CA 1
ATOM 2685 C C . ASP A 1 350 ? -11.064 -19.362 -0.522 1.00 91.31 350 ASP A C 1
ATOM 2687 O O . ASP A 1 350 ? -11.324 -19.595 0.659 1.00 91.31 350 ASP A O 1
ATOM 2691 N N . ARG A 1 351 ? -10.344 -20.196 -1.272 1.00 87.12 351 ARG A N 1
ATOM 2692 C CA . ARG A 1 351 ? -9.743 -21.440 -0.770 1.00 87.12 351 ARG A CA 1
ATOM 2693 C C . ARG A 1 351 ? -8.409 -21.234 -0.064 1.00 87.12 351 ARG A C 1
ATOM 2695 O O . ARG A 1 351 ? -7.864 -22.201 0.455 1.00 87.12 351 ARG A O 1
ATOM 2702 N N . LEU A 1 352 ? -7.848 -20.024 -0.112 1.00 87.38 352 LEU A N 1
ATOM 2703 C CA . LEU A 1 352 ? -6.564 -19.746 0.521 1.00 87.38 352 LEU A CA 1
ATOM 2704 C C . LEU A 1 352 ? -6.761 -19.482 2.006 1.00 87.38 352 LEU A C 1
ATOM 2706 O O . LEU A 1 352 ? -6.075 -20.083 2.826 1.00 87.38 352 LEU A O 1
ATOM 2710 N N . VAL A 1 353 ? -7.708 -18.602 2.334 1.00 86.81 353 VAL A N 1
ATOM 2711 C CA . VAL A 1 353 ? -8.083 -18.349 3.727 1.00 86.81 353 VAL A CA 1
ATOM 2712 C C . VAL A 1 353 ? -9.027 -19.429 4.243 1.00 86.81 353 VAL A C 1
ATOM 2714 O O . VAL A 1 353 ? -8.909 -19.849 5.394 1.00 86.81 353 VAL A O 1
ATOM 2717 N N . GLY A 1 354 ? -9.900 -19.925 3.366 1.00 86.94 354 GLY A N 1
ATOM 2718 C CA . GLY A 1 354 ? -10.908 -20.919 3.696 1.00 86.94 354 GLY A CA 1
ATOM 2719 C C . GLY A 1 354 ? -12.154 -20.301 4.316 1.00 86.94 354 GLY A C 1
ATOM 2720 O O . GLY A 1 354 ? -12.341 -19.082 4.301 1.00 86.94 354 GLY A O 1
ATOM 2721 N N . GLN A 1 355 ? -13.043 -21.162 4.804 1.00 88.00 355 GLN A N 1
ATOM 2722 C CA . GLN A 1 355 ? -14.384 -20.756 5.226 1.00 88.00 355 GLN A CA 1
ATOM 2723 C C . GLN A 1 355 ? -14.583 -20.888 6.735 1.00 88.00 355 GLN A C 1
ATOM 2725 O O . GLN A 1 355 ? -15.051 -19.944 7.354 1.00 88.00 355 GLN A O 1
ATOM 2730 N N . ASN A 1 356 ? -14.184 -21.995 7.362 1.00 86.56 356 ASN A N 1
ATOM 2731 C CA . ASN A 1 356 ? -14.421 -22.229 8.785 1.00 86.56 356 ASN A CA 1
ATOM 2732 C C . ASN A 1 356 ? -13.134 -22.165 9.620 1.00 86.56 356 ASN A C 1
ATOM 2734 O O . ASN A 1 356 ? -12.317 -23.087 9.632 1.00 86.56 356 ASN A O 1
ATOM 2738 N N . CYS A 1 357 ? -13.005 -21.096 10.400 1.00 84.19 357 CYS A N 1
ATOM 2739 C CA . CYS A 1 357 ? -11.911 -20.880 11.332 1.00 84.19 357 CYS A CA 1
ATOM 2740 C C . CYS A 1 357 ? -12.455 -20.831 12.758 1.00 84.19 357 CYS A C 1
ATOM 2742 O O . CYS A 1 357 ? -13.016 -19.828 13.197 1.00 84.19 357 CYS A O 1
ATOM 2744 N N . CYS A 1 358 ? -12.299 -21.937 13.491 1.00 78.69 358 CYS A N 1
ATOM 2745 C CA . CYS A 1 358 ? -12.761 -22.074 14.876 1.00 78.69 358 CYS A CA 1
ATOM 2746 C C . CYS A 1 358 ? -14.269 -21.801 15.061 1.00 78.69 358 CYS A C 1
ATOM 2748 O O . CYS A 1 358 ? -14.674 -21.236 16.073 1.00 78.69 358 CYS A O 1
ATOM 2750 N N . GLY A 1 359 ? -15.102 -22.212 14.097 1.00 78.12 359 GLY A N 1
ATOM 2751 C CA . GLY A 1 359 ? -16.554 -22.006 14.137 1.00 78.12 359 GLY A CA 1
ATOM 2752 C C . GLY A 1 359 ? -17.015 -20.640 13.625 1.00 78.12 359 GLY A C 1
ATOM 2753 O O . GLY A 1 359 ? -18.211 -20.365 13.662 1.00 78.12 359 GLY A O 1
ATOM 2754 N N . HIS A 1 360 ? -16.092 -19.810 13.135 1.00 84.06 360 HIS A N 1
ATOM 2755 C CA . HIS A 1 360 ? -16.369 -18.509 12.533 1.00 84.06 360 HIS A CA 1
ATOM 2756 C C . HIS A 1 360 ? -16.023 -18.503 11.050 1.00 84.06 360 HIS A C 1
ATOM 2758 O O . HIS A 1 360 ? -15.133 -19.238 10.611 1.00 84.06 360 HIS A O 1
ATOM 2764 N N . GLN A 1 361 ? -16.687 -17.633 10.289 1.00 89.00 361 GLN A N 1
ATOM 2765 C CA . GLN A 1 361 ? -16.274 -17.375 8.920 1.00 89.00 361 GLN A CA 1
ATOM 2766 C C . GLN A 1 361 ? -14.885 -16.714 8.942 1.00 89.00 361 GLN A C 1
ATOM 2768 O O . GLN A 1 361 ? -14.702 -15.663 9.550 1.00 89.00 361 GLN A O 1
ATOM 2773 N N . CYS A 1 362 ? -13.885 -17.323 8.298 1.00 88.69 362 CYS A N 1
ATOM 2774 C CA . CYS A 1 362 ? -12.470 -16.963 8.500 1.00 88.69 362 CYS A CA 1
ATOM 2775 C C . CYS A 1 362 ? -12.140 -15.471 8.295 1.00 88.69 362 CYS A C 1
ATOM 2777 O O . CYS A 1 362 ? -11.338 -14.892 9.038 1.00 88.69 362 CYS A O 1
ATOM 2779 N N . SER A 1 363 ? -12.778 -14.850 7.299 1.00 91.44 363 SER A N 1
ATOM 2780 C CA . SER A 1 363 ? -12.607 -13.435 6.940 1.00 91.44 363 SER A CA 1
ATOM 2781 C C . SER A 1 363 ? -13.659 -12.493 7.518 1.00 91.44 363 SER A C 1
ATOM 2783 O O . SER A 1 363 ? -13.667 -11.312 7.175 1.00 91.44 363 SER A O 1
ATOM 2785 N N . GLU A 1 364 ? -14.547 -12.990 8.371 1.00 89.56 364 GLU A N 1
ATOM 2786 C CA . GLU A 1 364 ? -15.563 -12.171 9.019 1.00 89.56 364 GLU A CA 1
ATOM 2787 C C . GLU A 1 364 ? -14.941 -11.204 10.031 1.00 89.56 364 GLU A C 1
ATOM 2789 O O . GLU A 1 364 ? -14.007 -11.535 10.765 1.00 89.56 364 GLU A O 1
ATOM 2794 N N . LEU A 1 365 ? -15.484 -9.987 10.066 1.00 91.31 365 LEU A N 1
ATOM 2795 C CA . LEU A 1 365 ? -15.172 -8.981 11.070 1.00 91.31 365 LEU A CA 1
ATOM 2796 C C . LEU A 1 365 ? -16.361 -8.864 12.015 1.00 91.31 365 LEU A C 1
ATOM 2798 O O . LEU A 1 365 ? -17.398 -8.295 11.673 1.00 91.31 365 LEU A O 1
ATOM 2802 N N . THR A 1 366 ? -16.212 -9.413 13.212 1.00 84.06 366 THR A N 1
ATOM 2803 C CA . THR A 1 366 ? -17.278 -9.376 14.213 1.00 84.06 366 THR A CA 1
ATOM 2804 C C . THR A 1 366 ? -17.573 -7.934 14.609 1.00 84.06 366 THR A C 1
ATOM 2806 O O . THR A 1 366 ? -16.657 -7.163 14.881 1.00 84.06 366 THR A O 1
ATOM 2809 N N . PHE A 1 367 ? -18.863 -7.588 14.650 1.00 90.25 367 PHE A N 1
ATOM 2810 C CA . PHE A 1 367 ? -19.382 -6.234 14.896 1.00 90.25 367 PHE A CA 1
ATOM 2811 C C . PHE A 1 367 ? -19.181 -5.219 13.758 1.00 90.25 367 PHE A C 1
ATOM 2813 O O . PHE A 1 367 ? -19.388 -4.029 13.990 1.00 90.25 367 PHE A O 1
ATOM 2820 N N . ALA A 1 368 ? -18.825 -5.658 12.546 1.00 92.69 368 ALA A N 1
ATOM 2821 C CA . ALA A 1 368 ? -18.816 -4.784 11.374 1.00 92.69 368 ALA A CA 1
ATOM 2822 C C . ALA A 1 368 ? -20.202 -4.167 11.106 1.00 92.69 368 ALA A C 1
ATOM 2824 O O . ALA A 1 368 ? -21.230 -4.820 11.286 1.00 92.69 368 ALA A O 1
ATOM 2825 N N . ASN A 1 369 ? -20.218 -2.923 10.622 1.00 95.06 369 ASN A N 1
ATOM 2826 C CA . ASN A 1 369 ? -21.422 -2.228 10.169 1.00 95.06 369 ASN A CA 1
ATOM 2827 C C . ASN A 1 369 ? -22.090 -2.955 8.999 1.00 95.06 369 ASN A C 1
ATOM 2829 O O . ASN A 1 369 ? -23.313 -3.028 8.944 1.00 95.06 369 ASN A O 1
ATOM 2833 N N . GLY A 1 370 ? -21.286 -3.508 8.089 1.00 93.88 370 GLY A N 1
ATOM 2834 C CA . GLY A 1 370 ? -21.772 -4.211 6.911 1.00 93.88 370 GLY A CA 1
ATOM 2835 C C . GLY A 1 370 ? -20.752 -5.206 6.373 1.00 93.88 370 GLY A C 1
ATOM 2836 O O . GLY A 1 370 ? -19.546 -5.088 6.598 1.00 93.88 370 GLY A O 1
ATOM 2837 N N . THR A 1 371 ? -21.240 -6.218 5.664 1.00 94.62 371 THR A N 1
ATOM 2838 C CA . THR A 1 371 ? -20.401 -7.255 5.059 1.00 94.62 371 THR A CA 1
ATOM 2839 C C . THR A 1 371 ? -20.877 -7.560 3.644 1.00 94.62 371 THR A C 1
ATOM 2841 O O . THR A 1 371 ? -22.056 -7.824 3.428 1.00 94.62 371 THR A O 1
ATOM 2844 N N . SER A 1 372 ? -19.951 -7.548 2.685 1.00 95.38 372 SER A N 1
ATOM 2845 C CA . SER A 1 372 ? -20.188 -7.963 1.301 1.00 95.38 372 SER A CA 1
ATOM 2846 C C . SER A 1 372 ? -19.649 -9.374 1.079 1.00 95.38 372 SER A C 1
ATOM 2848 O O . SER A 1 372 ? -18.436 -9.592 1.038 1.00 95.38 372 SER A O 1
ATOM 2850 N N . GLU A 1 373 ? -20.556 -10.334 0.917 1.00 95.12 373 GLU A N 1
ATOM 2851 C CA . GLU A 1 373 ? -20.224 -11.720 0.588 1.00 95.12 373 GLU A CA 1
ATOM 2852 C C . GLU A 1 373 ? -20.278 -11.948 -0.932 1.00 95.12 373 GLU A C 1
ATOM 2854 O O . GLU A 1 373 ? -21.242 -11.580 -1.602 1.00 95.12 373 GLU A O 1
ATOM 2859 N N . HIS A 1 374 ? -19.259 -12.615 -1.471 1.00 94.19 374 HIS A N 1
ATOM 2860 C CA . HIS A 1 374 ? -19.214 -13.092 -2.854 1.00 94.19 374 HIS A CA 1
ATOM 2861 C C . HIS A 1 374 ? -19.099 -14.623 -2.911 1.00 94.19 374 HIS A C 1
ATOM 2863 O O . HIS A 1 374 ? -18.726 -15.271 -1.938 1.00 94.19 374 HIS A O 1
ATOM 2869 N N . THR A 1 375 ? -19.401 -15.230 -4.061 1.00 90.69 375 THR A N 1
ATOM 2870 C CA . THR A 1 375 ? -19.411 -16.700 -4.206 1.00 90.69 375 THR A CA 1
ATOM 2871 C C . THR A 1 375 ? -18.418 -17.258 -5.222 1.00 90.69 375 THR A C 1
ATOM 2873 O O . THR A 1 375 ? -18.181 -18.459 -5.213 1.00 90.69 375 THR A O 1
ATOM 2876 N N . ILE A 1 376 ? -17.842 -16.419 -6.089 1.00 90.81 376 ILE A N 1
ATOM 2877 C CA . ILE A 1 376 ? -17.048 -16.861 -7.256 1.00 90.81 376 ILE A CA 1
ATOM 2878 C C . ILE A 1 376 ? -15.671 -16.194 -7.363 1.00 90.81 376 ILE A C 1
ATOM 2880 O O . ILE A 1 376 ? -14.989 -16.327 -8.376 1.00 90.81 376 ILE A O 1
ATOM 2884 N N . LEU A 1 377 ? -15.277 -15.415 -6.355 1.00 90.94 377 LEU A N 1
ATOM 2885 C CA . LEU A 1 377 ? -13.996 -14.713 -6.358 1.00 90.94 377 LEU A CA 1
ATOM 2886 C C . LEU A 1 377 ? -12.973 -15.523 -5.556 1.00 90.94 377 LEU A C 1
ATOM 2888 O O . LEU A 1 377 ? -13.201 -15.828 -4.390 1.00 90.94 377 LEU A O 1
ATOM 2892 N N . ASN A 1 378 ? -11.832 -15.847 -6.153 1.00 90.19 378 ASN A N 1
ATOM 2893 C CA . ASN A 1 378 ? -10.688 -16.382 -5.413 1.00 90.19 378 ASN A CA 1
ATOM 2894 C C . ASN A 1 378 ? -9.977 -15.271 -4.611 1.00 90.19 378 ASN A C 1
ATOM 2896 O O . ASN A 1 378 ? -10.230 -14.085 -4.844 1.00 90.19 378 ASN A O 1
ATOM 2900 N N . HIS A 1 379 ? -9.029 -15.652 -3.748 1.00 89.75 379 HIS A N 1
ATOM 2901 C CA . HIS A 1 379 ? -8.296 -14.753 -2.843 1.00 89.75 379 HIS A CA 1
ATOM 2902 C C . HIS A 1 379 ? -7.744 -13.476 -3.513 1.00 89.75 379 HIS A C 1
ATOM 2904 O O . HIS A 1 379 ? -7.967 -12.367 -3.038 1.00 89.75 379 HIS A O 1
ATOM 2910 N N . GLY A 1 380 ? -7.081 -13.593 -4.669 1.00 87.62 380 GLY A N 1
ATOM 2911 C CA . GLY A 1 380 ? -6.536 -12.424 -5.374 1.00 87.62 380 GLY A CA 1
ATOM 2912 C C . GLY A 1 380 ? -7.604 -11.595 -6.097 1.00 87.62 380 GLY A C 1
ATOM 2913 O O . GLY A 1 380 ? -7.545 -10.362 -6.137 1.00 87.62 380 GLY A O 1
ATOM 2914 N N . THR A 1 381 ? -8.605 -12.259 -6.677 1.00 89.88 381 THR A N 1
ATOM 2915 C CA . THR A 1 381 ? -9.674 -11.576 -7.422 1.00 89.88 381 THR A CA 1
ATOM 2916 C C . THR A 1 381 ? -10.649 -10.837 -6.515 1.00 89.88 381 THR A C 1
ATOM 2918 O O . THR A 1 381 ? -11.131 -9.783 -6.916 1.00 89.88 381 THR A O 1
ATOM 2921 N N . VAL A 1 382 ? -10.893 -11.296 -5.282 1.00 92.50 382 VAL A N 1
ATOM 2922 C CA . VAL A 1 382 ? -11.767 -10.567 -4.349 1.00 92.50 382 VAL A CA 1
ATOM 2923 C C . VAL A 1 382 ? -11.190 -9.199 -3.999 1.00 92.50 382 VAL A C 1
ATOM 2925 O O . VAL A 1 382 ? -11.945 -8.236 -3.942 1.00 92.50 382 VAL A O 1
ATOM 2928 N N . LEU A 1 383 ? -9.865 -9.049 -3.906 1.00 94.50 383 LEU A N 1
ATOM 2929 C CA . LEU A 1 383 ? -9.235 -7.738 -3.728 1.00 94.50 383 LEU A CA 1
ATOM 2930 C C . LEU A 1 383 ? -9.463 -6.800 -4.921 1.00 94.50 383 LEU A C 1
ATOM 2932 O O . LEU A 1 383 ? -9.771 -5.619 -4.747 1.00 94.50 383 LEU A O 1
ATOM 2936 N N . THR A 1 384 ? -9.262 -7.308 -6.136 1.00 90.31 384 THR A N 1
ATOM 2937 C CA . THR A 1 384 ? -9.193 -6.483 -7.352 1.00 90.31 384 THR A CA 1
ATOM 2938 C C . THR A 1 384 ? -10.550 -6.246 -8.011 1.00 90.31 384 THR A C 1
ATOM 2940 O O . THR A 1 384 ? -10.743 -5.195 -8.618 1.00 90.31 384 THR A O 1
ATOM 2943 N N . MET A 1 385 ? -11.500 -7.172 -7.878 1.00 93.56 385 MET A N 1
ATOM 2944 C CA . MET A 1 385 ? -12.843 -7.076 -8.466 1.00 93.56 385 MET A CA 1
ATOM 2945 C C . MET A 1 385 ? -13.842 -6.334 -7.575 1.00 93.56 385 MET A C 1
ATOM 2947 O O . MET A 1 385 ? -14.892 -5.931 -8.057 1.00 93.56 385 MET A O 1
ATOM 2951 N N . THR A 1 386 ? -13.515 -6.088 -6.304 1.00 96.25 386 THR A N 1
ATOM 2952 C CA . THR A 1 386 ? -14.403 -5.372 -5.369 1.00 96.25 386 THR A CA 1
ATOM 2953 C C . THR A 1 386 ? -13.982 -3.921 -5.117 1.00 96.25 386 THR A C 1
ATOM 2955 O O . THR A 1 386 ? -14.478 -3.291 -4.190 1.00 96.25 386 THR A O 1
ATOM 2958 N N . LYS A 1 387 ? -13.098 -3.344 -5.949 1.00 96.56 387 LYS A N 1
ATOM 2959 C CA . LYS A 1 387 ? -12.613 -1.952 -5.809 1.00 96.56 387 LYS A CA 1
ATOM 2960 C C . LYS A 1 387 ? -13.735 -0.919 -5.744 1.00 96.56 387 LYS A C 1
ATOM 2962 O O . LYS A 1 387 ? -13.646 0.035 -4.979 1.00 96.56 387 LYS A O 1
ATOM 2967 N N . GLU A 1 388 ? -14.782 -1.119 -6.537 1.00 96.25 388 GLU A N 1
ATOM 2968 C CA . GLU A 1 388 ? -15.965 -0.259 -6.527 1.00 96.25 388 GLU A CA 1
ATOM 2969 C C . GLU A 1 388 ? -16.704 -0.334 -5.185 1.00 96.25 388 GLU A C 1
ATOM 2971 O O . GLU A 1 388 ? -17.019 0.700 -4.605 1.00 96.25 388 GLU A O 1
ATOM 2976 N N . ILE A 1 389 ? -16.904 -1.545 -4.654 1.00 96.75 389 ILE A N 1
ATOM 2977 C CA . ILE A 1 389 ? -17.545 -1.774 -3.351 1.00 96.75 389 ILE A CA 1
ATOM 2978 C C . ILE A 1 389 ? -16.698 -1.168 -2.227 1.00 96.75 389 ILE A C 1
ATOM 2980 O O . ILE A 1 389 ? -17.234 -0.461 -1.380 1.00 96.75 389 ILE A O 1
ATOM 2984 N N . GLN A 1 390 ? -15.377 -1.369 -2.262 1.00 98.12 390 GLN A N 1
ATOM 2985 C CA . GLN A 1 390 ? -14.441 -0.762 -1.311 1.00 98.12 390 GLN A CA 1
ATOM 2986 C C . GLN A 1 390 ? -14.568 0.766 -1.320 1.00 98.12 390 GLN A C 1
ATOM 2988 O O . GLN A 1 390 ? -14.717 1.383 -0.272 1.00 98.12 390 GLN A O 1
ATOM 2993 N N . LEU A 1 391 ? -14.570 1.391 -2.502 1.00 97.06 391 LEU A N 1
ATOM 2994 C CA . LEU A 1 391 ? -14.734 2.839 -2.622 1.00 97.06 391 LEU A CA 1
ATOM 2995 C C . LEU A 1 391 ? -16.123 3.309 -2.163 1.00 97.06 391 LEU A C 1
ATOM 2997 O O . LEU A 1 391 ? -16.240 4.384 -1.577 1.00 97.06 391 LEU A O 1
ATOM 3001 N N . LYS A 1 392 ? -17.178 2.526 -2.413 1.00 96.62 392 LYS A N 1
ATOM 3002 C CA . LYS A 1 392 ? -18.531 2.836 -1.942 1.00 96.62 392 LYS A CA 1
ATOM 3003 C C . LYS A 1 392 ? -18.589 2.845 -0.415 1.00 96.62 392 LYS A C 1
ATOM 3005 O O . LYS A 1 392 ? -19.048 3.833 0.136 1.00 96.62 392 LYS A O 1
ATOM 3010 N N . MET A 1 393 ? -18.047 1.822 0.245 1.00 96.94 393 MET A N 1
ATOM 3011 C CA . MET A 1 393 ? -17.967 1.734 1.711 1.00 96.94 393 MET A CA 1
ATOM 3012 C C . MET A 1 393 ? -17.193 2.905 2.341 1.00 96.94 393 MET A C 1
ATOM 3014 O O . MET A 1 393 ? -17.514 3.320 3.446 1.00 96.94 393 MET A O 1
ATOM 3018 N N . ILE A 1 394 ? -16.202 3.468 1.636 1.00 96.69 394 ILE A N 1
ATOM 3019 C CA . ILE A 1 394 ? -15.486 4.677 2.080 1.00 96.69 394 ILE A CA 1
ATOM 3020 C C . ILE A 1 394 ? -16.334 5.955 1.964 1.00 96.69 394 ILE A C 1
ATOM 3022 O O . ILE A 1 394 ? -16.135 6.894 2.729 1.00 96.69 394 ILE A O 1
ATOM 3026 N N . ASN A 1 395 ? -17.231 6.043 0.979 1.00 92.69 395 ASN A N 1
ATOM 3027 C CA . ASN A 1 395 ? -18.003 7.264 0.718 1.00 92.69 395 ASN A CA 1
ATOM 3028 C C . ASN A 1 395 ? -19.406 7.246 1.346 1.00 92.69 395 ASN A C 1
ATOM 3030 O O . ASN A 1 395 ? -19.965 8.313 1.594 1.00 92.69 395 ASN A O 1
ATOM 3034 N N . ASP A 1 396 ? -19.982 6.064 1.559 1.00 88.81 396 ASP A N 1
ATOM 3035 C CA . ASP A 1 396 ? -21.330 5.857 2.081 1.00 88.81 396 ASP A CA 1
ATOM 3036 C C . ASP A 1 396 ? -21.307 4.789 3.174 1.00 88.81 396 ASP A C 1
ATOM 3038 O O . ASP A 1 396 ? -21.156 3.595 2.912 1.00 88.81 396 ASP A O 1
ATOM 3042 N N . HIS A 1 397 ? -21.473 5.242 4.415 1.00 87.56 397 HIS A N 1
ATOM 3043 C CA . HIS A 1 397 ? -21.438 4.385 5.596 1.00 87.56 397 HIS A CA 1
ATOM 3044 C C . HIS A 1 397 ? -22.774 3.672 5.866 1.00 87.56 397 HIS A C 1
ATOM 3046 O O . HIS A 1 397 ? -22.902 2.972 6.867 1.00 87.56 397 HIS A O 1
ATOM 3052 N N . SER A 1 398 ? -23.767 3.847 4.989 1.00 76.31 398 SER A N 1
ATOM 3053 C CA . SER A 1 398 ? -25.086 3.202 5.079 1.00 76.31 398 SER A CA 1
ATOM 3054 C C . SER A 1 398 ? -25.129 1.825 4.397 1.00 76.31 398 SER A C 1
ATOM 3056 O O . SER A 1 398 ? -26.222 1.310 4.163 1.00 76.31 398 SER A O 1
ATOM 3058 N N . PHE A 1 399 ? -23.963 1.294 4.007 1.00 61.84 399 PHE A N 1
ATOM 3059 C CA . PHE A 1 399 ? -23.803 0.085 3.197 1.00 61.84 399 PHE A CA 1
ATOM 3060 C C . PHE A 1 399 ? -24.427 -1.168 3.818 1.00 61.84 399 PHE A C 1
ATOM 3062 O O . PHE A 1 399 ? -24.163 -1.434 5.013 1.00 61.84 399 PHE A O 1
#

Sequence (399 aa):
MCLGGNAANSTTVLKQFTENVQLCASLPENNEILKMYDLIFMSKDFSKAKGWTDGNSAILGLREKYEAEGKTIICPWGEKGVFAIDPSIDDSPFFVKGIPVKAIDTLGAGDCFIAASIWGMYSGKSVLESMKVLLIISFIVGVSSTFTPHFEAYLRNNFDDGFDKQMTRSDMGFGLMGSFGGKQSQNDIIKRKPIIFVHGVTLRAGIFMGHVQYFHHAGYSMAELYGTTYGDGGITPMFFKAMECNDVKQIRNFIEAVSSYTNSTVNIIAYSMGVAISRKAILGGRCVDTNEYLGEPLTNLVDTFIGVAGVAYGLENCPTFMKACNLIDVNSKKSMYEGFNVFGIYSKDDRLVGQNCCGHQCSELTFANGTSEHTILNHGTVLTMTKEIQLKMINDHSF

Secondary structure (DSSP, 8-state):
----S-GGGSEEEE--SSSS--EEEE-TT-HHHHHT-SEEEE-HHHHHHTT--SHHHHHHHHHHHTT-TT-EEEEE-GGGEEEEEETTTEEEEEEEEPPP---S--TTHHHHHHHHHHHHHHTT--HHHHHHHHHHHGGG-----SB-HHHHHHHHHHS-TTHHHHHH-GGGSSGGGTEEB--SSTTPPP-S--EEEE--TT--GGGGHHHHHHHHHTT--GGGEEEE--TTSS-S-GGG----HHHHHHHHHHHHHHHHHHTS-EEEEEETHHHHHHHHHHH-SB-TTT--B--S--GGGEEEEEEES--TT--TT--TT-GGGS---TT--SS--S-SEEEEEEETT-TTT-SEETTEETT--TT-SEEEEESS--HHHHHHHTHHHHHHHHH-TT-

pLDDT: mean 81.99, std 16.65, range [19.83, 98.88]